Protein AF-A0A2V2RVM0-F1 (afdb_monomer_lite)

Secondary structure (DSSP, 8-state):
------------------------------------------S-HHHHHHHHHHHHHHSBGGGG---STTSHHHHHHHHHHHHHHHTT-----EEEEESSSB--TT--EEEEEGGGG-HHHHHHHHHHTSS-SS-SHHHHHHHHHHHHHHHHHHHHTGGGSHHHHHHH--TTSPP-SS----TT-SSS---STTTGGGT-HHHHHHHHHHHHH-TT--HHHHHTTSTTHHHHHHHHHHHHHHTTSPPSS--TT---TTTT-SBHHHHHHHTPPPPP---GGGHHHHHHHSBSSPPTT-TTT-EEHHHHHHHHHHHHHHHHHHHH---HHHHHHHHHHHHHHHHHTT-EE-GGGHHHHHHHHHHHHHHHHHHHHHHSSSS--

Foldseek 3Di:
DDDDDDDDDDDDDDDDDDDDDDDDDDDDDDDDDDDDDDDDDDPPPPVVLVVVLVVQQFDFQVVVPFDCPPAPNVVLLVVLVVLLVVLLAPDRAAEDEFCPWADPQLALHTYDHRLRRDPSSQVVCCVLLVHDQQPDSVRSNLSVQLRNLLSLCSQAVVLVDPVLCVLLNHQPDDFDPFDFDDLPALLADDGDFLRQLVRGSSSRRSNLRSLLSDPPNVCCVVNVVGSNVVSNVVSSVVCVVPRPPGGPHHNVRPDRPVRRRDRNNVSSVSPDDDADDDDPVCLVLVCVLFPLDDDPPCVPPKDQPLVLLSVCVVVLLRVLCRPRSFDSSVLSSVSVNVSVSSVVSRTIDHPVCSVVSSVSVSVLSSQLSNCCSPVVGSDDD

Structure (mmCIF, N/CA/C/O backbone):
data_AF-A0A2V2RVM0-F1
#
_entry.id   AF-A0A2V2RVM0-F1
#
loop_
_atom_site.group_PDB
_atom_site.id
_atom_site.type_symbol
_atom_site.label_atom_id
_atom_site.label_alt_id
_atom_site.label_comp_id
_atom_site.label_asym_id
_atom_site.label_entity_id
_atom_site.label_seq_id
_atom_site.pdbx_PDB_ins_code
_atom_site.Cartn_x
_atom_site.Cartn_y
_atom_site.Cartn_z
_atom_site.occupancy
_atom_site.B_iso_or_equiv
_atom_site.auth_seq_id
_atom_site.auth_comp_id
_atom_site.auth_asym_id
_atom_site.auth_atom_id
_atom_site.pdbx_PDB_model_num
ATOM 1 N N . MET A 1 1 ? -17.430 -8.623 -18.235 1.00 24.56 1 MET A N 1
ATOM 2 C CA . MET A 1 1 ? -16.853 -9.893 -17.750 1.00 24.56 1 MET A CA 1
ATOM 3 C C . MET A 1 1 ? -15.595 -9.523 -16.984 1.00 24.56 1 MET A C 1
ATOM 5 O O . MET A 1 1 ? -14.856 -8.675 -17.456 1.00 24.56 1 MET A O 1
ATOM 9 N N . THR A 1 2 ? -15.519 -9.979 -15.741 1.00 28.50 2 THR A N 1
ATOM 10 C CA . THR A 1 2 ? -14.876 -9.351 -14.569 1.00 28.50 2 THR A CA 1
ATOM 11 C C . THR A 1 2 ? -13.414 -9.746 -14.337 1.00 28.50 2 THR A C 1
ATOM 13 O O . THR A 1 2 ? -13.128 -10.941 -14.372 1.00 28.50 2 THR A O 1
ATOM 16 N N . PRO A 1 3 ? -12.580 -8.783 -13.899 1.00 25.97 3 PRO A N 1
ATOM 17 C CA . PRO A 1 3 ? -11.710 -8.937 -12.728 1.00 25.97 3 PRO A CA 1
ATOM 18 C C . PRO A 1 3 ? -12.115 -7.962 -11.599 1.00 25.97 3 PRO A C 1
ATOM 20 O O . PRO A 1 3 ? -12.645 -6.889 -11.878 1.00 25.97 3 PRO A O 1
ATOM 23 N N . PHE A 1 4 ? -11.928 -8.409 -10.351 1.00 32.34 4 PHE A N 1
ATOM 24 C CA . PHE A 1 4 ? -12.635 -8.049 -9.105 1.00 32.34 4 PHE A CA 1
ATOM 25 C C . PHE A 1 4 ? -11.785 -7.241 -8.089 1.00 32.34 4 PHE A C 1
ATOM 27 O O . PHE A 1 4 ? -10.561 -7.250 -8.196 1.00 32.34 4 PHE A O 1
ATOM 34 N N . PRO A 1 5 ? -12.413 -6.668 -7.034 1.00 33.12 5 PRO A N 1
ATOM 35 C CA . PRO A 1 5 ? -11.803 -6.237 -5.776 1.00 33.12 5 PRO A CA 1
ATOM 36 C C . PRO A 1 5 ? -11.975 -7.268 -4.643 1.00 33.12 5 PRO A C 1
ATOM 38 O O . PRO A 1 5 ? -12.874 -8.113 -4.674 1.00 33.12 5 PRO A O 1
ATOM 41 N N . PHE A 1 6 ? -11.184 -7.077 -3.587 1.00 34.09 6 PHE A N 1
ATOM 42 C CA . PHE A 1 6 ? -11.437 -7.463 -2.195 1.00 34.09 6 PHE A CA 1
ATOM 43 C C . PHE A 1 6 ? -12.939 -7.627 -1.867 1.00 34.09 6 PHE A C 1
ATOM 45 O O . PHE A 1 6 ? -13.701 -6.657 -1.818 1.00 34.09 6 PHE A O 1
ATOM 52 N N . ARG A 1 7 ? -13.375 -8.872 -1.640 1.00 30.17 7 ARG A N 1
ATOM 53 C CA . ARG A 1 7 ? -14.706 -9.245 -1.128 1.00 30.17 7 ARG A CA 1
ATOM 54 C C . ARG A 1 7 ? -14.520 -10.340 -0.083 1.00 30.17 7 ARG A C 1
ATOM 56 O O . ARG A 1 7 ? -14.042 -11.416 -0.420 1.00 30.17 7 ARG A O 1
ATOM 63 N N . ARG A 1 8 ? -14.938 -10.082 1.159 1.00 35.25 8 ARG A N 1
ATOM 64 C CA . ARG A 1 8 ? -14.897 -11.051 2.266 1.00 35.25 8 ARG A CA 1
ATOM 65 C C . ARG A 1 8 ? -16.215 -11.810 2.430 1.00 35.25 8 ARG A C 1
ATOM 67 O O . ARG A 1 8 ? -17.289 -11.290 2.126 1.00 35.25 8 ARG A O 1
ATOM 74 N N . MET A 1 9 ? -16.104 -13.056 2.884 1.00 26.34 9 MET A N 1
ATOM 75 C CA . MET A 1 9 ? -17.183 -14.037 3.042 1.00 26.34 9 MET A CA 1
ATOM 76 C C . MET A 1 9 ? -17.504 -14.256 4.536 1.00 26.34 9 MET A C 1
ATOM 78 O O . MET A 1 9 ? -16.624 -14.166 5.385 1.00 26.34 9 MET A O 1
ATOM 82 N N . TYR A 1 10 ? -18.776 -14.527 4.853 1.00 23.58 10 TYR A N 1
ATOM 83 C CA . TYR A 1 10 ? -19.299 -14.835 6.195 1.00 23.58 10 TYR A CA 1
ATOM 84 C C . TYR A 1 10 ? -19.537 -16.349 6.347 1.00 23.58 10 TYR A C 1
ATOM 86 O O . TYR A 1 10 ? -20.266 -16.894 5.517 1.00 23.58 10 TYR A O 1
ATOM 94 N N . CYS A 1 11 ? -19.107 -16.999 7.444 1.00 22.84 11 CYS A N 1
ATOM 95 C CA . CYS A 1 11 ? -19.837 -18.155 8.008 1.00 22.84 11 CYS A CA 1
ATOM 96 C C . CYS A 1 11 ? -19.481 -18.517 9.473 1.00 22.84 11 CYS A C 1
ATOM 98 O O . CYS A 1 11 ? -18.514 -18.025 10.035 1.00 22.84 11 CYS A O 1
ATOM 100 N N . ARG A 1 12 ? -20.358 -19.321 10.102 1.00 23.27 12 ARG A N 1
ATOM 101 C CA . ARG A 1 12 ? -20.592 -19.515 11.552 1.00 23.27 12 ARG A CA 1
ATOM 102 C C . ARG A 1 12 ? -19.843 -20.695 12.210 1.00 23.27 12 ARG A C 1
ATOM 104 O O . ARG A 1 12 ? -19.558 -21.703 11.580 1.00 23.27 12 ARG A O 1
ATOM 111 N N . LYS A 1 13 ? -19.699 -20.536 13.536 1.00 24.33 13 LYS A N 1
ATOM 112 C CA . LYS A 1 13 ? -19.060 -21.334 14.606 1.00 24.33 13 LYS A CA 1
ATOM 113 C C . LYS A 1 13 ? -19.367 -22.842 14.696 1.00 24.33 13 LYS A C 1
ATOM 115 O O . LYS A 1 13 ? -20.514 -23.256 14.536 1.00 24.33 13 LYS A O 1
ATOM 120 N N . GLY A 1 14 ? -18.366 -23.586 15.186 1.00 23.73 14 GLY A N 1
ATOM 121 C CA . GLY A 1 14 ? -18.479 -24.866 15.901 1.00 23.73 14 GLY A CA 1
ATOM 122 C C . GLY A 1 14 ? -17.393 -24.972 16.989 1.00 23.73 14 GLY A C 1
ATOM 123 O O . GLY A 1 14 ? -16.230 -24.689 16.727 1.00 23.73 14 GLY A O 1
ATOM 124 N N . GLU A 1 15 ? -17.800 -25.294 18.217 1.00 23.00 15 GLU A N 1
ATOM 125 C CA . GLU A 1 15 ? -17.015 -25.347 19.467 1.00 23.00 15 GLU A CA 1
ATOM 126 C C . GLU A 1 15 ? -16.146 -26.619 19.564 1.00 23.00 15 GLU A C 1
ATOM 128 O O . GLU A 1 15 ? -16.585 -27.628 19.037 1.00 23.00 15 GLU A O 1
ATOM 133 N N . PHE A 1 16 ? -14.991 -26.608 20.266 1.00 24.98 16 PHE A N 1
ATOM 134 C CA . PHE A 1 16 ? -14.547 -27.668 21.216 1.00 24.98 16 PHE A CA 1
ATOM 135 C C . PHE A 1 16 ? -13.241 -27.319 21.994 1.00 24.98 16 PHE A C 1
ATOM 137 O O . PHE A 1 16 ? -12.148 -27.237 21.450 1.00 24.98 16 PHE A O 1
ATOM 144 N N . SER A 1 17 ? -13.430 -27.120 23.304 1.00 24.27 17 SER A N 1
ATOM 145 C CA . SER A 1 17 ? -12.662 -27.425 24.539 1.00 24.27 17 SER A CA 1
ATOM 146 C C . SER A 1 17 ? -11.209 -27.996 24.554 1.00 24.27 17 SER A C 1
ATOM 148 O O . SER A 1 17 ? -10.992 -29.129 24.144 1.00 24.27 17 SER A O 1
ATOM 150 N N . THR A 1 18 ? -10.314 -27.270 25.269 1.00 25.05 18 THR A N 1
ATOM 151 C CA . THR A 1 18 ? -9.321 -27.669 26.335 1.00 25.05 18 THR A CA 1
ATOM 152 C C . THR A 1 18 ? -8.272 -28.779 26.085 1.00 25.05 18 THR A C 1
ATOM 154 O O . THR A 1 18 ? -8.628 -29.850 25.627 1.00 25.05 18 THR A O 1
ATOM 157 N N . GLY A 1 19 ? -6.996 -28.724 26.507 1.00 24.53 19 GLY A N 1
ATOM 158 C CA . GLY A 1 19 ? -6.239 -27.855 27.421 1.00 24.53 19 GLY A CA 1
ATOM 159 C C . GLY A 1 19 ? -4.864 -28.485 27.792 1.00 24.53 19 GLY A C 1
ATOM 160 O O . GLY A 1 19 ? -4.591 -29.614 27.397 1.00 24.53 19 GLY A O 1
ATOM 161 N N . PHE A 1 20 ? -4.077 -27.766 28.618 1.00 24.67 20 PHE A N 1
ATOM 162 C CA . PHE A 1 20 ? -2.821 -28.128 29.340 1.00 24.67 20 PHE A CA 1
ATOM 163 C C . PHE A 1 20 ? -1.472 -28.178 28.580 1.00 24.67 20 PHE A C 1
ATOM 165 O O . PHE A 1 20 ? -1.428 -28.597 27.436 1.00 24.67 20 PHE A O 1
ATOM 172 N N . VAL A 1 21 ? -0.284 -27.962 29.178 1.00 25.53 21 VAL A N 1
ATOM 173 C CA . VAL A 1 21 ? 0.318 -26.978 30.123 1.00 25.53 21 VAL A CA 1
ATOM 174 C C . VAL A 1 21 ? 1.834 -27.310 30.182 1.00 25.53 21 VAL A C 1
ATOM 176 O O . VAL A 1 21 ? 2.208 -28.439 30.468 1.00 25.53 21 VAL A O 1
ATOM 179 N N . LEU A 1 22 ? 2.663 -26.313 29.849 1.00 24.11 22 LEU A N 1
ATOM 180 C CA . LEU A 1 22 ? 4.043 -25.936 30.247 1.00 24.11 22 LEU A CA 1
ATOM 181 C C . LEU A 1 22 ? 5.090 -26.897 30.894 1.00 24.11 22 LEU A C 1
ATOM 183 O O . LEU A 1 22 ? 4.878 -27.426 31.982 1.00 24.11 22 LEU A O 1
ATOM 187 N N . SER A 1 23 ? 6.318 -26.766 30.332 1.00 26.20 23 SER A N 1
ATOM 188 C CA . SER A 1 23 ? 7.665 -26.572 30.963 1.00 26.20 23 SER A CA 1
ATOM 189 C C . SER A 1 23 ? 8.511 -27.776 31.449 1.00 26.20 23 SER A C 1
ATOM 191 O O . SER A 1 23 ? 7.939 -28.800 31.803 1.00 26.20 23 SER A O 1
ATOM 193 N N . PRO A 1 24 ? 9.854 -27.637 31.670 1.00 33.12 24 PRO A N 1
ATOM 194 C CA . PRO A 1 24 ? 10.894 -26.795 31.025 1.00 33.12 24 PRO A CA 1
ATOM 195 C C . PRO A 1 24 ? 12.277 -27.500 30.753 1.00 33.12 24 PRO A C 1
ATOM 197 O O . PRO A 1 24 ? 12.506 -28.633 31.157 1.00 33.12 24 PRO A O 1
ATOM 200 N N . LEU A 1 25 ? 13.175 -26.755 30.071 1.00 28.64 25 LEU A N 1
ATOM 201 C CA . LEU A 1 25 ? 14.668 -26.749 29.919 1.00 28.64 25 LEU A CA 1
ATOM 202 C C . LEU A 1 25 ? 15.578 -27.704 30.754 1.00 28.64 25 LEU A C 1
ATOM 204 O O . LEU A 1 25 ? 15.265 -27.996 31.906 1.00 28.64 25 LEU A O 1
ATOM 208 N N . PRO A 1 26 ? 16.789 -28.076 30.252 1.00 28.58 26 PRO A N 1
ATOM 209 C CA . PRO A 1 26 ? 17.998 -27.263 30.526 1.00 28.58 26 PRO A CA 1
ATOM 210 C C . PRO A 1 26 ? 19.069 -27.179 29.410 1.00 28.58 26 PRO A C 1
ATOM 212 O O . PRO A 1 26 ? 19.187 -28.027 28.530 1.00 28.58 26 PRO A O 1
ATOM 215 N N . ALA A 1 27 ? 19.879 -26.121 29.520 1.00 27.17 27 ALA A N 1
ATOM 216 C CA . ALA A 1 27 ? 21.056 -25.772 28.724 1.00 27.17 27 ALA A CA 1
ATOM 217 C C . ALA A 1 27 ? 22.332 -26.507 29.172 1.00 27.17 27 ALA A C 1
ATOM 219 O O . ALA A 1 27 ? 22.507 -26.675 30.376 1.00 27.17 27 ALA A O 1
ATOM 220 N N . ILE A 1 28 ? 23.258 -26.821 28.245 1.00 29.84 28 ILE A N 1
ATOM 221 C CA . ILE A 1 28 ? 24.690 -27.089 28.518 1.00 29.84 28 ILE A CA 1
ATOM 222 C C . ILE A 1 28 ? 25.573 -26.590 27.346 1.00 29.84 28 ILE A C 1
ATOM 224 O O . ILE A 1 28 ? 25.159 -26.582 26.191 1.00 29.84 28 ILE A O 1
ATOM 228 N N . LEU A 1 29 ? 26.769 -26.136 27.735 1.00 26.33 29 LEU A N 1
ATOM 229 C CA . LEU A 1 29 ? 27.809 -25.323 27.099 1.00 26.33 29 LEU A CA 1
ATOM 230 C C . LEU A 1 29 ? 28.561 -25.857 25.854 1.00 26.33 29 LEU A C 1
ATOM 232 O O . LEU A 1 29 ? 28.779 -27.049 25.682 1.00 26.33 29 LEU A O 1
ATOM 236 N N . GLU A 1 30 ? 29.053 -24.859 25.103 1.00 27.55 30 GLU A N 1
ATOM 237 C CA . GLU A 1 30 ? 30.357 -24.661 24.429 1.00 27.55 30 GLU A CA 1
ATOM 238 C C . GLU A 1 30 ? 31.256 -25.852 24.033 1.00 27.55 30 GLU A C 1
ATOM 240 O O . GLU A 1 30 ? 31.798 -26.558 24.877 1.00 27.55 30 GLU A O 1
ATOM 245 N N . HIS A 1 31 ? 31.649 -25.876 22.749 1.00 28.48 31 HIS A N 1
ATOM 246 C CA . HIS A 1 31 ? 33.065 -25.986 22.368 1.00 28.48 31 HIS A CA 1
ATOM 247 C C . HIS A 1 31 ? 33.336 -25.403 20.966 1.00 28.48 31 HIS A C 1
ATOM 249 O O . HIS A 1 31 ? 32.695 -25.766 19.982 1.00 28.48 31 HIS A O 1
ATOM 255 N N . ARG A 1 32 ? 34.319 -24.492 20.879 1.00 27.55 32 ARG A N 1
ATOM 256 C CA . ARG A 1 32 ? 34.908 -23.973 19.630 1.00 27.55 32 ARG A CA 1
ATOM 257 C C . ARG A 1 32 ? 35.824 -25.015 18.989 1.00 27.55 32 ARG A C 1
ATOM 259 O O . ARG A 1 32 ? 36.743 -25.479 19.659 1.00 27.55 32 ARG A O 1
ATOM 266 N N . VAL A 1 33 ? 35.707 -25.201 17.675 1.00 30.55 33 VAL A N 1
ATOM 267 C CA . VAL A 1 33 ? 36.822 -25.589 16.797 1.00 30.55 33 VAL A CA 1
ATOM 268 C C . VAL A 1 33 ? 36.778 -24.693 15.559 1.00 30.55 33 VAL A C 1
ATOM 270 O O . VAL A 1 33 ? 35.733 -24.515 14.939 1.00 30.55 33 VAL A O 1
ATOM 273 N N . LYS A 1 34 ? 37.914 -24.051 15.272 1.00 31.11 34 LYS A N 1
ATOM 274 C CA . LYS A 1 34 ? 38.165 -23.271 14.059 1.00 31.11 34 LYS A CA 1
ATOM 275 C C . LYS A 1 34 ? 38.556 -24.246 12.955 1.00 31.11 34 LYS A C 1
ATOM 277 O O . LYS A 1 34 ? 39.640 -24.802 13.059 1.00 31.11 34 LYS A O 1
ATOM 282 N N . ASP A 1 35 ? 37.755 -24.343 11.901 1.00 30.28 35 ASP A N 1
ATOM 283 C CA . ASP A 1 35 ? 38.223 -24.821 10.602 1.00 30.28 35 ASP A CA 1
ATOM 284 C C . ASP A 1 35 ? 37.797 -23.834 9.515 1.00 30.28 35 ASP A C 1
ATOM 286 O O . ASP A 1 35 ? 36.623 -23.532 9.302 1.00 30.28 35 ASP A O 1
ATOM 290 N N . SER A 1 36 ? 38.809 -23.262 8.875 1.00 31.83 36 SER A N 1
ATOM 291 C CA . SER A 1 36 ? 38.715 -22.356 7.742 1.00 31.83 36 SER A CA 1
ATOM 292 C C . SER A 1 36 ? 38.357 -23.142 6.482 1.00 31.83 36 SER A C 1
ATOM 294 O O . SER A 1 36 ? 39.236 -23.707 5.833 1.00 31.83 36 SER A O 1
ATOM 296 N N . ILE A 1 37 ? 37.074 -23.156 6.128 1.00 32.53 37 ILE A N 1
ATOM 297 C CA . ILE A 1 37 ? 36.590 -23.638 4.833 1.00 32.53 37 ILE A CA 1
ATOM 298 C C . ILE A 1 37 ? 36.504 -22.426 3.903 1.00 32.53 37 ILE A C 1
ATOM 300 O O . ILE A 1 37 ? 35.680 -21.535 4.105 1.00 32.53 37 ILE A O 1
ATOM 304 N N . GLN A 1 38 ? 37.378 -22.367 2.897 1.00 29.06 38 GLN A N 1
ATOM 305 C CA . GLN A 1 38 ? 37.171 -21.455 1.775 1.00 29.06 38 GLN A CA 1
ATOM 306 C C . GLN A 1 38 ? 35.955 -21.934 0.971 1.00 29.06 38 GLN A C 1
ATOM 308 O O . GLN A 1 38 ? 35.887 -23.127 0.661 1.00 29.06 38 GLN A O 1
ATOM 313 N N . PRO A 1 39 ? 34.995 -21.061 0.623 1.00 30.70 39 PRO A N 1
ATOM 314 C CA . PRO A 1 39 ? 33.873 -21.475 -0.197 1.00 30.70 39 PRO A CA 1
ATOM 315 C C . PRO A 1 39 ? 34.363 -21.765 -1.617 1.00 30.70 39 PRO A C 1
ATOM 317 O O . PRO A 1 39 ? 34.795 -20.878 -2.353 1.00 30.70 39 PRO A O 1
ATOM 320 N N . VAL A 1 40 ? 34.283 -23.041 -1.987 1.00 28.45 40 VAL A N 1
ATOM 321 C CA . VAL A 1 40 ? 34.284 -23.497 -3.374 1.00 28.45 40 VAL A CA 1
ATOM 322 C C . VAL A 1 40 ? 33.040 -22.895 -4.026 1.00 28.45 40 VAL A C 1
ATOM 324 O O . VAL A 1 40 ? 31.918 -23.233 -3.651 1.00 28.45 40 VAL A O 1
ATOM 327 N N . PHE A 1 41 ? 33.223 -21.976 -4.972 1.00 28.05 41 PHE A N 1
ATOM 328 C CA . PHE A 1 41 ? 32.129 -21.496 -5.811 1.00 28.05 41 PHE A CA 1
ATOM 329 C C . PHE A 1 41 ? 31.688 -22.641 -6.727 1.00 28.05 41 PHE A C 1
ATOM 331 O O . PHE A 1 41 ? 32.353 -22.948 -7.712 1.00 28.05 41 PHE A O 1
ATOM 338 N N . VAL A 1 42 ? 30.580 -23.292 -6.374 1.00 34.66 42 VAL A N 1
ATOM 339 C CA . VAL A 1 42 ? 29.877 -24.233 -7.249 1.00 34.66 42 VAL A CA 1
ATOM 340 C C . VAL A 1 42 ? 28.702 -23.485 -7.877 1.00 34.66 42 VAL A C 1
ATOM 342 O O . VAL A 1 42 ? 27.849 -22.958 -7.164 1.00 34.66 42 VAL A O 1
ATOM 345 N N . GLU A 1 43 ? 28.648 -23.452 -9.210 1.00 35.09 43 GLU A N 1
ATOM 346 C CA . GLU A 1 43 ? 27.543 -22.944 -10.043 1.00 35.09 43 GLU A CA 1
ATOM 347 C C . GLU A 1 43 ? 26.249 -23.790 -9.903 1.00 35.09 43 GLU A C 1
ATOM 349 O O . GLU A 1 43 ? 25.632 -24.177 -10.888 1.00 35.09 43 GLU A O 1
ATOM 354 N N . ALA A 1 44 ? 25.814 -24.108 -8.679 1.00 37.84 44 ALA A N 1
ATOM 355 C CA . ALA A 1 44 ? 24.617 -24.915 -8.399 1.00 37.84 44 ALA A CA 1
ATOM 356 C C . ALA A 1 44 ? 23.367 -24.080 -8.050 1.00 37.84 44 ALA A C 1
ATOM 358 O O . ALA A 1 44 ? 22.285 -24.627 -7.856 1.00 37.84 44 ALA A O 1
ATOM 359 N N . VAL A 1 45 ? 23.484 -22.749 -7.993 1.00 48.97 45 VAL A N 1
ATOM 360 C CA . VAL A 1 45 ? 22.414 -21.854 -7.502 1.00 48.97 45 VAL A CA 1
ATOM 361 C C . VAL A 1 45 ? 21.193 -21.805 -8.448 1.00 48.97 45 VAL A C 1
ATOM 363 O O . VAL A 1 45 ? 20.106 -21.403 -8.036 1.00 48.97 45 VAL A O 1
ATOM 366 N N . GLY A 1 46 ? 21.343 -22.238 -9.708 1.00 53.19 46 GLY A N 1
ATOM 367 C CA . GLY A 1 46 ? 20.271 -22.233 -10.715 1.00 53.19 46 GLY A CA 1
ATOM 368 C C . GLY A 1 46 ? 19.336 -23.451 -10.687 1.00 53.19 46 GLY A C 1
ATOM 369 O O . GLY A 1 46 ? 18.121 -23.281 -10.769 1.00 53.19 46 GLY A O 1
ATOM 370 N N . GLU A 1 47 ? 19.872 -24.672 -10.561 1.00 60.50 47 GLU A N 1
ATOM 371 C CA . GLU A 1 47 ? 19.056 -25.903 -10.582 1.00 60.50 47 GLU A CA 1
ATOM 372 C C . GLU A 1 47 ? 18.337 -26.165 -9.253 1.00 60.50 47 GLU A C 1
ATOM 374 O O . GLU A 1 47 ? 17.216 -26.678 -9.253 1.00 60.50 47 GLU A O 1
ATOM 379 N N . ASP A 1 48 ? 18.957 -25.791 -8.131 1.00 84.62 48 ASP A N 1
ATOM 380 C CA . ASP A 1 48 ? 18.408 -26.014 -6.789 1.00 84.62 48 ASP A CA 1
ATOM 381 C C . ASP A 1 48 ? 17.163 -25.147 -6.547 1.00 84.62 48 ASP A C 1
ATOM 383 O O . ASP A 1 48 ? 16.095 -25.648 -6.190 1.00 84.62 48 ASP A O 1
ATOM 387 N N . TRP A 1 49 ? 17.244 -23.856 -6.899 1.00 89.94 49 TRP A N 1
ATOM 388 C CA . TRP A 1 49 ? 16.093 -22.958 -6.806 1.00 89.94 49 TRP A CA 1
ATOM 389 C C . TRP A 1 49 ? 14.954 -23.361 -7.741 1.00 89.94 49 TRP A C 1
ATOM 391 O O . TRP A 1 49 ? 13.798 -23.273 -7.350 1.00 89.94 49 TRP A O 1
ATOM 401 N N . ALA A 1 50 ? 15.240 -23.813 -8.966 1.00 88.31 50 ALA A N 1
ATOM 402 C CA . ALA A 1 50 ? 14.184 -24.217 -9.895 1.00 88.31 50 ALA A CA 1
ATOM 403 C C . ALA A 1 50 ? 13.340 -25.372 -9.326 1.00 88.31 50 ALA A C 1
ATOM 405 O O . ALA A 1 50 ? 12.109 -25.315 -9.373 1.00 88.31 50 ALA A O 1
ATOM 406 N N . ARG A 1 51 ? 13.994 -26.374 -8.722 1.00 90.12 51 ARG A N 1
ATOM 407 C CA . ARG A 1 51 ? 13.319 -27.499 -8.056 1.00 90.12 51 ARG A CA 1
ATOM 408 C C . ARG A 1 51 ? 12.577 -27.060 -6.800 1.00 90.12 51 ARG A C 1
ATOM 410 O O . ARG A 1 51 ? 11.433 -27.462 -6.595 1.00 90.12 51 ARG A O 1
ATOM 417 N N . GLU A 1 52 ? 13.201 -26.228 -5.970 1.00 91.75 52 GLU A N 1
ATOM 418 C CA . GLU A 1 52 ? 12.561 -25.693 -4.767 1.00 91.75 52 GLU A CA 1
ATOM 419 C C . GLU A 1 52 ? 11.322 -24.855 -5.114 1.00 91.75 52 GLU A C 1
ATOM 421 O O . GLU A 1 52 ? 10.257 -25.043 -4.528 1.00 91.75 52 GLU A O 1
ATOM 426 N N . ARG A 1 53 ? 11.421 -23.998 -6.130 1.00 93.00 53 ARG A N 1
ATOM 427 C CA . ARG A 1 53 ? 10.318 -23.200 -6.665 1.00 93.00 53 ARG A CA 1
ATOM 428 C C . ARG A 1 53 ? 9.158 -24.073 -7.128 1.00 93.00 53 ARG A C 1
ATOM 430 O O . ARG A 1 53 ? 8.014 -23.792 -6.780 1.00 93.00 53 ARG A O 1
ATOM 437 N N . GLU A 1 54 ? 9.424 -25.108 -7.922 1.00 92.25 54 GLU A N 1
ATOM 438 C CA . GLU A 1 54 ? 8.381 -26.039 -8.375 1.00 92.25 54 GLU A CA 1
ATOM 439 C C . GLU A 1 54 ? 7.711 -26.754 -7.196 1.00 92.25 54 GLU A C 1
ATOM 441 O O . GLU A 1 54 ? 6.482 -26.854 -7.151 1.00 92.25 54 GLU A O 1
ATOM 446 N N . SER A 1 55 ? 8.503 -27.166 -6.204 1.00 93.12 55 SER A N 1
ATOM 447 C CA . SER A 1 55 ? 7.997 -27.754 -4.964 1.00 93.12 55 SER A CA 1
ATOM 448 C C . SER A 1 55 ? 7.078 -26.791 -4.206 1.00 93.12 55 SER A C 1
ATOM 450 O O . SER A 1 55 ? 5.955 -27.168 -3.864 1.00 93.12 55 SER A O 1
ATOM 452 N N . LEU A 1 56 ? 7.494 -25.537 -3.994 1.00 94.25 56 LEU A N 1
ATOM 453 C CA . LEU A 1 56 ? 6.687 -24.513 -3.318 1.00 94.25 56 LEU A CA 1
ATOM 454 C C . LEU A 1 56 ? 5.381 -24.232 -4.068 1.00 94.25 56 LEU A C 1
ATOM 456 O O . LEU A 1 56 ? 4.315 -24.222 -3.461 1.00 94.25 56 LEU A O 1
ATOM 460 N N . LEU A 1 57 ? 5.447 -24.069 -5.393 1.00 93.50 57 LEU A N 1
ATOM 461 C CA . LEU A 1 57 ? 4.282 -23.809 -6.244 1.00 93.50 57 LEU A CA 1
ATOM 462 C C . LEU A 1 57 ? 3.222 -24.918 -6.158 1.00 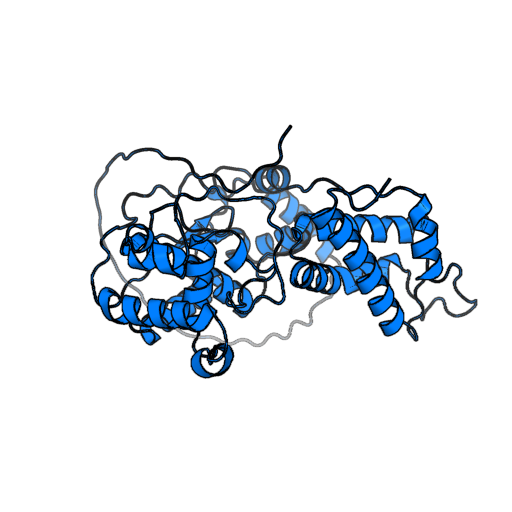93.50 57 LEU A C 1
ATOM 464 O O . LEU A 1 57 ? 2.028 -24.631 -6.251 1.00 93.50 57 LEU A O 1
ATOM 468 N N . SER A 1 58 ? 3.650 -26.171 -5.985 1.00 93.75 58 SER A N 1
ATOM 469 C CA . SER A 1 58 ? 2.758 -27.337 -5.945 1.00 93.75 58 SER A CA 1
ATOM 470 C C . SER A 1 58 ? 2.034 -27.546 -4.608 1.00 93.75 58 SER A C 1
ATOM 472 O O . SER A 1 58 ? 1.013 -28.232 -4.569 1.00 93.75 58 SER A O 1
ATOM 474 N N . GLN A 1 59 ? 2.538 -26.961 -3.519 1.00 94.31 59 GLN A N 1
ATOM 475 C CA . GLN A 1 59 ? 2.005 -27.159 -2.170 1.00 94.31 59 GLN A CA 1
ATOM 476 C C . GLN A 1 59 ? 0.831 -26.223 -1.873 1.00 94.31 59 GLN A C 1
ATOM 478 O O . GLN A 1 59 ? 0.760 -25.103 -2.389 1.00 94.31 59 GLN A O 1
ATOM 483 N N . LYS A 1 60 ? -0.087 -26.673 -1.007 1.00 92.62 60 LYS A N 1
ATOM 484 C CA . LYS A 1 60 ? -1.074 -25.787 -0.374 1.00 92.62 60 LYS A CA 1
ATOM 485 C C . LYS A 1 60 ? -0.369 -24.846 0.582 1.00 92.62 60 LYS A C 1
ATOM 487 O O . LYS A 1 60 ? 0.538 -25.271 1.291 1.00 92.62 60 LYS A O 1
ATOM 492 N N . ILE A 1 61 ? -0.823 -23.598 0.644 1.00 92.00 61 ILE A N 1
ATOM 493 C CA . ILE A 1 61 ? -0.213 -22.610 1.537 1.00 92.00 61 ILE A CA 1
ATOM 494 C C . ILE A 1 61 ? -0.328 -23.068 3.003 1.00 92.00 61 ILE A C 1
ATOM 496 O O . ILE A 1 61 ? 0.640 -22.965 3.753 1.00 92.00 61 ILE A O 1
ATOM 500 N N . SER A 1 62 ? -1.457 -23.680 3.383 1.00 90.12 62 SER A N 1
ATOM 501 C CA . SER A 1 62 ? -1.667 -24.293 4.704 1.00 90.12 62 SER A CA 1
ATOM 502 C C . SER A 1 62 ? -0.647 -25.374 5.076 1.00 90.12 62 SER A C 1
ATOM 504 O O . SER A 1 62 ? -0.351 -25.560 6.254 1.00 90.12 62 SER A O 1
ATOM 506 N N . ASP A 1 63 ? -0.111 -26.091 4.087 1.00 92.25 63 ASP A N 1
ATOM 507 C CA . ASP A 1 63 ? 0.742 -27.263 4.307 1.00 92.25 63 ASP A CA 1
ATOM 508 C C . ASP A 1 63 ? 2.222 -26.870 4.460 1.00 92.25 63 ASP A C 1
ATOM 510 O O . ASP A 1 63 ? 3.039 -27.678 4.897 1.00 92.25 63 ASP A O 1
ATOM 514 N N . LEU A 1 64 ? 2.565 -25.607 4.171 1.00 91.00 64 LEU A N 1
ATOM 515 C CA . LEU A 1 64 ? 3.921 -25.062 4.301 1.00 91.00 64 LEU A CA 1
ATOM 516 C C . LEU A 1 64 ? 4.360 -24.870 5.762 1.00 91.00 64 LEU A C 1
ATOM 518 O O . LEU A 1 64 ? 5.530 -24.592 6.018 1.00 91.00 64 LEU A O 1
ATOM 522 N N . GLY A 1 65 ? 3.440 -24.999 6.725 1.00 89.81 65 GLY A N 1
ATOM 523 C CA . GLY A 1 65 ? 3.748 -24.873 8.152 1.00 89.81 65 GLY A CA 1
ATOM 524 C C . GLY A 1 65 ? 4.218 -23.475 8.560 1.00 89.81 65 GLY A C 1
ATOM 525 O O . GLY A 1 65 ? 4.985 -23.348 9.516 1.00 89.81 65 GLY A O 1
ATOM 526 N N . LEU A 1 66 ? 3.782 -22.442 7.829 1.00 92.38 66 LEU A N 1
ATOM 527 C CA . LEU A 1 66 ? 4.156 -21.050 8.070 1.00 92.38 66 LEU A CA 1
ATOM 528 C C . LEU A 1 66 ? 3.678 -20.583 9.443 1.00 92.38 66 LEU A C 1
ATOM 530 O O . LEU A 1 66 ? 2.573 -20.908 9.883 1.00 92.38 66 LEU A O 1
ATOM 534 N N . LYS A 1 67 ? 4.524 -19.800 10.108 1.00 90.38 67 LYS A N 1
ATOM 535 C CA . LYS A 1 67 ? 4.268 -19.235 11.431 1.00 90.38 67 LYS A CA 1
ATOM 536 C C . LYS A 1 67 ? 4.761 -17.805 11.484 1.00 90.38 67 LYS A C 1
ATOM 538 O O . LYS A 1 67 ? 5.686 -17.442 10.763 1.00 90.38 67 LYS A O 1
ATOM 543 N N . LEU A 1 68 ? 4.140 -17.011 12.347 1.00 89.25 68 LEU A N 1
ATOM 544 C CA . LEU A 1 68 ? 4.624 -15.671 12.641 1.00 89.25 68 LEU A CA 1
ATOM 545 C C . LEU A 1 68 ? 5.812 -15.753 13.607 1.00 89.25 68 LEU A C 1
ATOM 547 O O . LEU A 1 68 ? 6.813 -15.070 13.416 1.00 89.25 68 LEU A O 1
ATOM 551 N N . GLU A 1 69 ? 5.714 -16.616 14.615 1.00 91.00 69 GLU A N 1
ATOM 552 C CA . GLU A 1 69 ? 6.650 -16.725 15.729 1.00 91.00 69 GLU A CA 1
ATOM 553 C C . GLU A 1 69 ? 8.059 -17.122 15.270 1.00 91.00 69 GLU A C 1
ATOM 555 O O . GLU A 1 69 ? 8.248 -18.039 14.469 1.00 91.00 69 GLU A O 1
ATOM 560 N N . GLY A 1 70 ? 9.069 -16.443 15.808 1.00 88.31 70 GLY A N 1
ATOM 561 C CA . GLY A 1 70 ? 10.478 -16.650 15.486 1.00 88.31 70 GLY A CA 1
ATOM 562 C C . GLY A 1 70 ? 10.913 -16.077 14.136 1.00 88.31 70 GLY A C 1
ATOM 563 O O . GLY A 1 70 ? 12.070 -16.261 13.752 1.00 88.31 70 GLY A O 1
ATOM 564 N N . THR A 1 71 ? 10.030 -15.385 13.408 1.00 90.38 71 THR A N 1
ATOM 565 C CA . THR A 1 71 ? 10.347 -14.808 12.093 1.00 90.38 71 THR A CA 1
ATOM 566 C C . THR A 1 71 ? 10.727 -13.327 12.175 1.00 90.38 71 THR A C 1
ATOM 568 O O . THR A 1 71 ? 10.473 -12.634 13.161 1.00 90.38 71 THR A O 1
ATOM 571 N N . ARG A 1 72 ? 11.297 -12.796 11.083 1.00 92.06 72 ARG A N 1
ATOM 572 C CA . ARG A 1 72 ? 11.474 -11.344 10.894 1.00 92.06 72 ARG A CA 1
ATOM 573 C C . ARG A 1 72 ? 10.144 -10.591 11.025 1.00 92.06 72 ARG A C 1
ATOM 575 O O . ARG A 1 72 ? 10.126 -9.482 11.552 1.00 92.06 72 ARG A O 1
ATOM 582 N N . LEU A 1 73 ? 9.044 -11.187 10.564 1.00 93.19 73 LEU A N 1
ATOM 583 C CA . LEU A 1 73 ? 7.731 -10.552 10.578 1.00 93.19 73 LEU A CA 1
ATOM 584 C C . LEU A 1 73 ? 7.216 -10.331 12.009 1.00 93.19 73 LEU A C 1
ATOM 586 O O . LEU A 1 73 ? 6.677 -9.264 12.284 1.00 93.19 73 LEU A O 1
ATOM 590 N N . GLU A 1 74 ? 7.460 -11.261 12.940 1.00 95.56 74 GLU A N 1
ATOM 591 C CA . GLU A 1 74 ? 7.124 -11.076 14.364 1.00 95.56 74 GLU A CA 1
ATOM 592 C C . GLU A 1 74 ? 7.798 -9.833 14.956 1.00 95.56 74 GLU A C 1
ATOM 594 O O . GLU A 1 74 ? 7.170 -9.069 15.686 1.00 95.56 74 GLU A O 1
ATOM 599 N N . GLN A 1 75 ? 9.064 -9.582 14.612 1.00 95.81 75 GLN A N 1
ATOM 600 C CA . GLN A 1 75 ? 9.777 -8.397 15.096 1.00 95.81 75 GLN A CA 1
ATOM 601 C C . GLN A 1 75 ? 9.133 -7.104 14.589 1.00 95.81 75 GLN A C 1
ATOM 603 O O . GLN A 1 75 ? 9.022 -6.139 15.341 1.00 95.81 75 GLN A O 1
ATOM 608 N N . ILE A 1 76 ? 8.682 -7.081 13.334 1.00 96.50 76 ILE A N 1
ATOM 609 C CA . ILE A 1 76 ? 8.012 -5.918 12.739 1.00 96.50 76 ILE A CA 1
ATOM 610 C C . ILE A 1 76 ? 6.613 -5.732 13.349 1.00 96.50 76 ILE A C 1
ATOM 612 O O . ILE A 1 76 ? 6.220 -4.611 13.665 1.00 96.50 76 ILE A O 1
ATOM 616 N N . VAL A 1 77 ? 5.886 -6.823 13.594 1.00 97.44 77 VAL A N 1
ATOM 617 C CA . VAL A 1 77 ? 4.613 -6.814 14.331 1.00 97.44 77 VAL A CA 1
ATOM 618 C C . VAL A 1 77 ? 4.788 -6.250 15.743 1.00 97.44 77 VAL A C 1
ATOM 620 O O . VAL A 1 77 ? 3.980 -5.436 16.188 1.00 97.44 77 VAL A O 1
ATOM 623 N N . ASN A 1 78 ? 5.865 -6.614 16.438 1.00 97.81 78 ASN A N 1
ATOM 624 C CA . ASN A 1 78 ? 6.156 -6.056 17.756 1.00 97.81 78 ASN A CA 1
ATOM 625 C C . ASN A 1 78 ? 6.388 -4.539 17.702 1.00 97.81 78 ASN A C 1
ATOM 627 O O . ASN A 1 78 ? 5.894 -3.842 18.586 1.00 97.81 78 ASN A O 1
ATOM 631 N N . ARG A 1 79 ? 7.013 -4.011 16.636 1.00 97.56 79 ARG A N 1
ATOM 632 C CA . ARG A 1 79 ? 7.124 -2.553 16.426 1.00 97.56 79 ARG A CA 1
ATOM 633 C C . ARG A 1 79 ? 5.752 -1.886 16.288 1.00 97.56 79 ARG A C 1
ATOM 635 O O . ARG A 1 79 ? 5.531 -0.851 16.904 1.00 97.56 79 ARG A O 1
ATOM 642 N N . LEU A 1 80 ? 4.799 -2.492 15.568 1.00 98.25 80 LEU A N 1
ATOM 643 C CA . LEU A 1 80 ? 3.418 -1.981 15.530 1.00 98.25 80 LEU A CA 1
ATOM 644 C C . LEU A 1 80 ? 2.816 -1.912 16.944 1.00 98.25 80 LEU A C 1
ATOM 646 O O . LEU A 1 80 ? 2.186 -0.920 17.305 1.00 98.25 80 LEU A O 1
ATOM 650 N N . TYR A 1 81 ? 2.975 -2.961 17.754 1.00 98.44 81 TYR A N 1
ATOM 651 C CA . TYR A 1 81 ? 2.438 -2.960 19.118 1.00 98.44 81 TYR A CA 1
ATOM 652 C C . TYR A 1 81 ? 3.118 -1.931 20.027 1.00 98.44 81 TYR A C 1
ATOM 654 O O . TYR A 1 81 ? 2.466 -1.392 20.925 1.00 98.44 81 TYR A O 1
ATOM 662 N N . GLU A 1 82 ? 4.401 -1.652 19.809 1.00 98.25 82 GLU A N 1
ATOM 663 C CA . GLU A 1 82 ? 5.122 -0.563 20.466 1.00 98.25 82 GLU A CA 1
ATOM 664 C C . GLU A 1 82 ? 4.565 0.804 20.050 1.00 98.25 82 GLU A C 1
ATOM 666 O O . GLU A 1 82 ? 4.276 1.613 20.933 1.00 98.25 82 GLU A O 1
ATOM 671 N N . ASP A 1 83 ? 4.320 1.031 18.754 1.00 98.38 83 ASP A N 1
ATOM 672 C CA . ASP A 1 83 ? 3.704 2.262 18.236 1.00 98.38 83 ASP A CA 1
ATOM 673 C C . ASP A 1 83 ? 2.312 2.494 18.844 1.00 98.38 83 ASP A C 1
ATOM 675 O O . ASP A 1 83 ? 2.014 3.577 19.353 1.00 98.38 83 ASP A O 1
ATOM 679 N N . LEU A 1 84 ? 1.461 1.459 18.858 1.00 98.62 84 LEU A N 1
ATOM 680 C CA . LEU A 1 84 ? 0.129 1.520 19.468 1.00 98.62 84 LEU A CA 1
ATOM 681 C C . LEU A 1 84 ? 0.217 1.871 20.958 1.00 98.62 84 LEU A C 1
ATOM 683 O O . LEU A 1 84 ? -0.498 2.753 21.438 1.00 98.62 84 LEU A O 1
ATOM 687 N N . ASN A 1 85 ? 1.125 1.223 21.688 1.00 98.25 85 ASN A N 1
ATOM 688 C CA . ASN A 1 85 ? 1.322 1.492 23.107 1.00 98.25 85 ASN A CA 1
ATOM 689 C C . ASN A 1 85 ? 1.827 2.924 23.355 1.00 98.25 85 ASN A C 1
ATOM 691 O O . ASN A 1 85 ? 1.322 3.600 24.251 1.00 98.25 85 ASN A O 1
ATOM 695 N N . ALA A 1 86 ? 2.775 3.408 22.548 1.00 97.94 86 ALA A N 1
ATOM 696 C CA . ALA A 1 86 ? 3.287 4.776 22.621 1.00 97.94 86 ALA A CA 1
ATOM 697 C C . ALA A 1 86 ? 2.199 5.822 22.321 1.00 97.94 86 ALA A C 1
ATOM 699 O O . ALA A 1 86 ? 2.169 6.878 22.952 1.00 97.94 86 ALA A O 1
ATOM 700 N N . ALA A 1 87 ? 1.258 5.500 21.429 1.00 98.00 87 ALA A N 1
ATOM 701 C CA . ALA A 1 87 ? 0.079 6.314 21.141 1.00 98.00 87 ALA A CA 1
ATOM 702 C C . ALA A 1 87 ? -1.012 6.244 22.234 1.00 98.00 87 ALA A C 1
ATOM 704 O O . ALA A 1 87 ? -2.044 6.906 22.118 1.00 98.00 87 ALA A O 1
ATOM 705 N N . GLY A 1 88 ? -0.811 5.465 23.304 1.00 98.00 88 GLY A N 1
ATOM 706 C CA . GLY A 1 88 ? -1.777 5.313 24.393 1.00 98.00 88 GLY A CA 1
ATOM 707 C C . GLY A 1 88 ? -2.922 4.350 24.071 1.00 98.00 88 GLY A C 1
ATOM 708 O O . GLY A 1 88 ? -4.017 4.493 24.623 1.00 98.00 88 GLY A O 1
ATOM 709 N N . ILE A 1 89 ? -2.686 3.369 23.199 1.00 98.62 89 ILE A N 1
ATOM 710 C CA . ILE A 1 89 ? -3.658 2.352 22.793 1.00 98.62 89 ILE A CA 1
ATOM 711 C C . ILE A 1 89 ? -3.258 1.002 23.395 1.00 98.62 89 ILE A C 1
ATOM 713 O O . ILE A 1 89 ? -2.219 0.429 23.073 1.00 98.62 89 ILE A O 1
ATOM 717 N N . ARG A 1 90 ? -4.107 0.481 24.283 1.00 97.44 90 ARG A N 1
ATOM 718 C CA . ARG A 1 90 ? -3.971 -0.839 24.910 1.00 97.44 90 ARG A CA 1
ATOM 719 C C . ARG A 1 90 ? -4.459 -1.962 23.998 1.00 97.44 90 ARG A C 1
ATOM 721 O O . ARG A 1 90 ? -3.959 -3.080 24.100 1.00 97.44 90 ARG A O 1
ATOM 728 N N . PHE A 1 91 ? -5.437 -1.678 23.136 1.00 97.38 91 PHE A N 1
ATOM 729 C CA . PHE A 1 91 ? -5.939 -2.639 22.159 1.00 97.38 91 PHE A CA 1
ATOM 730 C C . PHE A 1 91 ? -4.809 -3.108 21.233 1.00 97.38 91 PHE A C 1
ATOM 732 O O . PHE A 1 91 ? -4.141 -2.300 20.590 1.00 97.38 91 PHE A O 1
ATOM 739 N N . ARG A 1 92 ? -4.614 -4.427 21.170 1.00 96.88 92 ARG A N 1
ATOM 740 C CA . ARG A 1 92 ? -3.657 -5.087 20.281 1.00 96.88 92 ARG A CA 1
ATOM 741 C C . ARG A 1 92 ? -4.432 -6.015 19.347 1.00 96.88 92 ARG A C 1
ATOM 743 O O . ARG A 1 92 ? -4.915 -7.044 19.826 1.00 96.88 92 ARG A O 1
ATOM 750 N N . PRO A 1 93 ? -4.608 -5.653 18.065 1.00 96.56 93 PRO A N 1
ATOM 751 C CA . PRO A 1 93 ? -5.304 -6.518 17.126 1.00 96.56 93 PRO A CA 1
ATOM 752 C C . PRO A 1 93 ? -4.547 -7.834 16.979 1.00 96.56 93 PRO A C 1
ATOM 754 O O . PRO A 1 93 ? -3.320 -7.843 16.932 1.00 96.56 93 PRO A O 1
ATOM 757 N N . GLN A 1 94 ? -5.280 -8.942 16.901 1.00 95.56 94 GLN A N 1
ATOM 758 C CA . GLN A 1 94 ? -4.681 -10.220 16.528 1.00 95.56 94 GLN A CA 1
ATOM 759 C C . GLN A 1 94 ? -4.162 -10.135 15.089 1.00 95.56 94 GLN A C 1
ATOM 761 O O . GLN A 1 94 ? -4.733 -9.427 14.256 1.00 95.56 94 GLN A O 1
ATOM 766 N N . ILE A 1 95 ? -3.082 -10.861 14.808 1.00 95.69 95 ILE A N 1
ATOM 767 C CA . ILE A 1 95 ? -2.456 -10.902 13.487 1.00 95.69 95 ILE A CA 1
ATOM 768 C C . ILE A 1 95 ? -2.391 -12.347 13.024 1.00 95.69 95 ILE A C 1
ATOM 770 O O . ILE A 1 95 ? -2.033 -13.232 13.801 1.00 95.69 95 ILE A O 1
ATOM 774 N N . TYR A 1 96 ? -2.740 -12.578 11.763 1.00 94.38 96 TYR A N 1
ATOM 775 C CA . TYR A 1 96 ? -2.711 -13.897 11.147 1.00 94.38 96 TYR A CA 1
ATOM 776 C C . TYR A 1 96 ? -2.177 -13.823 9.713 1.00 94.38 96 TYR A C 1
ATOM 778 O O . TYR A 1 96 ? -2.145 -12.754 9.101 1.00 94.38 96 TYR A O 1
ATOM 786 N N . LEU A 1 97 ? -1.731 -14.965 9.187 1.00 93.56 97 LEU A N 1
ATOM 787 C CA . LEU A 1 97 ? -1.272 -15.071 7.804 1.00 93.56 97 LEU A CA 1
ATOM 788 C C . LEU A 1 97 ? -2.472 -15.244 6.865 1.00 93.56 97 LEU A C 1
ATOM 790 O O . LEU A 1 97 ? -3.292 -16.135 7.076 1.00 93.56 97 LEU A O 1
ATOM 794 N N . ALA A 1 98 ? -2.540 -14.415 5.832 1.00 92.75 98 ALA A N 1
ATOM 795 C CA . ALA A 1 98 ? -3.606 -14.356 4.836 1.00 92.75 98 ALA A CA 1
ATOM 796 C C . ALA A 1 98 ? -3.025 -14.387 3.410 1.00 92.75 98 ALA A C 1
ATOM 798 O O . ALA A 1 98 ? -1.804 -14.405 3.230 1.00 92.75 98 ALA A O 1
ATOM 799 N N . ASP A 1 99 ? -3.882 -14.404 2.389 1.00 88.88 99 ASP A N 1
ATOM 800 C CA . ASP A 1 99 ? -3.463 -14.278 0.989 1.00 88.88 99 ASP A CA 1
ATOM 801 C C . ASP A 1 99 ? -3.095 -12.835 0.600 1.00 88.88 99 ASP A C 1
ATOM 803 O O . ASP A 1 99 ? -2.237 -12.649 -0.258 1.00 88.88 99 ASP A O 1
ATOM 807 N N . GLU A 1 100 ? -3.667 -11.829 1.264 1.00 88.50 100 GLU A N 1
ATOM 808 C CA . GLU A 1 100 ? -3.429 -10.399 1.021 1.00 88.50 100 GLU A CA 1
ATOM 809 C C . GLU A 1 100 ? -3.479 -9.566 2.321 1.00 88.50 100 GLU A C 1
ATOM 811 O O . GLU A 1 100 ? -3.915 -10.042 3.373 1.00 88.50 100 GLU A O 1
ATOM 816 N N . TRP A 1 101 ? -3.006 -8.314 2.269 1.00 92.88 101 TRP A N 1
ATOM 817 C CA . TRP A 1 101 ? -3.159 -7.356 3.372 1.00 92.88 101 TRP A CA 1
ATOM 818 C C . TRP A 1 101 ? -4.637 -7.038 3.599 1.00 92.88 101 TRP A C 1
ATOM 820 O O . TRP A 1 101 ? -5.355 -6.768 2.640 1.00 92.88 101 TRP A O 1
ATOM 830 N N . GLY A 1 102 ? -5.105 -7.017 4.848 1.00 93.38 102 GLY A N 1
ATOM 831 C CA . GLY A 1 102 ? -6.443 -6.489 5.106 1.00 93.38 102 GLY A CA 1
ATOM 832 C C . GLY A 1 102 ? -7.020 -6.764 6.488 1.00 93.38 102 GLY A C 1
ATOM 833 O O . GLY A 1 102 ? -6.695 -7.749 7.145 1.00 93.38 102 GLY A O 1
ATOM 834 N N . CYS A 1 103 ? -8.041 -5.993 6.853 1.00 95.12 103 CYS A N 1
ATOM 835 C CA . CYS A 1 103 ? -8.795 -6.129 8.105 1.00 95.12 103 CYS A CA 1
ATOM 836 C C . CYS A 1 103 ? -10.288 -6.430 7.848 1.00 95.12 103 CYS A C 1
ATOM 838 O O . CYS A 1 103 ? -10.936 -5.633 7.155 1.00 95.12 103 CYS A O 1
ATOM 840 N N . PRO A 1 104 ? -10.839 -7.603 8.248 1.00 92.12 104 PRO A N 1
ATOM 841 C CA . PRO A 1 104 ? -12.183 -8.005 7.832 1.00 92.12 104 PRO A CA 1
ATOM 842 C C . PRO A 1 104 ? -13.246 -7.015 8.273 1.00 92.12 104 PRO A C 1
ATOM 844 O O . PRO A 1 104 ? -13.147 -6.442 9.352 1.00 92.12 104 PRO A O 1
ATOM 847 N N . GLU A 1 105 ? -14.260 -6.802 7.430 1.00 89.56 105 GLU A N 1
ATOM 848 C CA . GLU A 1 105 ? -15.281 -5.781 7.679 1.00 89.56 105 GLU A CA 1
ATOM 849 C C . GLU A 1 105 ? -15.899 -5.969 9.069 1.00 89.56 105 GLU A C 1
ATOM 851 O O . GLU A 1 105 ? -16.463 -7.022 9.373 1.00 89.56 105 GLU A O 1
ATOM 856 N N . ALA A 1 106 ? -15.776 -4.938 9.907 1.00 92.12 106 ALA A N 1
ATOM 857 C CA . ALA A 1 106 ? -16.246 -4.924 11.288 1.00 92.12 106 ALA A CA 1
ATOM 858 C C . ALA A 1 106 ? -15.624 -5.989 12.222 1.00 92.12 106 ALA A C 1
ATOM 860 O O . ALA A 1 106 ? -16.152 -6.209 13.315 1.00 92.12 106 ALA A O 1
ATOM 861 N N . ILE A 1 107 ? -14.498 -6.610 11.855 1.00 95.38 107 ILE A N 1
ATOM 862 C CA . ILE A 1 107 ? -13.774 -7.589 12.681 1.00 95.38 107 ILE A CA 1
ATOM 863 C C . ILE A 1 107 ? -12.352 -7.075 12.939 1.00 95.38 107 ILE A C 1
ATOM 865 O O . ILE A 1 107 ? -11.579 -6.916 12.000 1.00 95.38 107 ILE A O 1
ATOM 869 N N . PRO A 1 108 ? -11.966 -6.823 14.200 1.00 96.81 108 PRO A N 1
ATOM 870 C CA . PRO A 1 108 ? -10.724 -6.123 14.516 1.00 96.81 108 PRO A CA 1
ATOM 871 C C . PRO A 1 108 ? -9.504 -7.062 14.557 1.00 96.81 108 PRO A C 1
ATOM 873 O O . PRO A 1 108 ? -8.897 -7.276 15.608 1.00 96.81 108 PRO A O 1
ATOM 876 N N . ILE A 1 109 ? -9.159 -7.634 13.403 1.00 96.44 109 ILE A N 1
ATOM 877 C CA . ILE A 1 109 ? -8.034 -8.555 13.191 1.00 96.44 109 ILE A CA 1
ATOM 878 C C . ILE A 1 109 ? -7.287 -8.177 11.906 1.00 96.44 109 ILE A C 1
ATOM 880 O O . ILE A 1 109 ? -7.907 -7.716 10.955 1.00 96.44 109 ILE A O 1
ATOM 884 N N . ILE A 1 110 ? -5.968 -8.367 11.867 1.00 97.44 110 ILE A N 1
ATOM 885 C CA . ILE A 1 110 ? -5.126 -7.998 10.722 1.00 97.44 110 ILE A CA 1
ATOM 886 C C . ILE A 1 110 ? -4.637 -9.257 10.002 1.00 97.44 110 ILE A C 1
ATOM 888 O O . ILE A 1 110 ? -3.953 -10.092 10.596 1.00 97.44 110 ILE A O 1
ATOM 892 N N . GLY A 1 111 ? -4.965 -9.365 8.716 1.00 95.75 111 GLY A N 1
ATOM 893 C CA . GLY A 1 111 ? -4.377 -10.330 7.792 1.00 95.75 111 GLY A CA 1
ATOM 894 C C . GLY A 1 111 ? -3.097 -9.772 7.176 1.00 95.75 111 GLY A C 1
ATOM 895 O O . GLY A 1 111 ? -3.070 -8.629 6.714 1.00 95.75 111 GLY A O 1
ATOM 896 N N . VAL A 1 112 ? -2.034 -10.574 7.197 1.00 94.62 112 VAL A N 1
ATOM 897 C CA . VAL A 1 112 ? -0.728 -10.248 6.611 1.00 94.62 112 VAL A CA 1
ATOM 898 C C . VAL A 1 112 ? -0.394 -11.276 5.533 1.00 94.62 112 VAL A C 1
ATOM 900 O O . VAL A 1 112 ? -0.519 -12.470 5.810 1.00 94.62 112 VAL A O 1
ATOM 903 N N . PRO A 1 113 ? 0.078 -10.870 4.341 1.00 93.25 113 PRO A N 1
ATOM 904 C CA . PRO A 1 113 ? 0.387 -11.814 3.277 1.00 93.25 113 PRO A CA 1
ATOM 905 C C . PRO A 1 113 ? 1.378 -12.903 3.702 1.00 93.25 113 PRO A C 1
ATOM 907 O O . PRO A 1 113 ? 2.469 -12.626 4.212 1.00 93.25 113 PRO A O 1
ATOM 910 N N . PHE A 1 114 ? 1.011 -14.161 3.456 1.00 92.81 114 PHE A N 1
ATOM 911 C CA . PHE A 1 114 ? 1.759 -15.342 3.894 1.00 92.81 114 PHE A CA 1
ATOM 912 C C . PHE A 1 114 ? 3.205 -15.371 3.378 1.00 92.81 114 PHE A C 1
ATOM 914 O O . PHE A 1 114 ? 4.092 -15.897 4.052 1.00 92.81 114 PHE A O 1
ATOM 921 N N . TYR A 1 115 ? 3.465 -14.793 2.201 1.00 91.81 115 TYR A N 1
ATOM 922 C CA . TYR A 1 115 ? 4.794 -14.787 1.594 1.00 91.81 115 TYR A CA 1
ATOM 923 C C . TYR A 1 115 ? 5.820 -13.980 2.401 1.00 91.81 115 TYR A C 1
ATOM 925 O O . TYR A 1 115 ? 7.020 -14.197 2.239 1.00 91.81 115 TYR A O 1
ATOM 933 N N . LEU A 1 116 ? 5.381 -13.088 3.300 1.00 92.56 116 LEU A N 1
ATOM 934 C CA . LEU A 1 116 ? 6.262 -12.328 4.195 1.00 92.56 116 LEU A CA 1
ATOM 935 C C . LEU A 1 116 ? 6.821 -13.176 5.349 1.00 92.56 116 LEU A C 1
ATOM 937 O O . LEU A 1 116 ? 7.779 -12.761 6.004 1.00 92.56 116 LEU A O 1
ATOM 941 N N . ALA A 1 117 ? 6.245 -14.356 5.600 1.00 91.88 117 ALA A N 1
ATOM 942 C CA . ALA A 1 117 ? 6.671 -15.255 6.670 1.00 91.88 117 ALA A CA 1
ATOM 943 C C . ALA A 1 117 ? 7.855 -16.166 6.281 1.00 91.88 117 ALA A C 1
ATOM 945 O O . ALA A 1 117 ? 8.486 -16.745 7.163 1.00 91.88 117 ALA A O 1
ATOM 946 N N . ASP A 1 118 ? 8.188 -16.292 4.989 1.00 90.56 118 ASP A N 1
ATOM 947 C CA . ASP A 1 118 ? 9.282 -17.144 4.497 1.00 90.56 118 ASP A CA 1
ATOM 948 C C . ASP A 1 118 ? 10.052 -16.450 3.357 1.00 90.56 118 ASP A C 1
ATOM 950 O O . ASP A 1 118 ? 9.473 -15.983 2.376 1.00 90.56 118 ASP A O 1
ATOM 954 N N . VAL A 1 119 ? 11.384 -16.404 3.465 1.00 88.94 119 VAL A N 1
ATOM 955 C CA . VAL A 1 119 ? 12.271 -15.722 2.499 1.00 88.94 119 VAL A CA 1
ATOM 956 C C . VAL A 1 119 ? 12.150 -16.304 1.086 1.00 88.94 119 VAL A C 1
ATOM 958 O O . VAL A 1 119 ? 12.280 -15.578 0.100 1.00 88.94 119 VAL A O 1
ATOM 961 N N . ARG A 1 120 ? 11.877 -17.602 0.960 1.00 92.12 120 ARG A N 1
ATOM 962 C CA . ARG A 1 120 ? 11.704 -18.275 -0.330 1.00 92.12 120 ARG A CA 1
ATOM 963 C C . ARG A 1 120 ? 10.378 -17.900 -0.967 1.00 92.12 120 ARG A C 1
ATOM 965 O O . ARG A 1 120 ? 10.334 -17.680 -2.173 1.00 92.12 120 ARG A O 1
ATOM 972 N N . LEU A 1 121 ? 9.318 -17.765 -0.173 1.00 91.56 121 LEU A N 1
ATOM 973 C CA . LEU A 1 121 ? 8.032 -17.275 -0.670 1.00 91.56 121 LEU A CA 1
ATOM 974 C C . LEU A 1 121 ? 8.108 -15.795 -1.045 1.00 91.56 121 LEU A C 1
ATOM 976 O O . LEU A 1 121 ? 7.602 -15.421 -2.092 1.00 91.56 121 LEU A O 1
ATOM 980 N N . SER A 1 122 ? 8.830 -14.976 -0.279 1.00 88.88 122 SER A N 1
ATOM 981 C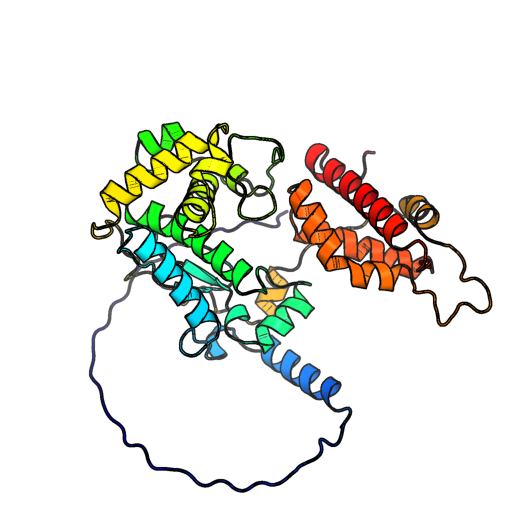 CA . SER A 1 122 ? 9.138 -13.588 -0.653 1.00 88.88 122 SER A CA 1
ATOM 982 C C . SER A 1 122 ? 9.903 -13.504 -1.986 1.00 88.88 122 SER A C 1
ATOM 984 O O . SER A 1 122 ? 9.584 -12.696 -2.863 1.00 88.88 122 SER A O 1
ATOM 986 N N . ARG A 1 123 ? 10.897 -14.378 -2.191 1.00 88.06 123 ARG A N 1
ATOM 987 C CA . ARG A 1 123 ? 11.591 -14.488 -3.482 1.00 88.06 123 ARG A CA 1
ATOM 988 C C . ARG A 1 123 ? 10.625 -14.887 -4.599 1.00 88.06 123 ARG A C 1
ATOM 990 O O . ARG A 1 123 ? 10.662 -14.291 -5.673 1.00 88.06 123 ARG A O 1
ATOM 997 N N . LEU A 1 124 ? 9.757 -15.865 -4.345 1.00 89.06 124 LEU A N 1
ATOM 998 C CA . LEU A 1 124 ? 8.770 -16.330 -5.313 1.00 89.06 124 LEU A CA 1
ATOM 999 C C . LEU A 1 124 ? 7.763 -15.232 -5.682 1.00 89.06 124 LEU A C 1
ATOM 1001 O O . LEU A 1 124 ? 7.465 -15.073 -6.861 1.00 89.06 124 LEU A O 1
ATOM 1005 N N . GLU A 1 125 ? 7.312 -14.439 -4.712 1.00 87.38 125 GLU A N 1
ATOM 1006 C CA . GLU A 1 125 ? 6.445 -13.274 -4.915 1.00 87.38 125 GLU A CA 1
ATOM 1007 C C . GLU A 1 125 ? 7.084 -12.278 -5.887 1.00 87.38 125 GLU A C 1
ATOM 1009 O O . GLU A 1 125 ? 6.484 -11.889 -6.889 1.00 87.38 125 GLU A O 1
ATOM 1014 N N . THR A 1 126 ? 8.363 -11.963 -5.668 1.00 81.38 126 THR A N 1
ATOM 1015 C CA . THR A 1 126 ? 9.137 -11.096 -6.569 1.00 81.38 126 THR A CA 1
ATOM 1016 C C . THR A 1 126 ? 9.194 -11.657 -7.993 1.00 81.38 126 THR A C 1
ATOM 1018 O O . THR A 1 126 ? 9.066 -10.909 -8.961 1.00 81.38 126 THR A O 1
ATOM 1021 N N . GLU A 1 127 ? 9.378 -12.971 -8.143 1.00 81.88 127 GLU A N 1
ATOM 1022 C CA . GLU A 1 127 ? 9.469 -13.629 -9.452 1.00 81.88 127 GLU A CA 1
ATOM 1023 C C . GLU A 1 127 ? 8.111 -13.737 -10.167 1.00 81.88 127 GLU A C 1
ATOM 1025 O O . GLU A 1 127 ? 8.056 -13.629 -11.394 1.00 81.88 127 GLU A O 1
ATOM 1030 N N . MET A 1 128 ? 7.024 -13.966 -9.426 1.00 79.69 128 MET A N 1
ATOM 1031 C CA . MET A 1 128 ? 5.703 -14.292 -9.975 1.00 79.69 128 MET A CA 1
ATOM 1032 C C . MET A 1 128 ? 4.800 -13.066 -10.143 1.00 79.69 128 MET A C 1
ATOM 1034 O O . MET A 1 128 ? 4.162 -12.927 -11.189 1.00 79.69 128 MET A O 1
ATOM 1038 N N . ALA A 1 129 ? 4.752 -12.182 -9.145 1.00 71.44 129 ALA A N 1
ATOM 1039 C CA . ALA A 1 129 ? 3.971 -10.944 -9.171 1.00 71.44 129 ALA A CA 1
ATOM 1040 C C . ALA A 1 129 ? 4.784 -9.747 -9.696 1.00 71.44 129 ALA A C 1
ATOM 1042 O O . ALA A 1 129 ? 4.231 -8.706 -10.056 1.00 71.44 129 ALA A O 1
ATOM 1043 N N . GLY A 1 130 ? 6.105 -9.911 -9.814 1.00 59.69 130 GLY A N 1
ATOM 1044 C CA . GLY A 1 130 ? 7.027 -8.898 -10.317 1.00 59.69 130 GLY A CA 1
ATOM 1045 C C . GLY A 1 130 ? 7.563 -7.956 -9.240 1.00 59.69 130 GLY A C 1
ATOM 1046 O O . GLY A 1 130 ? 8.474 -7.198 -9.555 1.00 59.69 130 GLY A O 1
ATOM 1047 N N . GLU A 1 131 ? 7.022 -7.993 -8.015 1.00 62.38 131 GLU A N 1
ATOM 1048 C CA . GLU A 1 131 ? 7.505 -7.313 -6.803 1.00 62.38 131 GLU A CA 1
ATOM 1049 C C . GLU A 1 131 ? 6.671 -7.722 -5.582 1.00 62.38 131 GLU A C 1
ATOM 1051 O O . GLU A 1 131 ? 5.519 -8.116 -5.719 1.00 62.38 131 GLU A O 1
ATOM 1056 N N . ILE A 1 132 ? 7.250 -7.563 -4.391 1.00 58.28 132 ILE A N 1
ATOM 1057 C CA . ILE A 1 132 ? 6.561 -7.755 -3.112 1.00 58.28 132 ILE A CA 1
ATOM 1058 C C . ILE A 1 132 ? 5.872 -6.448 -2.715 1.00 58.28 132 ILE A C 1
ATOM 1060 O O . ILE A 1 132 ? 6.531 -5.406 -2.607 1.00 58.28 132 ILE A O 1
ATOM 1064 N N . GLU A 1 133 ? 4.572 -6.501 -2.425 1.00 63.81 133 GLU A N 1
ATOM 1065 C CA . GLU A 1 133 ? 3.908 -5.439 -1.670 1.00 63.81 133 GLU A CA 1
ATOM 1066 C C . GLU A 1 133 ? 4.528 -5.384 -0.266 1.00 63.81 133 GLU A C 1
ATOM 1068 O O . GLU A 1 133 ? 4.266 -6.250 0.567 1.00 63.81 133 GLU A O 1
ATOM 1073 N N . ALA A 1 134 ? 5.373 -4.373 -0.031 1.00 68.12 134 ALA A N 1
ATOM 1074 C CA . ALA A 1 134 ? 6.149 -4.160 1.193 1.00 68.12 134 ALA A CA 1
ATOM 1075 C C . ALA A 1 134 ? 7.309 -5.146 1.428 1.00 68.12 134 ALA A C 1
ATOM 1077 O O . ALA A 1 134 ? 7.217 -6.097 2.195 1.00 68.12 134 ALA A O 1
ATOM 1078 N N . GLU A 1 135 ? 8.457 -4.868 0.810 1.00 74.94 135 GLU A N 1
ATOM 1079 C CA . GLU A 1 135 ? 9.663 -5.693 0.967 1.00 74.94 135 GLU A CA 1
ATOM 1080 C C . GLU A 1 135 ? 10.447 -5.316 2.238 1.00 74.94 135 GLU A C 1
ATOM 1082 O O . GLU A 1 135 ? 10.920 -6.171 2.997 1.00 74.94 135 GLU A O 1
ATOM 1087 N N . SER A 1 136 ? 10.591 -4.011 2.481 1.00 88.00 136 SER A N 1
ATOM 1088 C CA . SER A 1 136 ? 11.374 -3.478 3.601 1.00 88.00 136 SER A CA 1
ATOM 1089 C C . SER A 1 136 ? 10.593 -3.460 4.917 1.00 88.00 136 SER A C 1
ATOM 1091 O O . SER A 1 136 ? 9.368 -3.367 4.914 1.00 88.00 136 SER A O 1
ATOM 1093 N N . ASP A 1 137 ? 11.302 -3.487 6.054 1.00 92.94 137 ASP A N 1
ATOM 1094 C CA . ASP A 1 137 ? 10.681 -3.391 7.389 1.00 92.94 137 ASP A CA 1
ATOM 1095 C C . ASP A 1 137 ? 9.761 -2.164 7.489 1.00 92.94 137 ASP A C 1
ATOM 1097 O O . ASP A 1 137 ? 8.648 -2.261 7.999 1.00 92.94 137 ASP A O 1
ATOM 1101 N N . GLU A 1 138 ? 10.215 -1.027 6.953 1.00 91.88 138 GLU A N 1
ATOM 1102 C CA . GLU A 1 138 ? 9.486 0.245 6.967 1.00 91.88 138 GLU A CA 1
ATOM 1103 C C . GLU A 1 138 ? 8.204 0.209 6.137 1.00 91.88 138 GLU A C 1
ATOM 1105 O O . GLU A 1 138 ? 7.205 0.832 6.489 1.00 91.88 138 GLU A O 1
ATOM 1110 N N . GLU A 1 139 ? 8.206 -0.519 5.022 1.00 91.38 139 GLU A N 1
ATOM 1111 C CA . GLU A 1 139 ? 6.996 -0.696 4.226 1.00 91.38 139 GLU A CA 1
ATOM 1112 C C . GLU A 1 139 ? 6.031 -1.654 4.917 1.00 91.38 139 GLU A C 1
ATOM 1114 O O . GLU A 1 139 ? 4.840 -1.370 4.960 1.00 91.38 139 GLU A O 1
ATOM 1119 N N . ILE A 1 140 ? 6.523 -2.747 5.504 1.00 95.12 140 ILE A N 1
ATOM 1120 C CA . ILE A 1 140 ? 5.669 -3.721 6.197 1.00 95.12 140 ILE A CA 1
ATOM 1121 C C . ILE A 1 140 ? 4.991 -3.044 7.393 1.00 95.12 140 ILE A C 1
ATOM 1123 O O . ILE A 1 140 ? 3.776 -3.149 7.554 1.00 95.12 140 ILE A O 1
ATOM 1127 N N . VAL A 1 141 ? 5.744 -2.277 8.192 1.00 96.38 141 VAL A N 1
ATOM 1128 C CA . VAL A 1 141 ? 5.170 -1.516 9.312 1.00 96.38 141 VAL A CA 1
ATOM 1129 C C . VAL A 1 141 ? 4.172 -0.460 8.823 1.00 96.38 141 VAL A C 1
ATOM 1131 O O . VAL A 1 141 ? 3.159 -0.232 9.479 1.00 96.38 141 VAL A O 1
ATOM 1134 N N . ARG A 1 142 ? 4.404 0.154 7.654 1.00 95.62 142 ARG A N 1
ATOM 1135 C CA . ARG A 1 142 ? 3.463 1.103 7.040 1.00 95.62 142 ARG A CA 1
ATOM 1136 C C . ARG A 1 142 ? 2.096 0.459 6.800 1.00 95.62 142 ARG A C 1
ATOM 1138 O O . ARG A 1 142 ? 1.096 1.009 7.250 1.00 95.62 142 ARG A O 1
ATOM 1145 N N . TYR A 1 143 ? 2.039 -0.704 6.150 1.00 96.75 143 TYR A N 1
ATOM 1146 C CA . TYR A 1 143 ? 0.765 -1.404 5.934 1.00 96.75 143 TYR A CA 1
ATOM 1147 C C . TYR A 1 143 ? 0.155 -1.902 7.248 1.00 96.75 143 TYR A C 1
ATOM 1149 O O . TYR A 1 143 ? -1.034 -1.720 7.477 1.00 96.75 143 TYR A O 1
ATOM 1157 N N . LEU A 1 144 ? 0.966 -2.414 8.176 1.00 98.00 144 LEU A N 1
ATOM 1158 C CA . LEU A 1 144 ? 0.494 -2.806 9.508 1.00 98.00 144 LEU A CA 1
ATOM 1159 C C . LEU A 1 144 ? -0.198 -1.660 10.265 1.00 98.00 144 LEU A C 1
ATOM 1161 O O . LEU A 1 144 ? -1.249 -1.871 10.865 1.00 98.00 144 LEU A O 1
ATOM 1165 N N . ARG A 1 145 ? 0.354 -0.440 10.227 1.00 98.50 145 ARG A N 1
ATOM 1166 C CA . ARG A 1 145 ? -0.262 0.742 10.860 1.00 98.50 145 ARG A CA 1
ATOM 1167 C C . ARG A 1 145 ? -1.588 1.120 10.200 1.00 98.50 145 ARG A C 1
ATOM 1169 O O . ARG A 1 145 ? -2.516 1.526 10.897 1.00 98.50 145 ARG A O 1
ATOM 1176 N N . HIS A 1 146 ? -1.677 0.973 8.879 1.00 98.50 146 HIS A N 1
ATOM 1177 C CA . HIS A 1 146 ? -2.916 1.169 8.130 1.00 98.50 146 HIS A CA 1
ATOM 1178 C C . HIS A 1 146 ? -3.987 0.155 8.560 1.00 98.50 146 HIS A C 1
ATOM 1180 O O . HIS A 1 146 ? -5.062 0.549 9.014 1.00 98.50 146 HIS A O 1
ATOM 1186 N N . GLU A 1 147 ? -3.667 -1.140 8.547 1.00 98.56 147 GLU A N 1
ATOM 1187 C CA . GLU A 1 147 ? -4.606 -2.189 8.960 1.00 98.56 147 GLU A CA 1
ATOM 1188 C C . GLU A 1 147 ? -5.005 -2.081 10.438 1.00 98.56 147 GLU A C 1
ATOM 1190 O O . GLU A 1 147 ? -6.154 -2.338 10.809 1.00 98.56 147 GLU A O 1
ATOM 1195 N N . ALA A 1 148 ? -4.090 -1.625 11.299 1.00 98.75 148 ALA A N 1
ATOM 1196 C CA . ALA A 1 148 ? -4.400 -1.309 12.690 1.00 98.75 148 ALA A CA 1
ATOM 1197 C C . ALA A 1 148 ? -5.419 -0.168 12.819 1.00 98.75 148 ALA A C 1
ATOM 1199 O O . ALA A 1 148 ? -6.226 -0.183 13.749 1.00 98.75 148 ALA A O 1
ATOM 1200 N N . GLY A 1 149 ? -5.434 0.778 11.877 1.00 98.69 149 GLY A N 1
ATOM 1201 C CA . GLY A 1 149 ? -6.464 1.806 11.777 1.00 98.69 149 GLY A CA 1
ATOM 1202 C C . GLY A 1 149 ? -7.846 1.210 11.534 1.00 98.69 149 GLY A C 1
ATOM 1203 O O . GLY A 1 149 ? -8.766 1.487 12.304 1.00 98.69 149 GLY A O 1
ATOM 1204 N N . HIS A 1 150 ? -7.993 0.320 10.551 1.00 98.69 150 HIS A N 1
ATOM 1205 C CA . HIS A 1 150 ? -9.247 -0.418 10.358 1.00 98.69 150 HIS A CA 1
ATOM 1206 C C . HIS A 1 150 ? -9.632 -1.216 11.605 1.00 98.69 150 HIS A C 1
ATOM 1208 O O . HIS A 1 150 ? -10.754 -1.099 12.102 1.00 98.69 150 HIS A O 1
ATOM 1214 N N . ALA A 1 151 ? -8.689 -1.971 12.173 1.00 98.69 151 ALA A N 1
ATOM 1215 C CA . ALA A 1 151 ? -8.960 -2.783 13.352 1.00 98.69 151 ALA A CA 1
ATOM 1216 C C . ALA A 1 151 ? -9.421 -1.929 14.545 1.00 98.69 151 ALA A C 1
ATOM 1218 O O . ALA A 1 151 ? -10.377 -2.294 15.227 1.00 98.69 151 ALA A O 1
ATOM 1219 N N . PHE A 1 152 ? -8.811 -0.762 14.770 1.00 98.69 152 PHE A N 1
ATOM 1220 C CA . PHE A 1 152 ? -9.231 0.183 15.805 1.00 98.69 152 PHE A CA 1
ATOM 1221 C C . PHE A 1 152 ? -10.620 0.772 15.514 1.00 98.69 152 PHE A C 1
ATOM 1223 O O . PHE A 1 152 ? -11.463 0.841 16.414 1.00 98.69 152 PHE A O 1
ATOM 1230 N N . ASN A 1 153 ? -10.895 1.144 14.257 1.00 98.69 153 ASN A N 1
ATOM 1231 C CA . ASN A 1 153 ? -12.214 1.617 13.827 1.00 98.69 153 ASN A CA 1
ATOM 1232 C C . ASN A 1 153 ? -13.309 0.597 14.182 1.00 98.69 153 ASN A C 1
ATOM 1234 O O . ASN A 1 153 ? -14.346 0.945 14.758 1.00 98.69 153 ASN A O 1
ATOM 1238 N N . TYR A 1 154 ? -13.044 -0.677 13.888 1.00 98.50 154 TYR A N 1
ATOM 1239 C CA . TYR A 1 154 ? -13.973 -1.782 14.097 1.00 98.50 154 TYR A CA 1
ATOM 1240 C C . TYR A 1 154 ? -14.125 -2.163 15.564 1.00 98.50 154 TYR A C 1
ATOM 1242 O O . TYR A 1 154 ? -15.252 -2.310 16.042 1.00 98.50 154 TYR A O 1
ATOM 1250 N N . ALA A 1 155 ? -13.016 -2.233 16.301 1.00 98.31 155 ALA A N 1
ATOM 1251 C CA . ALA A 1 155 ? -12.992 -2.573 17.719 1.00 98.31 155 ALA A CA 1
ATOM 1252 C C . ALA A 1 155 ? -13.897 -1.655 18.553 1.00 98.31 155 ALA A C 1
ATOM 1254 O O . ALA A 1 155 ? -14.568 -2.120 19.475 1.00 98.31 155 ALA A O 1
ATOM 1255 N N . TYR A 1 156 ? -13.961 -0.362 18.217 1.00 98.44 156 TYR A N 1
ATOM 1256 C CA . TYR A 1 156 ? -14.740 0.632 18.967 1.00 98.44 156 TYR A CA 1
ATOM 1257 C C . TYR A 1 156 ? -16.004 1.123 18.253 1.00 98.44 156 TYR A C 1
ATOM 1259 O O . TYR A 1 156 ? -16.749 1.929 18.834 1.00 98.44 156 TYR A O 1
ATOM 1267 N N . LYS A 1 157 ? -16.281 0.588 17.054 1.00 98.12 157 LYS A N 1
ATOM 1268 C CA . LYS A 1 157 ? -17.419 0.939 16.190 1.00 98.12 157 LYS A CA 1
ATOM 1269 C C . LYS A 1 157 ? -17.471 2.433 15.858 1.00 98.12 157 LYS A C 1
ATOM 1271 O O . LYS A 1 157 ? -18.535 3.050 15.901 1.00 98.12 157 LYS A O 1
ATOM 1276 N N . LEU A 1 158 ? -16.320 3.048 15.578 1.00 98.50 158 LEU A N 1
ATOM 1277 C CA . LEU A 1 158 ? -16.264 4.495 15.330 1.00 98.50 158 LEU A CA 1
ATOM 1278 C C . LEU A 1 158 ? -16.987 4.863 14.030 1.00 98.50 158 LEU A C 1
ATOM 1280 O O . LEU A 1 158 ? -17.678 5.881 13.999 1.00 98.50 158 LEU A O 1
ATOM 1284 N N . TYR A 1 159 ? -16.921 3.987 13.026 1.00 97.50 159 TYR A N 1
ATOM 1285 C CA . TYR A 1 159 ? -17.645 4.086 11.758 1.00 97.50 159 TYR A CA 1
ATOM 1286 C C . TYR A 1 159 ? -19.173 4.185 11.892 1.00 97.50 159 TYR A C 1
ATOM 1288 O O . TYR A 1 159 ? -19.833 4.613 10.954 1.00 97.50 159 TYR A O 1
ATOM 1296 N N . GLU A 1 160 ? -19.759 3.827 13.041 1.00 97.50 160 GLU A N 1
ATOM 1297 C CA . GLU A 1 160 ? -21.198 3.992 13.298 1.00 97.50 160 GLU A CA 1
ATOM 1298 C C . GLU A 1 160 ? -21.540 5.401 13.829 1.00 97.50 160 GLU A C 1
ATOM 1300 O O . GLU A 1 160 ? -22.706 5.798 13.862 1.00 97.50 160 GLU A O 1
ATOM 1305 N N . THR A 1 161 ? -20.543 6.175 14.270 1.00 98.12 161 THR A N 1
ATOM 1306 C CA . THR A 1 161 ? -20.763 7.447 14.972 1.00 98.12 161 THR A CA 1
ATOM 1307 C C . THR A 1 161 ? -21.056 8.597 14.006 1.00 98.12 161 THR A C 1
ATOM 1309 O O . THR A 1 161 ? -20.466 8.716 12.931 1.00 98.12 161 THR A O 1
ATOM 1312 N N . GLU A 1 162 ? -21.937 9.520 14.408 1.00 97.81 162 GLU A N 1
ATOM 1313 C CA . GLU A 1 162 ? -22.236 10.709 13.596 1.00 97.81 162 GLU A CA 1
ATOM 1314 C C . GLU A 1 162 ? -21.016 11.603 13.359 1.00 97.81 162 GLU A C 1
ATOM 1316 O O . GLU A 1 162 ? -20.899 12.230 12.308 1.00 97.81 162 GLU A O 1
ATOM 1321 N N . GLU A 1 163 ? -20.133 11.715 14.353 1.00 97.94 163 GLU A N 1
ATOM 1322 C CA . GLU A 1 163 ? -18.932 12.541 14.248 1.00 97.94 163 GLU A CA 1
ATOM 1323 C C . GLU A 1 163 ? -17.980 11.983 13.187 1.00 97.94 163 GLU A C 1
ATOM 1325 O O . GLU A 1 163 ? -17.522 12.738 12.332 1.00 97.94 163 GLU A O 1
ATOM 1330 N N . TRP A 1 164 ? -17.770 10.662 13.173 1.00 98.44 164 TRP A N 1
ATOM 1331 C CA . TRP A 1 164 ? -16.973 9.996 12.144 1.00 98.44 164 TRP A CA 1
ATOM 1332 C C . TRP A 1 164 ? -17.541 10.269 10.747 1.00 98.44 164 TRP A C 1
ATOM 1334 O O . TRP A 1 164 ? -16.819 10.719 9.857 1.00 98.44 164 TRP A O 1
ATOM 1344 N N . HIS A 1 165 ? -18.859 10.117 10.575 1.00 98.12 165 HIS A N 1
ATOM 1345 C CA . HIS A 1 165 ? -19.529 10.388 9.302 1.00 98.12 165 HIS A CA 1
ATOM 1346 C C . HIS A 1 165 ? -19.405 11.843 8.837 1.00 98.12 165 HIS A C 1
ATOM 1348 O O . HIS A 1 165 ? -19.278 12.093 7.638 1.00 98.12 165 HIS A O 1
ATOM 1354 N N . LYS A 1 166 ? -19.428 12.813 9.759 1.00 98.06 166 LYS A N 1
ATOM 1355 C CA . LYS A 1 166 ? -19.233 14.237 9.435 1.00 98.06 166 LYS A CA 1
ATOM 1356 C C . LYS A 1 166 ? -17.808 14.529 8.953 1.00 98.06 166 LYS A C 1
ATOM 1358 O O . LYS A 1 166 ? -17.625 15.445 8.156 1.00 98.06 166 LYS A O 1
ATOM 1363 N N . ILE A 1 167 ? -16.820 13.766 9.422 1.00 98.25 167 ILE A N 1
ATOM 1364 C CA . ILE A 1 167 ? -15.393 14.013 9.174 1.00 98.25 167 ILE A CA 1
ATOM 1365 C C . ILE A 1 167 ? -14.870 13.248 7.952 1.00 98.25 167 ILE A C 1
ATOM 1367 O O . ILE A 1 167 ? -14.188 13.839 7.113 1.00 98.25 167 ILE A O 1
ATOM 1371 N N . PHE A 1 168 ? -15.197 11.960 7.826 1.00 98.19 168 PHE A N 1
ATOM 1372 C CA . PHE A 1 168 ? -14.703 11.086 6.750 1.00 98.19 168 PHE A CA 1
ATOM 1373 C C . PHE A 1 168 ? -15.733 10.868 5.633 1.00 98.19 168 PHE A C 1
ATOM 1375 O O . PHE A 1 168 ? -15.381 10.591 4.484 1.00 98.19 168 PHE A O 1
ATOM 1382 N N . GLY A 1 169 ? -17.019 11.051 5.934 1.00 96.81 169 GLY A N 1
ATOM 1383 C CA . GLY A 1 169 ? -18.129 10.728 5.040 1.00 96.81 169 GLY A CA 1
ATOM 1384 C C . GLY A 1 169 ? -18.804 9.399 5.396 1.00 96.81 169 GLY A C 1
ATOM 1385 O O . GLY A 1 169 ? -18.457 8.775 6.390 1.00 96.81 169 GLY A O 1
ATOM 1386 N N . PRO A 1 170 ? -19.810 8.960 4.620 1.00 95.50 170 PRO A N 1
ATOM 1387 C CA . PRO A 1 170 ? -20.616 7.786 4.956 1.00 95.50 170 PRO A CA 1
ATOM 1388 C C . PRO A 1 170 ? -19.830 6.479 4.794 1.00 95.50 170 PRO A C 1
ATOM 1390 O O . PRO A 1 170 ? -19.319 6.215 3.704 1.00 95.50 170 PRO A O 1
ATOM 1393 N N . TYR A 1 171 ? -19.811 5.637 5.835 1.00 94.50 171 TYR A N 1
ATOM 1394 C CA . TYR A 1 171 ? -19.153 4.322 5.800 1.00 94.50 171 TYR A CA 1
ATOM 1395 C C . TYR A 1 171 ? -19.789 3.370 4.776 1.00 94.50 171 TYR A C 1
ATOM 1397 O O . TYR A 1 171 ? -19.102 2.598 4.127 1.00 94.50 171 TYR A O 1
ATOM 1405 N N . SER A 1 172 ? -21.102 3.479 4.554 1.00 93.12 172 SER A N 1
ATOM 1406 C CA . SER A 1 172 ? -21.855 2.654 3.596 1.00 93.12 172 SER A CA 1
ATOM 1407 C C . SER A 1 172 ? -21.589 2.978 2.120 1.00 93.12 172 SER A C 1
ATOM 1409 O O . SER A 1 172 ? -22.274 2.461 1.231 1.00 93.12 172 SER A O 1
ATOM 1411 N N . ARG A 1 173 ? -20.642 3.877 1.824 1.00 93.06 173 ARG A N 1
ATOM 1412 C CA . ARG A 1 173 ? -20.292 4.211 0.446 1.00 93.06 173 ARG A CA 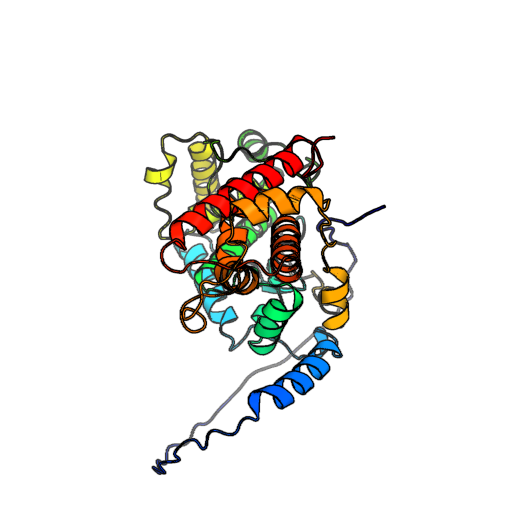1
ATOM 1413 C C . ARG A 1 173 ? -19.754 2.949 -0.247 1.00 93.06 173 ARG A C 1
ATOM 1415 O O . ARG A 1 173 ? -18.898 2.271 0.296 1.00 93.06 173 ARG A O 1
ATOM 1422 N N . PRO A 1 174 ? -20.187 2.633 -1.478 1.00 90.56 174 PRO A N 1
ATOM 1423 C CA . PRO A 1 174 ? -19.608 1.506 -2.197 1.00 90.56 174 PRO A CA 1
ATOM 1424 C C . PRO A 1 174 ? -18.108 1.708 -2.423 1.00 90.56 174 PRO A C 1
ATOM 1426 O O . PRO A 1 174 ? -17.691 2.768 -2.911 1.00 90.56 174 PRO A O 1
ATOM 1429 N N . TYR A 1 175 ? -17.317 0.679 -2.123 1.00 86.88 175 TYR A N 1
ATOM 1430 C CA . TYR A 1 175 ? -15.908 0.633 -2.492 1.00 86.88 175 TYR A CA 1
ATOM 1431 C C . TYR A 1 175 ? -15.758 0.732 -4.009 1.00 86.88 175 TYR A C 1
ATOM 1433 O O . TYR A 1 175 ? -16.454 0.066 -4.777 1.00 86.88 175 TYR A O 1
ATOM 1441 N N . ARG A 1 176 ? -14.844 1.597 -4.449 1.00 84.81 176 ARG A N 1
ATOM 1442 C CA . ARG A 1 176 ? -14.541 1.797 -5.865 1.00 84.81 176 ARG A CA 1
ATOM 1443 C C . ARG A 1 176 ? -13.216 1.127 -6.180 1.00 84.81 176 ARG A C 1
ATOM 1445 O O . ARG A 1 176 ? -12.179 1.589 -5.719 1.00 84.81 176 ARG A O 1
ATOM 1452 N N . GLU A 1 177 ? -13.255 0.097 -7.018 1.00 72.31 177 GLU A N 1
ATOM 1453 C CA . GLU A 1 177 ? -12.048 -0.509 -7.603 1.00 72.31 177 GLU A CA 1
ATOM 1454 C C . GLU A 1 177 ? -11.192 0.526 -8.325 1.00 72.31 177 GLU A C 1
ATOM 1456 O O . GLU A 1 177 ? -9.983 0.597 -8.154 1.00 72.31 177 GLU A O 1
ATOM 1461 N N . ARG A 1 178 ? -11.849 1.358 -9.136 1.00 75.69 178 ARG A N 1
ATOM 1462 C CA . ARG A 1 178 ? -11.207 2.413 -9.913 1.00 75.69 178 ARG A CA 1
ATOM 1463 C C . ARG A 1 178 ? -11.655 3.752 -9.358 1.00 75.69 178 ARG A C 1
ATOM 1465 O O . ARG A 1 178 ? -12.798 4.167 -9.559 1.00 75.69 178 ARG A O 1
ATOM 1472 N N . TYR A 1 179 ? -10.750 4.434 -8.671 1.00 85.19 179 TYR A N 1
ATOM 1473 C CA . TYR A 1 179 ? -10.930 5.814 -8.237 1.00 85.19 179 TYR A CA 1
ATOM 1474 C C . TYR A 1 179 ? -9.942 6.719 -8.973 1.00 85.19 179 TYR A C 1
ATOM 1476 O O . TYR A 1 179 ? -8.938 6.263 -9.510 1.00 85.19 179 TYR A O 1
ATOM 1484 N N . LYS A 1 180 ? -10.272 8.008 -9.062 1.00 88.44 180 LYS A N 1
ATOM 1485 C CA . LYS A 1 180 ? -9.432 9.025 -9.703 1.00 88.44 180 LYS A CA 1
ATOM 1486 C C . LYS A 1 180 ? -8.945 9.961 -8.603 1.00 88.44 180 LYS A C 1
ATOM 1488 O O . LYS A 1 180 ? -9.686 10.885 -8.257 1.00 88.44 180 LYS A O 1
ATOM 1493 N N . PRO A 1 181 ? -7.790 9.686 -7.983 1.00 90.69 181 PRO A N 1
ATOM 1494 C CA . PRO A 1 181 ? -7.320 10.533 -6.905 1.00 90.69 181 PRO A CA 1
ATOM 1495 C C . PRO A 1 181 ? -6.920 11.915 -7.412 1.00 90.69 181 PRO A C 1
ATOM 1497 O O . PRO A 1 181 ? -6.563 12.102 -8.576 1.00 90.69 181 PRO A O 1
ATOM 1500 N N . ASN A 1 182 ? -6.953 12.882 -6.500 1.00 91.31 182 ASN A N 1
ATOM 1501 C CA . ASN A 1 182 ? -6.349 14.194 -6.656 1.00 91.31 182 ASN A CA 1
ATOM 1502 C C . ASN A 1 182 ? -5.053 14.256 -5.820 1.00 91.31 182 ASN A C 1
ATOM 1504 O O . ASN A 1 182 ? -5.129 14.528 -4.615 1.00 91.31 182 ASN A O 1
ATOM 1508 N N . PRO A 1 183 ? -3.871 14.051 -6.435 1.00 88.62 183 PRO A N 1
ATOM 1509 C CA . PRO A 1 183 ? -2.561 14.104 -5.773 1.00 88.62 183 PRO A CA 1
ATOM 1510 C C . PRO A 1 183 ? -2.287 15.375 -4.959 1.00 88.62 183 PRO A C 1
ATOM 1512 O O . PRO A 1 183 ? -1.518 15.388 -3.994 1.00 88.62 183 PRO A O 1
ATOM 1515 N N . PHE A 1 184 ? -2.916 16.481 -5.351 1.00 90.75 184 PHE A N 1
ATOM 1516 C CA . PHE A 1 184 ? -2.675 17.803 -4.781 1.00 90.75 184 PHE A CA 1
ATOM 1517 C C . PHE A 1 184 ? -3.723 18.208 -3.742 1.00 90.75 184 PHE A C 1
ATOM 1519 O O . PHE A 1 184 ? -3.672 19.320 -3.217 1.00 90.75 184 PHE A O 1
ATOM 1526 N N . SER A 1 185 ? -4.665 17.317 -3.418 1.00 94.62 185 SER A N 1
ATOM 1527 C CA . SER A 1 185 ? -5.633 17.560 -2.354 1.00 94.62 185 SER A CA 1
ATOM 1528 C C . SER A 1 185 ? -4.937 17.664 -0.997 1.00 94.62 185 SER A C 1
ATOM 1530 O O . SER A 1 185 ? -4.186 16.774 -0.606 1.00 94.62 185 SER A O 1
ATOM 1532 N N . ARG A 1 186 ? -5.243 18.734 -0.256 1.00 96.31 186 ARG A N 1
ATOM 1533 C CA . ARG A 1 186 ? -4.839 18.906 1.149 1.00 96.31 186 ARG A CA 1
ATOM 1534 C C . ARG A 1 186 ? -5.865 18.348 2.137 1.00 96.31 186 ARG A C 1
ATOM 1536 O O . ARG A 1 186 ? -5.713 18.508 3.340 1.00 96.31 186 ARG A O 1
ATOM 1543 N N . ASN A 1 187 ? -6.931 17.715 1.649 1.00 97.50 187 ASN A N 1
ATOM 1544 C CA . ASN A 1 187 ? -7.969 17.140 2.506 1.00 97.50 187 ASN A CA 1
ATOM 1545 C C . ASN A 1 187 ? -7.634 15.724 2.980 1.00 97.50 187 ASN A C 1
ATOM 1547 O O . ASN A 1 187 ? -8.420 15.155 3.728 1.00 97.50 187 ASN A O 1
ATOM 1551 N N . TYR A 1 188 ? -6.499 15.156 2.569 1.00 97.88 188 TYR A N 1
ATOM 1552 C CA . TYR A 1 188 ? -6.101 13.787 2.887 1.00 97.88 188 TYR A CA 1
ATOM 1553 C C . TYR A 1 188 ? -4.645 13.749 3.332 1.00 97.88 188 TYR A C 1
ATOM 1555 O O . TYR A 1 188 ? -3.815 14.499 2.808 1.00 97.88 188 TYR A O 1
ATOM 1563 N N . VAL A 1 189 ? -4.344 12.854 4.269 1.00 97.19 189 VAL A N 1
ATOM 1564 C CA . VAL A 1 189 ? -2.961 12.532 4.616 1.00 97.19 189 VAL A CA 1
ATOM 1565 C C . VAL A 1 189 ? -2.292 11.752 3.480 1.00 97.19 189 VAL A C 1
ATOM 1567 O O . VAL A 1 189 ? -2.952 11.240 2.572 1.00 97.19 189 VAL A O 1
ATOM 1570 N N . ARG A 1 190 ? -0.963 11.675 3.512 1.00 94.06 190 ARG A N 1
ATOM 1571 C CA . ARG A 1 190 ? -0.153 10.938 2.538 1.00 94.06 190 ARG A CA 1
ATOM 1572 C C . ARG A 1 190 ? 0.629 9.849 3.260 1.00 94.06 190 ARG A C 1
ATOM 1574 O O . ARG A 1 190 ? 1.574 10.172 3.974 1.00 94.06 190 ARG A O 1
ATOM 1581 N N . HIS A 1 191 ? 0.248 8.591 3.056 1.00 93.38 191 HIS A N 1
ATOM 1582 C CA . HIS A 1 191 ? 0.847 7.457 3.754 1.00 93.38 191 HIS A CA 1
ATOM 1583 C C . HIS A 1 191 ? 1.162 6.293 2.796 1.00 93.38 191 HIS A C 1
ATOM 1585 O O . HIS A 1 191 ? 2.318 6.165 2.367 1.00 93.38 191 HIS A O 1
ATOM 1591 N N . ILE A 1 192 ? 0.171 5.498 2.387 1.00 91.25 192 ILE A N 1
ATOM 1592 C CA . ILE A 1 192 ? 0.331 4.460 1.360 1.00 91.25 192 ILE A CA 1
ATOM 1593 C C . ILE A 1 192 ? 0.354 5.111 -0.043 1.00 91.25 192 ILE A C 1
ATOM 1595 O O . ILE A 1 192 ? -0.367 6.087 -0.298 1.00 91.25 192 ILE A O 1
ATOM 1599 N N . PRO A 1 193 ? 1.222 4.639 -0.968 1.00 86.44 193 PRO A N 1
ATOM 1600 C CA . PRO A 1 193 ? 1.236 5.099 -2.358 1.00 86.44 193 PRO A CA 1
ATOM 1601 C C . PRO A 1 193 ? -0.128 5.000 -3.062 1.00 86.44 193 PRO A C 1
ATOM 1603 O O . PRO A 1 193 ? -1.034 4.298 -2.632 1.00 86.44 193 PRO A O 1
ATOM 1606 N N . GLY A 1 194 ? -0.297 5.759 -4.146 1.00 84.25 194 GLY A N 1
ATOM 1607 C CA . GLY A 1 194 ? -1.538 5.737 -4.926 1.00 84.25 194 GLY A CA 1
ATOM 1608 C C . GLY A 1 194 ? -2.686 6.559 -4.328 1.00 84.25 194 GLY A C 1
ATOM 1609 O O . GLY A 1 194 ? -3.808 6.491 -4.825 1.00 84.25 194 GLY A O 1
ATOM 1610 N N . TRP A 1 195 ? -2.421 7.391 -3.312 1.00 91.12 195 TRP A N 1
ATOM 1611 C CA . TRP A 1 195 ? -3.415 8.281 -2.685 1.00 91.12 195 TRP A CA 1
ATOM 1612 C C . TRP A 1 195 ? -4.571 7.516 -2.037 1.00 91.12 195 TRP A C 1
ATOM 1614 O O . TRP A 1 195 ? -5.737 7.894 -2.181 1.00 91.12 195 TRP A O 1
ATOM 1624 N N . TYR A 1 196 ? -4.230 6.430 -1.346 1.00 91.00 196 TYR A N 1
ATOM 1625 C CA . TYR A 1 196 ? -5.171 5.417 -0.877 1.00 91.00 196 TYR A CA 1
ATOM 1626 C C . TYR A 1 196 ? -6.270 5.970 0.045 1.00 91.00 196 TYR A C 1
ATOM 1628 O O . TYR A 1 196 ? -7.436 5.610 -0.098 1.00 91.00 196 TYR A O 1
ATOM 1636 N N . ALA A 1 197 ? -5.949 6.992 0.847 1.00 95.62 197 ALA A N 1
ATOM 1637 C CA . ALA A 1 197 ? -6.909 7.741 1.668 1.00 95.62 197 ALA A CA 1
ATOM 1638 C C . ALA A 1 197 ? -8.108 8.324 0.881 1.00 95.62 197 ALA A C 1
ATOM 1640 O O . ALA A 1 197 ? -9.124 8.687 1.463 1.00 95.62 197 ALA A O 1
ATOM 1641 N N . GLN A 1 198 ? -8.016 8.454 -0.448 1.00 95.69 198 GLN A N 1
ATOM 1642 C CA . GLN A 1 198 ? -9.096 8.976 -1.297 1.00 95.69 198 GLN A CA 1
ATOM 1643 C C . GLN A 1 198 ? -10.037 7.886 -1.835 1.00 95.69 198 GLN A C 1
ATOM 1645 O O . GLN A 1 198 ? -11.036 8.212 -2.484 1.00 95.69 198 GLN A O 1
ATOM 1650 N N . LYS A 1 199 ? -9.730 6.604 -1.598 1.00 93.62 199 LYS A N 1
ATOM 1651 C CA . LYS A 1 199 ? -10.470 5.458 -2.143 1.00 93.62 199 LYS A CA 1
ATOM 1652 C C . LYS A 1 199 ? -11.837 5.286 -1.479 1.00 93.62 199 LYS A C 1
ATOM 1654 O O . LYS A 1 199 ? -12.844 5.135 -2.175 1.00 93.62 199 LYS A O 1
ATOM 1659 N N . HIS A 1 200 ? -11.884 5.346 -0.150 1.00 96.50 200 HIS A N 1
ATOM 1660 C CA . HIS A 1 200 ? -13.095 5.149 0.649 1.00 96.50 200 HIS A CA 1
ATOM 1661 C C . HIS A 1 200 ? -12.969 5.872 2.011 1.00 96.50 200 HIS A C 1
ATOM 1663 O O . HIS A 1 200 ? -11.851 6.018 2.494 1.00 96.50 200 HIS A O 1
ATOM 1669 N N . PRO A 1 201 ? -14.066 6.337 2.650 1.00 97.50 201 PRO A N 1
ATOM 1670 C CA . PRO A 1 201 ? -14.010 6.966 3.978 1.00 97.50 201 PRO A CA 1
ATOM 1671 C C . PRO A 1 201 ? -13.306 6.136 5.057 1.00 97.50 201 PRO A C 1
ATOM 1673 O O . PRO A 1 201 ? -12.661 6.688 5.940 1.00 97.50 201 PRO A O 1
ATOM 1676 N N . ASP A 1 202 ? -13.408 4.813 4.976 1.00 97.94 202 ASP A N 1
ATOM 1677 C CA . ASP A 1 202 ? -12.711 3.919 5.902 1.00 97.94 202 ASP A CA 1
ATOM 1678 C C . ASP A 1 202 ? -11.193 3.889 5.662 1.00 97.94 202 ASP A C 1
ATOM 1680 O O . ASP A 1 202 ? -10.416 3.937 6.608 1.00 97.94 202 ASP A O 1
ATOM 1684 N N . GLU A 1 203 ? -10.771 3.935 4.397 1.00 97.56 203 GLU A N 1
ATOM 1685 C CA . GLU A 1 203 ? -9.358 4.032 3.996 1.00 97.56 203 GLU A CA 1
ATOM 1686 C C . GLU A 1 203 ? -8.756 5.371 4.438 1.00 97.56 203 GLU A C 1
ATOM 1688 O O . GLU A 1 203 ? -7.624 5.454 4.901 1.00 97.56 203 GLU A O 1
ATOM 1693 N N . ASP A 1 204 ? -9.542 6.444 4.338 1.00 98.38 204 ASP A N 1
ATOM 1694 C CA . ASP A 1 204 ? -9.186 7.775 4.825 1.00 98.38 204 ASP A CA 1
ATOM 1695 C C . ASP A 1 204 ? -8.944 7.774 6.342 1.00 98.38 204 ASP A C 1
ATOM 1697 O O . ASP A 1 204 ? -7.969 8.361 6.821 1.00 98.38 204 ASP A O 1
ATOM 1701 N N . PHE A 1 205 ? -9.794 7.074 7.103 1.00 98.81 205 PHE A N 1
ATOM 1702 C CA . PHE A 1 205 ? -9.597 6.886 8.537 1.00 98.81 205 PHE A CA 1
ATOM 1703 C C . PHE A 1 205 ? -8.340 6.063 8.827 1.00 98.81 205 PHE A C 1
ATOM 1705 O O . PHE A 1 205 ? -7.511 6.508 9.620 1.00 98.81 205 PHE A O 1
ATOM 1712 N N . ALA A 1 206 ? -8.175 4.910 8.176 1.00 98.75 206 ALA A N 1
ATOM 1713 C CA . ALA A 1 206 ? -7.038 4.016 8.380 1.00 98.75 206 ALA A CA 1
ATOM 1714 C C . ALA A 1 206 ? -5.692 4.700 8.086 1.00 98.75 206 ALA A C 1
ATOM 1716 O O . ALA A 1 206 ? -4.775 4.660 8.906 1.00 98.75 206 ALA A O 1
ATOM 1717 N N . GLU A 1 207 ? -5.601 5.436 6.978 1.00 98.62 207 GLU A N 1
ATOM 1718 C CA . GLU A 1 207 ? -4.418 6.221 6.616 1.00 98.62 207 GLU A CA 1
ATOM 1719 C C . GLU A 1 207 ? -4.151 7.359 7.612 1.00 98.62 207 GLU A C 1
ATOM 1721 O O . GLU A 1 207 ? -3.005 7.606 7.996 1.00 98.62 207 GLU A O 1
ATOM 1726 N N . THR A 1 208 ? -5.204 8.052 8.063 1.00 98.81 208 THR A N 1
ATOM 1727 C CA . THR A 1 208 ? -5.089 9.115 9.077 1.00 98.81 208 THR A CA 1
ATOM 1728 C C . THR A 1 208 ? -4.606 8.551 10.414 1.00 98.81 208 THR A C 1
ATOM 1730 O O . THR A 1 208 ? -3.741 9.145 11.058 1.00 98.81 208 THR A O 1
ATOM 1733 N N . PHE A 1 209 ? -5.131 7.395 10.820 1.00 98.88 209 PHE A N 1
ATOM 1734 C CA . PHE A 1 209 ? -4.728 6.695 12.033 1.00 98.88 209 PHE A CA 1
ATOM 1735 C C . PHE A 1 209 ? -3.268 6.251 11.969 1.00 98.88 209 PHE A C 1
ATOM 1737 O O . PHE A 1 209 ? -2.514 6.492 12.910 1.00 98.88 209 PHE A O 1
ATOM 1744 N N . ALA A 1 210 ? -2.846 5.677 10.844 1.00 98.62 210 ALA A N 1
ATOM 1745 C CA . ALA A 1 210 ? -1.476 5.226 10.658 1.00 98.62 210 ALA A CA 1
ATOM 1746 C C . ALA A 1 210 ? -0.456 6.368 10.783 1.00 98.62 210 ALA A C 1
ATOM 1748 O O . ALA A 1 210 ? 0.580 6.210 11.430 1.00 98.62 210 ALA A O 1
ATOM 1749 N N . ILE A 1 211 ? -0.777 7.542 10.226 1.00 98.38 211 ILE A N 1
ATOM 1750 C CA . ILE A 1 211 ? 0.030 8.758 10.390 1.00 98.38 211 ILE A CA 1
ATOM 1751 C C . ILE A 1 211 ? 0.045 9.231 11.843 1.00 98.38 211 ILE A C 1
ATOM 1753 O O . ILE A 1 211 ? 1.094 9.643 12.325 1.00 98.38 211 ILE A O 1
ATOM 1757 N N . PHE A 1 212 ? -1.086 9.167 12.547 1.00 98.62 212 PHE A N 1
ATOM 1758 C CA . PHE A 1 212 ? -1.168 9.583 13.946 1.00 98.62 212 PHE A CA 1
ATOM 1759 C C . PHE A 1 212 ? -0.284 8.733 14.874 1.00 98.62 212 PHE A C 1
ATOM 1761 O O . PHE A 1 212 ? 0.389 9.301 15.733 1.00 98.62 212 PHE A O 1
ATOM 1768 N N . ILE A 1 213 ? -0.267 7.403 14.707 1.00 98.31 213 ILE A N 1
ATOM 1769 C CA . ILE A 1 213 ? 0.497 6.501 15.591 1.00 98.31 213 ILE A CA 1
ATOM 1770 C C . ILE A 1 213 ? 1.981 6.383 15.225 1.00 98.31 213 ILE A C 1
ATOM 1772 O O . ILE A 1 213 ? 2.771 5.915 16.039 1.00 98.31 213 ILE A O 1
ATOM 1776 N N . ALA A 1 214 ? 2.374 6.785 14.014 1.00 96.88 214 ALA A N 1
ATOM 1777 C CA . ALA A 1 214 ? 3.766 6.724 13.590 1.00 96.88 214 ALA A CA 1
ATOM 1778 C C . ALA A 1 214 ? 4.625 7.745 14.376 1.00 96.88 214 ALA A C 1
ATOM 1780 O O . ALA A 1 214 ? 4.337 8.950 14.320 1.00 96.88 214 ALA A O 1
ATOM 1781 N N . PRO A 1 215 ? 5.691 7.302 15.075 1.00 91.44 215 PRO A N 1
ATOM 1782 C CA . PRO A 1 215 ? 6.448 8.125 16.026 1.00 91.44 215 PRO A CA 1
ATOM 1783 C C . PRO A 1 215 ? 7.210 9.287 15.374 1.00 91.44 215 PRO A C 1
ATOM 1785 O O . PRO A 1 215 ? 7.484 10.297 16.018 1.00 91.44 215 PRO A O 1
ATOM 1788 N N . ASP A 1 216 ? 7.542 9.166 14.093 1.00 90.31 216 ASP A N 1
ATOM 1789 C CA . ASP A 1 216 ? 8.331 10.111 13.302 1.00 90.31 216 ASP A CA 1
ATOM 1790 C C . ASP A 1 216 ? 7.485 10.943 12.323 1.00 90.31 216 ASP A C 1
ATOM 1792 O O . ASP A 1 216 ? 8.020 11.726 11.538 1.00 90.31 216 ASP A O 1
ATOM 1796 N N . SER A 1 217 ? 6.156 10.817 12.376 1.00 92.88 217 SER A N 1
ATOM 1797 C CA . SER A 1 217 ? 5.246 11.460 11.419 1.00 92.88 217 SER A CA 1
ATOM 1798 C C . SER A 1 217 ? 5.273 12.990 11.451 1.00 92.88 217 SER A C 1
ATOM 1800 O O . SER A 1 217 ? 4.962 13.622 10.438 1.00 92.88 217 SER A O 1
ATOM 1802 N N . ASN A 1 218 ? 5.598 13.588 12.607 1.00 94.94 218 ASN A N 1
ATOM 1803 C 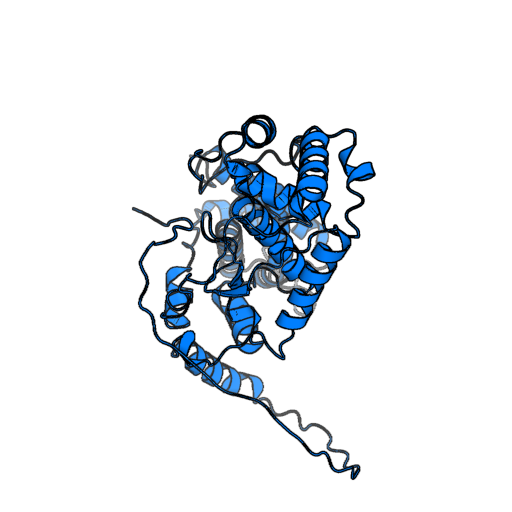CA . ASN A 1 218 ? 5.545 15.035 12.859 1.00 94.94 218 ASN A CA 1
ATOM 1804 C C . ASN A 1 218 ? 4.258 15.684 12.304 1.00 94.94 218 ASN A C 1
ATOM 1806 O O . ASN A 1 218 ? 4.272 16.772 11.713 1.00 94.94 218 ASN A O 1
ATOM 1810 N N . TRP A 1 219 ? 3.136 14.967 12.421 1.00 97.38 219 TRP A N 1
ATOM 1811 C CA . TRP A 1 219 ? 1.914 15.289 11.692 1.00 97.38 219 TRP A CA 1
ATOM 1812 C C . TRP A 1 219 ? 1.341 16.648 12.095 1.00 97.38 219 TRP A C 1
ATOM 1814 O O . TRP A 1 219 ? 0.729 17.315 11.258 1.00 97.38 219 TRP A O 1
ATOM 1824 N N . GLN A 1 220 ? 1.568 17.075 13.344 1.00 97.00 220 GLN A N 1
ATOM 1825 C CA . GLN A 1 220 ? 1.096 18.359 13.849 1.00 97.00 220 GLN A CA 1
ATOM 1826 C C . GLN A 1 220 ? 1.655 19.511 13.017 1.00 97.00 220 GLN A C 1
ATOM 1828 O O . GLN A 1 220 ? 0.902 20.375 12.587 1.00 97.00 220 GLN A O 1
ATOM 1833 N N . GLU A 1 221 ? 2.959 19.505 12.742 1.00 97.06 221 GLU A N 1
ATOM 1834 C CA . GLU A 1 221 ? 3.596 20.558 11.950 1.00 97.06 221 GLU A CA 1
ATOM 1835 C C . GLU A 1 221 ? 3.358 20.357 10.449 1.00 97.06 221 GLU A C 1
ATOM 1837 O O . GLU A 1 221 ? 3.079 21.320 9.734 1.00 97.06 221 GLU A O 1
ATOM 1842 N N . LEU A 1 222 ? 3.420 19.109 9.969 1.00 96.25 222 LEU A N 1
ATOM 1843 C CA . LEU A 1 222 ? 3.300 18.794 8.544 1.00 96.25 222 LEU A CA 1
ATOM 1844 C C . LEU A 1 222 ? 1.915 19.140 7.973 1.00 96.25 222 LEU A C 1
ATOM 1846 O O . LEU A 1 222 ? 1.817 19.606 6.835 1.00 96.25 222 LEU A O 1
ATOM 1850 N N . TYR A 1 223 ? 0.851 18.919 8.752 1.00 97.56 223 TYR A N 1
ATOM 1851 C CA . TYR A 1 223 ? -0.531 19.044 8.288 1.00 97.56 223 TYR A CA 1
ATOM 1852 C C . TYR A 1 223 ? -1.309 20.218 8.898 1.00 97.56 223 TYR A C 1
ATOM 1854 O O . TYR A 1 223 ? -2.477 20.363 8.553 1.00 97.56 223 TYR A O 1
ATOM 1862 N N . LYS A 1 224 ? -0.725 21.084 9.743 1.00 97.00 224 LYS A N 1
ATOM 1863 C CA . LYS A 1 224 ? -1.470 22.177 10.422 1.00 97.00 224 LYS A CA 1
ATOM 1864 C C . LYS A 1 224 ? -2.312 23.069 9.500 1.00 97.00 224 LYS A C 1
ATOM 1866 O O . LYS A 1 224 ? -3.416 23.451 9.864 1.00 97.00 224 LYS A O 1
ATOM 1871 N N . GLU A 1 225 ? -1.824 23.351 8.289 1.00 97.19 225 GLU A N 1
ATOM 1872 C CA . GLU A 1 225 ? -2.517 24.193 7.294 1.00 97.19 225 GLU A CA 1
ATOM 1873 C C . GLU A 1 225 ? -3.330 23.377 6.265 1.00 97.19 225 GLU A C 1
ATOM 1875 O O . GLU A 1 225 ? -3.687 23.873 5.190 1.00 97.19 225 GLU A O 1
ATOM 1880 N N . TRP A 1 226 ? -3.543 22.084 6.517 1.00 98.12 226 TRP A N 1
ATOM 1881 C CA . TRP A 1 226 ? -4.226 21.168 5.604 1.00 98.12 226 TRP A CA 1
ATOM 1882 C C . TRP A 1 226 ? -5.636 20.852 6.096 1.00 98.12 226 TRP A C 1
ATOM 1884 O O . TRP A 1 226 ? -5.901 20.757 7.290 1.00 98.12 226 TRP A O 1
ATOM 1894 N N . GLY A 1 227 ? -6.558 20.613 5.160 1.00 96.88 227 GLY A N 1
ATOM 1895 C CA . GLY A 1 227 ? -7.934 20.239 5.491 1.00 96.88 227 GLY A CA 1
ATOM 1896 C C . GLY A 1 227 ? -8.037 18.910 6.251 1.00 96.88 227 GLY A C 1
ATOM 1897 O O . GLY A 1 227 ? -8.955 18.734 7.049 1.00 96.88 227 GLY A O 1
ATOM 1898 N N . CYS A 1 228 ? -7.080 17.990 6.067 1.00 97.94 228 CYS A N 1
ATOM 1899 C CA . CYS A 1 228 ? -7.019 16.743 6.837 1.00 97.94 228 CYS A CA 1
ATOM 1900 C C . CYS A 1 228 ? -6.636 16.931 8.309 1.00 97.94 228 CYS A C 1
ATOM 1902 O O . CYS A 1 228 ? -6.780 15.982 9.074 1.00 97.94 228 CYS A O 1
ATOM 1904 N N . TYR A 1 229 ? -6.184 18.115 8.737 1.00 98.44 229 TYR A N 1
ATOM 1905 C CA . TYR A 1 229 ? -5.785 18.343 10.127 1.00 98.44 229 TYR A CA 1
ATOM 1906 C C . TYR A 1 229 ? -6.907 18.013 11.118 1.00 98.44 229 TYR A C 1
ATOM 1908 O O . TYR A 1 229 ? -6.685 17.340 12.119 1.00 98.44 229 TYR A O 1
ATOM 1916 N N . ASN A 1 230 ? -8.150 18.375 10.781 1.00 98.12 230 ASN A N 1
ATOM 1917 C CA . ASN A 1 230 ? -9.322 18.053 11.600 1.00 98.12 230 ASN A CA 1
ATOM 1918 C C . ASN A 1 230 ? -9.550 16.538 11.760 1.00 98.12 230 ASN A C 1
ATOM 1920 O O . ASN A 1 230 ? -10.086 16.107 12.778 1.00 98.12 230 ASN A O 1
ATOM 1924 N N . LYS A 1 231 ? -9.121 15.723 10.789 1.00 98.69 231 LYS A N 1
ATOM 1925 C CA . LYS A 1 231 ? -9.189 14.257 10.873 1.00 98.69 231 LYS A CA 1
ATOM 1926 C C . LYS A 1 231 ? -8.158 13.717 11.861 1.00 98.69 231 LYS A C 1
ATOM 1928 O O . LYS A 1 231 ? -8.486 12.845 12.656 1.00 98.69 231 LYS A O 1
ATOM 1933 N N . LEU A 1 232 ? -6.945 14.273 11.855 1.00 98.75 232 LEU A N 1
ATOM 1934 C CA . LEU A 1 232 ? -5.892 13.922 12.815 1.00 98.75 232 LEU A CA 1
ATOM 1935 C C . LEU A 1 232 ? -6.296 14.304 14.246 1.00 98.75 232 LEU A C 1
ATOM 1937 O O . LEU A 1 232 ? -6.159 13.489 15.154 1.00 98.75 232 LEU A O 1
ATOM 1941 N N . LEU A 1 233 ? -6.898 15.484 14.435 1.00 98.62 233 LEU A N 1
ATOM 1942 C CA . LEU A 1 233 ? -7.470 15.888 15.728 1.00 98.62 233 LEU A CA 1
ATOM 1943 C C . LEU A 1 233 ? -8.598 14.955 16.186 1.00 98.62 233 LEU A C 1
ATOM 1945 O O . LEU A 1 233 ? -8.716 14.651 17.373 1.00 98.62 233 LEU A O 1
ATOM 1949 N N . TYR A 1 234 ? -9.428 14.481 15.255 1.00 98.81 234 TYR A N 1
ATOM 1950 C CA . TYR A 1 234 ? -10.444 13.484 15.571 1.00 98.81 234 TYR A CA 1
ATOM 1951 C C . TYR A 1 234 ? -9.827 12.157 16.010 1.00 98.81 234 TYR A C 1
ATOM 1953 O O . TYR A 1 234 ? -10.247 11.627 17.037 1.00 98.81 234 TYR A O 1
ATOM 1961 N N . VAL A 1 235 ? -8.819 11.648 15.288 1.00 98.81 235 VAL A N 1
ATOM 1962 C CA . VAL A 1 235 ? -8.097 10.428 15.679 1.00 98.81 235 VAL A CA 1
ATOM 1963 C C . VAL A 1 235 ? -7.501 10.586 17.079 1.00 98.81 235 VAL A C 1
ATOM 1965 O O . VAL A 1 235 ? -7.725 9.733 17.935 1.00 98.81 235 VAL A O 1
ATOM 1968 N N . GLU A 1 236 ? -6.830 11.705 17.358 1.00 98.69 236 GLU A N 1
ATOM 1969 C CA . GLU A 1 236 ? -6.288 11.991 18.688 1.00 98.69 236 GLU A CA 1
ATOM 1970 C C . GLU A 1 236 ? -7.380 11.954 19.771 1.00 98.69 236 GLU A C 1
ATOM 1972 O O . GLU A 1 236 ? -7.212 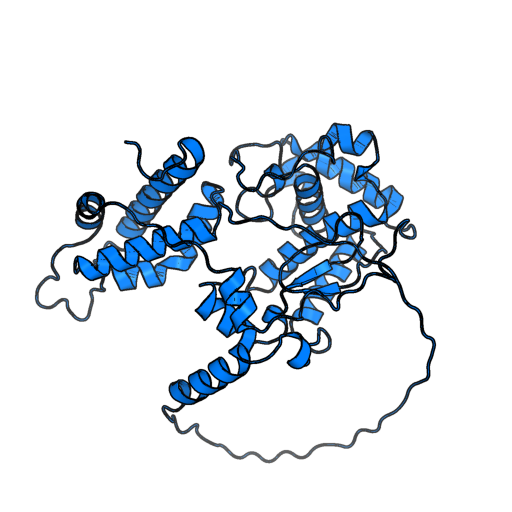11.320 20.817 1.00 98.69 236 GLU A O 1
ATOM 1977 N N . LYS A 1 237 ? -8.527 12.597 19.521 1.00 98.75 237 LYS A N 1
ATOM 1978 C CA . LYS A 1 237 ? -9.670 12.610 20.443 1.00 98.75 237 LYS A CA 1
ATOM 1979 C C . LYS A 1 237 ? -10.189 11.199 20.725 1.00 98.75 237 LYS A C 1
ATOM 1981 O O . LYS A 1 237 ? -10.386 10.853 21.892 1.00 98.75 237 LYS A O 1
ATOM 1986 N N . VAL A 1 238 ? -10.428 10.386 19.692 1.00 98.56 238 VAL A N 1
ATOM 1987 C CA . VAL A 1 238 ? -10.975 9.031 19.883 1.00 98.56 238 VAL A CA 1
ATOM 1988 C C . VAL A 1 238 ? -9.963 8.096 20.531 1.00 98.56 238 VAL A C 1
ATOM 1990 O O . VAL A 1 238 ? -10.360 7.279 21.355 1.00 98.56 238 VAL A O 1
ATOM 1993 N N . VAL A 1 239 ? -8.667 8.252 20.251 1.00 98.62 239 VAL A N 1
ATOM 1994 C CA . VAL A 1 239 ? -7.610 7.496 20.934 1.00 98.62 239 VAL A CA 1
ATOM 1995 C C . VAL A 1 239 ? -7.556 7.857 22.416 1.00 98.62 239 VAL A C 1
ATOM 1997 O O . VAL A 1 239 ? -7.536 6.960 23.252 1.00 98.62 239 VAL A O 1
ATOM 2000 N N . ARG A 1 240 ? -7.653 9.140 22.784 1.00 98.44 240 ARG A N 1
ATOM 2001 C CA . ARG A 1 240 ? -7.744 9.538 24.203 1.00 98.44 240 ARG A CA 1
ATOM 2002 C C . ARG A 1 240 ? -8.989 8.979 24.897 1.00 98.44 240 ARG A C 1
ATOM 2004 O O . ARG A 1 240 ? -8.933 8.654 26.079 1.00 98.44 240 ARG A O 1
ATOM 2011 N N . GLN A 1 241 ? -10.108 8.877 24.182 1.00 98.19 241 GLN A N 1
ATOM 2012 C CA . GLN A 1 241 ? -11.366 8.371 24.732 1.00 98.19 241 GLN A CA 1
ATOM 2013 C C . GLN A 1 241 ? -11.379 6.841 24.887 1.00 98.19 241 GLN A C 1
ATOM 2015 O O . GLN A 1 241 ? -11.864 6.332 25.898 1.00 98.19 241 GLN A O 1
ATOM 2020 N N . TRP A 1 242 ? -10.885 6.115 23.883 1.00 98.19 242 TRP A N 1
ATOM 2021 C CA . TRP A 1 242 ? -11.062 4.666 23.756 1.00 98.19 242 TRP A CA 1
ATOM 2022 C C . TRP A 1 242 ? -9.778 3.861 23.933 1.00 98.19 242 TRP A C 1
ATOM 2024 O O . TRP A 1 242 ? -9.862 2.683 24.255 1.00 98.19 242 TRP A O 1
ATOM 2034 N N . GLY A 1 243 ? -8.600 4.468 23.785 1.00 97.25 243 GLY A N 1
ATOM 2035 C CA . GLY A 1 243 ? -7.316 3.763 23.744 1.00 97.25 243 GLY A CA 1
ATOM 2036 C C . GLY A 1 243 ? -7.026 2.919 24.985 1.00 97.25 243 GLY A C 1
ATOM 2037 O O . GLY A 1 243 ? -6.428 1.856 24.866 1.00 97.25 243 GLY A O 1
ATOM 2038 N N . GLN A 1 244 ? -7.498 3.331 26.165 1.00 98.12 244 GLN A N 1
ATOM 2039 C CA . GLN A 1 244 ? -7.341 2.573 27.417 1.00 98.12 244 GLN A CA 1
ATOM 2040 C C . GLN A 1 244 ? -8.550 1.686 27.768 1.00 98.12 244 GLN A C 1
ATOM 2042 O O . GLN A 1 244 ? -8.517 0.972 28.769 1.00 98.12 244 GLN A O 1
ATOM 2047 N N . GLN A 1 245 ? -9.617 1.732 26.968 1.00 97.50 245 GLN A N 1
ATOM 2048 C CA . GLN A 1 245 ? -10.836 0.949 27.172 1.00 97.50 245 GLN A CA 1
ATOM 2049 C C . GLN A 1 245 ? -10.722 -0.419 26.495 1.00 97.50 245 GLN A C 1
ATOM 2051 O O . GLN A 1 245 ? -10.056 -0.562 25.468 1.00 97.50 245 GLN A O 1
ATOM 2056 N N . GLU A 1 246 ? -11.427 -1.415 27.031 1.00 96.75 246 GLU A N 1
ATOM 2057 C CA . GLU A 1 246 ? -11.580 -2.707 26.354 1.00 96.75 246 GLU A CA 1
ATOM 2058 C C . GLU A 1 246 ? -12.350 -2.535 25.027 1.00 96.75 246 GLU A C 1
ATOM 2060 O O . GLU A 1 246 ? -13.267 -1.702 24.949 1.00 96.75 246 GLU A O 1
ATOM 2065 N N . PRO A 1 247 ? -11.994 -3.286 23.969 1.00 97.00 247 PRO A N 1
ATOM 2066 C CA . PRO A 1 247 ? -12.675 -3.198 22.684 1.00 97.00 247 PRO A CA 1
ATOM 2067 C C . PRO A 1 247 ? -14.127 -3.690 22.799 1.00 97.00 247 PRO A C 1
ATOM 2069 O O . PRO A 1 247 ? -14.433 -4.638 23.519 1.00 97.00 247 PRO A O 1
ATOM 2072 N N . LYS A 1 248 ? -15.045 -3.053 22.065 1.00 96.94 248 LYS A N 1
ATOM 2073 C CA . LYS A 1 248 ? -16.470 -3.439 22.027 1.00 96.94 248 LYS A CA 1
ATOM 2074 C C . LYS A 1 248 ? -16.722 -4.668 21.158 1.00 96.94 248 LYS A C 1
ATOM 2076 O O . LYS A 1 248 ? -17.746 -5.328 21.313 1.00 96.94 248 LYS A O 1
ATOM 2081 N N . VAL A 1 249 ? -15.833 -4.921 20.204 1.00 95.81 249 VAL A N 1
ATOM 2082 C CA . VAL A 1 249 ? -15.873 -6.059 19.286 1.00 95.81 249 VAL A CA 1
ATOM 2083 C C . VAL A 1 249 ? -14.558 -6.815 19.425 1.00 95.81 249 VAL A C 1
ATOM 2085 O O . VAL A 1 249 ? -13.501 -6.193 19.492 1.00 95.81 249 VAL A O 1
ATOM 2088 N N . THR A 1 250 ? -14.611 -8.145 19.461 1.00 92.69 250 THR A N 1
ATOM 2089 C CA . THR A 1 250 ? -13.427 -9.014 19.488 1.00 92.69 250 THR A CA 1
ATOM 2090 C C . THR A 1 250 ? -13.451 -9.980 18.305 1.00 92.69 250 THR A C 1
ATOM 2092 O O . THR A 1 250 ? -14.509 -10.266 17.741 1.00 92.69 250 THR A O 1
ATOM 2095 N N . ALA A 1 251 ? -12.277 -10.484 17.922 1.00 89.94 251 ALA A N 1
ATOM 2096 C CA . ALA A 1 251 ? -12.109 -11.416 16.805 1.00 89.94 251 ALA A CA 1
ATOM 2097 C C . ALA A 1 251 ? -11.996 -12.890 17.243 1.00 89.94 251 ALA A C 1
ATOM 2099 O O . ALA A 1 251 ? -11.705 -13.749 16.422 1.00 89.94 251 ALA A O 1
ATOM 2100 N N . GLU A 1 252 ? -12.273 -13.211 18.514 1.00 82.31 252 GLU A N 1
ATOM 2101 C CA . GLU A 1 252 ? -12.009 -14.534 19.120 1.00 82.31 252 GLU A CA 1
ATOM 2102 C C . GLU A 1 252 ? -12.643 -15.728 18.391 1.00 82.31 252 GLU A C 1
ATOM 2104 O O . GLU A 1 252 ? -12.207 -16.859 18.565 1.00 82.31 252 GLU A O 1
ATOM 2109 N N . ASN A 1 253 ? -13.697 -15.496 17.604 1.00 79.19 253 ASN A N 1
ATOM 2110 C CA . ASN A 1 253 ? -14.420 -16.545 16.884 1.00 79.19 253 ASN A CA 1
ATOM 2111 C C . ASN A 1 253 ? -14.278 -16.442 15.360 1.00 79.19 253 ASN A C 1
ATOM 2113 O O . ASN A 1 253 ? -15.084 -17.035 14.642 1.00 79.19 253 ASN A O 1
ATOM 2117 N N . PHE A 1 254 ? -13.343 -15.633 14.866 1.00 84.44 254 PHE A N 1
ATOM 2118 C CA . PHE A 1 254 ? -13.106 -15.512 13.436 1.00 84.44 254 PHE A CA 1
ATOM 2119 C C . PHE A 1 254 ? -12.272 -16.700 12.947 1.00 84.44 254 PHE A C 1
ATOM 2121 O O . PHE A 1 254 ? -11.210 -16.984 13.498 1.00 84.44 254 PHE A O 1
ATOM 2128 N N . ASP A 1 255 ? -12.774 -17.407 11.936 1.00 82.12 255 ASP A N 1
ATOM 2129 C CA . ASP A 1 255 ? -12.059 -18.519 11.315 1.00 82.12 255 ASP A CA 1
ATOM 2130 C C . ASP A 1 255 ? -11.105 -17.983 10.245 1.00 82.12 255 ASP A C 1
ATOM 2132 O O . ASP A 1 255 ? -11.535 -17.463 9.219 1.00 82.12 255 ASP A O 1
ATOM 2136 N N . THR A 1 256 ? -9.805 -18.116 10.490 1.00 82.06 256 THR A N 1
ATOM 2137 C CA . THR A 1 256 ? -8.739 -17.708 9.565 1.00 82.06 256 THR A CA 1
ATOM 2138 C C . THR A 1 256 ? -8.301 -18.839 8.628 1.00 82.06 256 THR A C 1
ATOM 2140 O O . THR A 1 256 ? -7.437 -18.642 7.777 1.00 82.06 256 THR A O 1
ATOM 2143 N N . SER A 1 257 ? -8.881 -20.039 8.754 1.00 70.81 257 SER A N 1
ATOM 2144 C CA . SER A 1 257 ? -8.466 -21.235 8.007 1.00 70.81 257 SER A CA 1
ATOM 2145 C C . SER A 1 257 ? -8.861 -21.230 6.528 1.00 70.81 257 SER A C 1
ATOM 2147 O O . SER A 1 257 ? -8.427 -22.107 5.774 1.00 70.81 257 SER A O 1
ATOM 2149 N N . GLU A 1 258 ? -9.715 -20.298 6.099 1.00 72.62 258 GLU A N 1
ATOM 2150 C CA . GLU A 1 258 ? -10.138 -20.184 4.700 1.00 72.62 258 GLU A CA 1
ATOM 2151 C C . GLU A 1 258 ? -9.068 -19.534 3.814 1.00 72.62 258 GLU A C 1
ATOM 2153 O O . GLU A 1 258 ? -8.898 -19.965 2.670 1.00 72.62 258 GLU A O 1
ATOM 2158 N N . ASP A 1 259 ? -8.292 -18.591 4.358 1.00 70.31 259 ASP A N 1
ATOM 2159 C CA . ASP A 1 259 ? -7.429 -17.692 3.576 1.00 70.31 259 ASP A CA 1
ATOM 2160 C C . ASP A 1 259 ? -6.226 -18.410 2.922 1.00 70.31 259 ASP A C 1
ATOM 2162 O O . ASP A 1 259 ? -5.653 -17.910 1.959 1.00 70.31 259 ASP A O 1
ATOM 2166 N N . LEU A 1 260 ? -5.868 -19.626 3.368 1.00 84.50 260 LEU A N 1
ATOM 2167 C CA . LEU A 1 260 ? -4.650 -20.340 2.936 1.00 84.50 260 LEU A CA 1
ATOM 2168 C C . LEU A 1 260 ? -4.904 -21.730 2.311 1.00 84.50 260 LEU A C 1
ATOM 2170 O O . LEU A 1 260 ? -4.003 -22.572 2.261 1.00 84.50 260 LEU A O 1
ATOM 2174 N N . ARG A 1 261 ? -6.128 -22.009 1.837 1.00 86.19 261 ARG A N 1
ATOM 2175 C CA . ARG A 1 261 ? -6.501 -23.342 1.303 1.00 86.19 261 ARG A CA 1
ATOM 2176 C C . ARG A 1 261 ? -5.985 -23.637 -0.108 1.00 86.19 261 ARG A C 1
ATOM 2178 O O . ARG A 1 261 ? -5.897 -24.809 -0.485 1.00 86.19 261 ARG A O 1
ATOM 2185 N N . SER A 1 262 ? -5.696 -22.604 -0.898 1.00 88.06 262 SER A N 1
ATOM 2186 C CA . SER A 1 262 ? -5.201 -22.749 -2.270 1.00 88.06 262 SER A CA 1
ATOM 2187 C C . SER A 1 262 ? -3.743 -23.203 -2.306 1.00 88.06 262 SER A C 1
ATOM 2189 O O . SER A 1 262 ? -2.975 -22.960 -1.373 1.00 88.06 262 SER A O 1
ATOM 2191 N N . SER A 1 263 ? -3.333 -23.814 -3.416 1.00 92.06 263 SER A N 1
ATOM 2192 C CA . SER A 1 263 ? -1.900 -23.951 -3.706 1.00 92.06 263 SER A CA 1
ATOM 2193 C C . SER A 1 263 ? -1.247 -22.602 -3.984 1.00 92.06 263 SER A C 1
ATOM 2195 O O . SER A 1 263 ? -1.903 -21.658 -4.432 1.00 92.06 263 SER A O 1
ATOM 2197 N N . VAL A 1 264 ? 0.064 -22.516 -3.770 1.00 91.38 264 VAL A N 1
ATOM 2198 C CA . VAL A 1 264 ? 0.838 -21.311 -4.100 1.00 91.38 264 VAL A CA 1
ATOM 2199 C C . VAL A 1 264 ? 0.706 -20.980 -5.598 1.00 91.38 264 VAL A C 1
ATOM 2201 O O . VAL A 1 264 ? 0.512 -19.826 -5.978 1.00 91.38 264 VAL A O 1
ATOM 2204 N N . ALA A 1 265 ? 0.702 -21.987 -6.480 1.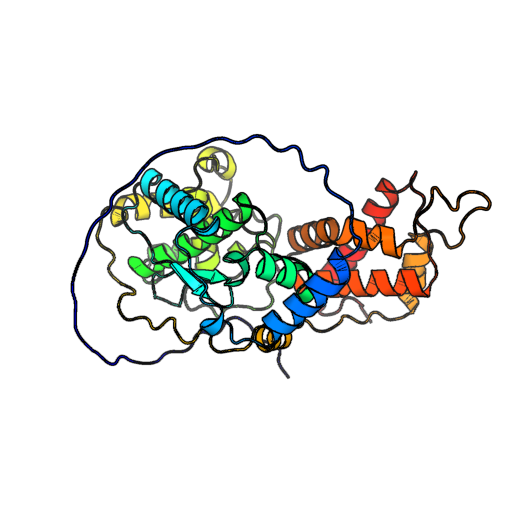00 90.56 265 ALA A N 1
ATOM 2205 C CA . ALA A 1 265 ? 0.448 -21.777 -7.907 1.00 90.56 265 ALA A CA 1
ATOM 2206 C C . ALA A 1 265 ? -0.981 -21.301 -8.223 1.00 90.56 265 ALA A C 1
ATOM 2208 O O . ALA A 1 265 ? -1.187 -20.574 -9.194 1.00 90.56 265 ALA A O 1
ATOM 2209 N N . GLU A 1 266 ? -1.996 -21.740 -7.476 1.00 89.75 266 GLU A N 1
ATOM 2210 C CA . GLU A 1 266 ? -3.370 -21.238 -7.628 1.00 89.75 266 GLU A CA 1
ATOM 2211 C C . GLU A 1 266 ? -3.489 -19.785 -7.202 1.00 89.75 266 GLU A C 1
ATOM 2213 O O . GLU A 1 266 ? -4.108 -19.012 -7.932 1.00 89.75 266 GLU A O 1
ATOM 2218 N N . HIS A 1 267 ? -2.850 -19.414 -6.093 1.00 88.31 267 HIS A N 1
ATOM 2219 C CA . HIS A 1 267 ? -2.756 -18.033 -5.641 1.00 88.31 267 HIS A CA 1
ATOM 2220 C C . HIS A 1 267 ? -2.212 -17.143 -6.773 1.00 88.31 267 HIS A C 1
ATOM 2222 O O . HIS A 1 267 ? -2.930 -16.282 -7.280 1.00 88.31 267 HIS A O 1
ATOM 2228 N N . TYR A 1 268 ? -1.033 -17.442 -7.327 1.00 85.00 268 TYR A N 1
ATOM 2229 C CA . TYR A 1 268 ? -0.480 -16.631 -8.423 1.00 85.00 268 TYR A CA 1
ATOM 2230 C C . TYR A 1 268 ? -1.300 -16.649 -9.718 1.00 85.00 268 TYR A C 1
ATOM 2232 O O . TYR A 1 268 ? -1.264 -15.694 -10.492 1.00 85.00 268 TYR A O 1
ATOM 2240 N N . ARG A 1 269 ? -2.059 -17.718 -9.986 1.00 84.12 269 ARG A N 1
ATOM 2241 C CA . ARG A 1 269 ? -2.985 -17.744 -11.128 1.00 84.12 269 ARG A CA 1
ATOM 2242 C C . ARG A 1 269 ? -4.201 -16.850 -10.902 1.00 84.12 269 ARG A C 1
ATOM 2244 O O . ARG A 1 269 ? -4.629 -16.203 -11.854 1.00 84.12 269 ARG A O 1
ATOM 2251 N N . LYS A 1 270 ? -4.738 -16.814 -9.678 1.00 76.56 270 LYS A N 1
ATOM 2252 C CA . LYS A 1 270 ? -5.868 -15.959 -9.274 1.00 76.56 270 LYS A CA 1
ATOM 2253 C C . LYS A 1 270 ? -5.508 -14.477 -9.406 1.00 76.56 270 LYS A C 1
ATOM 2255 O O . LYS A 1 270 ? -6.328 -13.708 -9.893 1.00 76.56 270 LYS A O 1
ATOM 2260 N N . TYR A 1 271 ? -4.279 -14.112 -9.046 1.00 68.00 271 TYR A N 1
ATOM 2261 C CA . TYR A 1 271 ? -3.798 -12.725 -9.026 1.00 68.00 271 TYR A CA 1
ATOM 2262 C C . TYR A 1 271 ? -3.014 -12.305 -10.280 1.00 68.00 271 TYR A C 1
ATOM 2264 O O . TYR A 1 271 ? -2.369 -11.259 -10.309 1.00 68.00 271 TYR A O 1
ATOM 2272 N N . ARG A 1 272 ? -3.077 -13.091 -11.363 1.00 71.56 272 ARG A N 1
ATOM 2273 C CA . ARG A 1 272 ? -2.407 -12.736 -12.617 1.00 71.56 272 ARG A CA 1
ATOM 2274 C C . ARG A 1 272 ? -3.096 -11.534 -13.267 1.00 71.56 272 ARG A C 1
ATOM 2276 O O . ARG A 1 272 ? -4.245 -11.630 -13.691 1.00 71.56 272 ARG A O 1
ATOM 2283 N N . PHE A 1 273 ? -2.373 -10.426 -13.413 1.00 68.56 273 PHE A N 1
ATOM 2284 C CA . PHE A 1 273 ? -2.887 -9.244 -14.103 1.00 68.56 273 PHE A CA 1
ATOM 2285 C C . PHE A 1 273 ? -3.015 -9.463 -15.618 1.00 68.56 273 PHE A C 1
ATOM 2287 O O . PHE A 1 273 ? -2.256 -10.217 -16.239 1.00 68.56 273 PHE A O 1
ATOM 2294 N N . GLU A 1 274 ? -3.980 -8.774 -16.230 1.00 74.88 274 GLU A N 1
ATOM 2295 C CA . GLU A 1 274 ? -4.174 -8.810 -17.678 1.00 74.88 274 GLU A CA 1
ATOM 2296 C C . GLU A 1 274 ? -3.019 -8.082 -18.396 1.00 74.88 274 GLU A C 1
ATOM 2298 O O . GLU A 1 274 ? -2.708 -6.926 -18.070 1.00 74.88 274 GLU A O 1
ATOM 2303 N N . PRO A 1 275 ? -2.367 -8.720 -19.388 1.00 82.25 275 PRO A N 1
ATOM 2304 C CA . PRO A 1 275 ? -1.319 -8.071 -20.164 1.00 82.25 275 PRO A CA 1
ATOM 2305 C C . PRO A 1 275 ? -1.861 -6.872 -20.946 1.00 82.25 275 PRO A C 1
ATOM 2307 O O . PRO A 1 275 ? -2.777 -7.004 -21.760 1.00 82.25 275 PRO A O 1
ATOM 2310 N N . VAL A 1 276 ? -1.252 -5.706 -20.750 1.00 85.75 276 VAL A N 1
ATOM 2311 C CA . VAL A 1 276 ? -1.510 -4.523 -21.567 1.00 85.75 276 VAL A CA 1
ATOM 2312 C C . VAL A 1 276 ? -0.947 -4.770 -22.961 1.00 85.75 276 VAL A C 1
ATOM 2314 O O . VAL A 1 276 ? 0.181 -5.237 -23.128 1.00 85.75 276 VAL A O 1
ATOM 2317 N N . GLN A 1 277 ? -1.736 -4.432 -23.978 1.00 83.62 277 GLN A N 1
ATOM 2318 C CA . GLN A 1 277 ? -1.299 -4.443 -25.368 1.00 83.62 277 GLN A CA 1
ATOM 2319 C C . GLN A 1 277 ? -1.488 -3.053 -25.960 1.00 83.62 277 GLN A C 1
ATOM 2321 O O . GLN A 1 277 ? -2.618 -2.602 -26.146 1.00 83.62 277 GLN A O 1
ATOM 2326 N N . MET A 1 278 ? -0.376 -2.378 -26.254 1.00 83.12 278 MET A N 1
ATOM 2327 C CA . MET A 1 278 ? -0.396 -1.112 -26.976 1.00 83.12 278 MET A CA 1
ATOM 2328 C C . MET A 1 278 ? -0.269 -1.364 -28.487 1.00 83.12 278 MET A C 1
ATOM 2330 O O . MET A 1 278 ? 0.452 -2.273 -28.909 1.00 83.12 278 MET A O 1
ATOM 2334 N N . PRO A 1 279 ? -0.946 -0.567 -29.330 1.00 81.62 279 PRO A N 1
ATOM 2335 C CA . PRO A 1 279 ? -0.761 -0.612 -30.777 1.00 81.62 279 PRO A CA 1
ATOM 2336 C C . PRO A 1 279 ? 0.690 -0.362 -31.222 1.00 81.62 279 PRO A C 1
ATOM 2338 O O . PRO A 1 279 ? 1.413 0.431 -30.625 1.00 81.62 279 PRO A O 1
ATOM 2341 N N . ALA A 1 280 ? 1.097 -0.955 -32.347 1.00 77.19 280 ALA A N 1
ATOM 2342 C CA . ALA A 1 280 ? 2.474 -0.862 -32.848 1.00 77.19 280 ALA A CA 1
ATOM 2343 C C . ALA A 1 280 ? 2.924 0.554 -33.265 1.00 77.19 280 ALA A C 1
ATOM 2345 O O . ALA A 1 280 ? 4.119 0.795 -33.394 1.00 77.19 280 ALA A O 1
ATOM 2346 N N . TYR A 1 281 ? 2.016 1.514 -33.479 1.00 77.62 281 TYR A N 1
ATOM 2347 C CA . TYR A 1 281 ? 2.427 2.869 -33.873 1.00 77.62 281 TYR A CA 1
ATOM 2348 C C . TYR A 1 281 ? 3.162 3.633 -32.754 1.00 77.62 281 TYR A C 1
ATOM 2350 O O . TYR A 1 281 ? 3.906 4.560 -33.059 1.00 77.62 281 TYR A O 1
ATOM 2358 N N . PHE A 1 282 ? 3.052 3.196 -31.494 1.00 80.19 282 PHE A N 1
ATOM 2359 C CA . PHE A 1 282 ? 3.851 3.714 -30.371 1.00 80.19 282 PHE A CA 1
ATOM 2360 C C . PHE A 1 282 ? 5.324 3.279 -30.413 1.00 80.19 282 PHE A C 1
ATOM 2362 O O . PHE A 1 282 ? 6.155 3.779 -29.655 1.00 80.19 282 PHE A O 1
ATOM 2369 N N . ASP A 1 283 ? 5.689 2.374 -31.327 1.00 90.81 283 ASP A N 1
ATOM 2370 C CA . ASP A 1 283 ? 7.092 2.054 -31.589 1.00 90.81 283 ASP A CA 1
ATOM 2371 C C . ASP A 1 283 ? 7.880 3.289 -32.048 1.00 90.81 283 ASP A C 1
ATOM 2373 O O . ASP A 1 283 ? 9.096 3.329 -31.872 1.00 90.81 283 ASP A O 1
ATOM 2377 N N . GLY A 1 284 ? 7.207 4.271 -32.666 1.00 91.44 284 GLY A N 1
ATOM 2378 C CA . GLY A 1 284 ? 7.800 5.555 -33.040 1.00 91.44 284 GLY A CA 1
ATOM 2379 C C . GLY A 1 284 ? 8.312 6.317 -31.821 1.00 91.44 284 GLY A C 1
ATOM 2380 O O . GLY A 1 284 ? 9.483 6.678 -31.786 1.00 91.44 284 GLY A O 1
ATOM 2381 N N . ASP A 1 285 ? 7.484 6.439 -30.784 1.00 92.88 285 ASP A N 1
ATOM 2382 C CA . ASP A 1 285 ? 7.848 7.148 -29.554 1.00 92.88 285 ASP A CA 1
ATOM 2383 C C . ASP A 1 285 ? 9.027 6.466 -28.844 1.00 92.88 285 ASP A C 1
ATOM 2385 O O . ASP A 1 285 ? 9.992 7.118 -28.446 1.00 92.88 285 ASP A O 1
ATOM 2389 N N . LEU A 1 286 ? 9.023 5.129 -28.761 1.00 95.44 286 LEU A N 1
ATOM 2390 C CA . LEU A 1 286 ? 10.156 4.379 -28.199 1.00 95.44 286 LEU A CA 1
ATOM 2391 C C . LEU A 1 286 ? 11.446 4.581 -29.003 1.00 95.44 286 LEU A C 1
ATOM 2393 O O . LEU A 1 286 ? 12.525 4.660 -28.424 1.00 95.44 286 LEU A O 1
ATOM 2397 N N . LYS A 1 287 ? 11.341 4.684 -30.329 1.00 95.12 287 LYS A N 1
ATOM 2398 C CA . LYS A 1 287 ? 12.458 4.947 -31.248 1.00 95.12 287 LYS A CA 1
ATOM 2399 C C . LYS A 1 287 ? 12.984 6.382 -31.206 1.00 95.12 287 LYS A C 1
ATOM 2401 O O . LYS A 1 287 ? 14.040 6.625 -31.794 1.00 95.12 287 LYS A O 1
ATOM 2406 N N . ASP A 1 288 ? 12.239 7.298 -30.600 1.00 94.25 288 ASP A N 1
ATOM 2407 C CA . ASP A 1 288 ? 12.640 8.688 -30.387 1.00 94.25 288 ASP A CA 1
ATOM 2408 C C . ASP A 1 288 ? 13.250 8.863 -28.983 1.00 94.25 288 ASP A C 1
ATOM 2410 O O . ASP A 1 288 ? 14.206 9.623 -28.798 1.00 94.25 288 ASP A O 1
ATOM 2414 N N . ILE A 1 289 ? 12.766 8.085 -28.006 1.00 95.88 289 ILE A N 1
ATOM 2415 C CA . ILE A 1 289 ? 13.340 7.994 -26.656 1.00 95.88 289 ILE A CA 1
ATOM 2416 C C . ILE A 1 289 ? 14.642 7.179 -26.651 1.00 95.88 289 ILE A C 1
ATOM 2418 O O . ILE A 1 289 ? 15.581 7.528 -25.949 1.00 95.88 289 ILE A O 1
ATOM 2422 N N . PHE A 1 290 ? 14.750 6.091 -27.409 1.00 97.19 290 PHE A N 1
ATOM 2423 C CA . PHE A 1 290 ? 15.930 5.219 -27.397 1.00 97.19 290 PHE A CA 1
ATOM 2424 C C . PHE A 1 290 ? 16.678 5.215 -28.726 1.00 97.19 290 PHE A C 1
ATOM 2426 O O . PHE A 1 290 ? 16.170 5.607 -29.774 1.00 97.19 290 PHE A O 1
ATOM 2433 N N . GLU A 1 291 ? 17.923 4.752 -28.686 1.00 96.25 291 GLU A N 1
ATOM 2434 C CA . GLU A 1 291 ? 18.811 4.763 -29.839 1.00 96.25 291 GLU A CA 1
ATOM 2435 C C . GLU A 1 291 ? 18.559 3.522 -30.711 1.00 96.25 291 GLU A C 1
ATOM 2437 O O . GLU A 1 291 ? 18.521 2.389 -30.232 1.00 96.25 291 GLU A O 1
ATOM 2442 N N . ARG A 1 292 ? 18.399 3.722 -32.023 1.00 95.44 292 ARG A N 1
ATOM 2443 C CA . ARG A 1 292 ? 18.065 2.640 -32.974 1.00 95.44 292 ARG A CA 1
ATOM 2444 C C . ARG A 1 292 ? 19.267 1.791 -33.386 1.00 95.44 292 ARG A C 1
ATOM 2446 O O . ARG A 1 292 ? 19.105 0.794 -34.082 1.00 95.44 292 ARG A O 1
ATOM 2453 N N . LYS A 1 293 ? 20.477 2.242 -33.057 1.00 93.56 293 LYS A N 1
ATOM 2454 C CA . LYS A 1 293 ? 21.733 1.603 -33.444 1.00 93.56 293 LYS A CA 1
ATOM 2455 C C . LYS A 1 293 ? 22.737 1.725 -32.312 1.00 93.56 293 LYS A C 1
ATOM 2457 O O . LYS A 1 293 ? 22.906 2.806 -31.753 1.00 93.56 293 LYS A O 1
ATOM 2462 N N . LEU A 1 294 ? 23.436 0.630 -32.056 1.00 93.88 294 LEU A N 1
ATOM 2463 C CA . LEU A 1 294 ? 24.649 0.629 -31.259 1.00 93.88 294 LEU A CA 1
ATOM 2464 C C . LEU A 1 294 ? 25.791 1.260 -32.079 1.00 93.88 294 LEU A C 1
ATOM 2466 O O . LEU A 1 294 ? 26.024 0.823 -33.211 1.00 93.88 294 LEU A O 1
ATOM 2470 N N . PRO A 1 295 ? 26.499 2.281 -31.564 1.00 92.50 295 PRO A N 1
ATOM 2471 C CA . PRO A 1 295 ? 27.716 2.768 -32.204 1.00 92.50 295 PRO A CA 1
ATOM 2472 C C . PRO A 1 295 ? 28.805 1.687 -32.208 1.00 92.50 295 PRO A C 1
ATOM 2474 O O . PRO A 1 295 ? 28.976 0.983 -31.216 1.00 92.50 295 PRO A O 1
ATOM 2477 N N . ALA A 1 296 ? 29.563 1.577 -33.301 1.00 91.06 296 ALA A N 1
ATOM 2478 C CA . ALA A 1 296 ? 30.651 0.602 -33.403 1.00 91.06 296 ALA A CA 1
ATOM 2479 C C . ALA A 1 296 ? 31.709 0.822 -32.305 1.00 91.06 296 ALA A C 1
ATOM 2481 O O . ALA A 1 296 ? 32.125 1.962 -32.074 1.00 91.06 296 ALA A O 1
ATOM 2482 N N . GLY A 1 297 ? 32.157 -0.255 -31.653 1.00 90.50 297 GLY A N 1
ATOM 2483 C CA . GLY A 1 297 ? 33.175 -0.191 -30.597 1.00 90.50 297 GLY A CA 1
ATOM 2484 C C . GLY A 1 297 ? 32.640 0.264 -29.233 1.00 90.50 297 GLY A C 1
ATOM 2485 O O . GLY A 1 297 ? 33.414 0.732 -28.395 1.00 90.50 297 GLY A O 1
ATOM 2486 N N . LYS A 1 298 ? 31.320 0.212 -29.019 1.00 91.44 298 LYS A N 1
ATOM 2487 C CA . LYS A 1 298 ? 30.656 0.570 -27.752 1.00 91.44 298 LYS A CA 1
ATOM 2488 C C . LYS A 1 298 ? 29.915 -0.596 -27.094 1.00 91.44 298 LYS A C 1
ATOM 2490 O O . LYS A 1 298 ? 29.219 -0.365 -26.104 1.00 91.44 298 LYS A O 1
ATOM 2495 N N . GLU A 1 299 ? 30.105 -1.812 -27.596 1.00 88.94 299 GLU A N 1
ATOM 2496 C CA . GLU A 1 299 ? 29.452 -3.056 -27.172 1.00 88.94 299 GLU A CA 1
ATOM 2497 C C . GLU A 1 299 ? 29.537 -3.274 -25.654 1.00 88.94 299 GLU A C 1
ATOM 2499 O O . GLU A 1 299 ? 28.538 -3.635 -25.041 1.00 88.94 299 GLU A O 1
ATOM 2504 N N . ASP A 1 300 ? 30.679 -2.955 -25.038 1.00 89.00 300 ASP A N 1
ATOM 2505 C CA . ASP A 1 300 ? 30.918 -3.183 -23.602 1.00 89.00 300 ASP A CA 1
ATOM 2506 C C . ASP A 1 300 ? 30.365 -2.081 -22.683 1.00 89.00 300 ASP A C 1
ATOM 2508 O O . ASP A 1 300 ? 30.338 -2.228 -21.463 1.00 89.00 300 ASP A O 1
ATOM 2512 N N . SER A 1 301 ? 29.967 -0.938 -23.246 1.00 90.31 301 SER A N 1
ATOM 2513 C CA . SER A 1 301 ? 29.584 0.253 -22.467 1.00 90.31 301 SER A CA 1
ATOM 2514 C C . SER A 1 301 ? 28.106 0.607 -22.584 1.00 90.31 301 SER A C 1
ATOM 2516 O O . SER A 1 301 ? 27.568 1.310 -21.731 1.00 90.31 301 SER A O 1
ATOM 2518 N N . TRP A 1 302 ? 27.443 0.143 -23.639 1.00 95.81 302 TRP A N 1
ATOM 2519 C CA . TRP A 1 302 ? 26.030 0.399 -23.879 1.00 95.81 302 TRP A CA 1
ATOM 2520 C C . TRP A 1 302 ? 25.186 -0.772 -23.401 1.00 95.81 302 TRP A C 1
ATOM 2522 O O . TRP A 1 302 ? 25.633 -1.911 -23.338 1.00 95.81 302 TRP A O 1
ATOM 2532 N N . THR A 1 303 ? 23.930 -0.485 -23.086 1.00 95.75 303 THR A N 1
ATOM 2533 C CA . THR A 1 303 ? 22.965 -1.510 -22.693 1.00 95.75 303 THR A CA 1
ATOM 2534 C C . THR A 1 303 ? 21.769 -1.480 -23.630 1.00 95.75 303 THR A C 1
ATOM 2536 O O . THR A 1 303 ? 21.479 -0.455 -24.263 1.00 95.75 303 THR A O 1
ATOM 2539 N N . THR A 1 304 ? 21.060 -2.598 -23.742 1.00 97.44 304 THR A N 1
ATOM 2540 C CA . THR A 1 304 ? 19.806 -2.614 -24.491 1.00 97.44 304 THR A CA 1
ATOM 2541 C C . THR A 1 304 ? 18.780 -1.732 -23.774 1.00 97.44 304 THR A C 1
ATOM 2543 O O . THR A 1 304 ? 18.779 -1.605 -22.547 1.00 97.44 304 THR A O 1
ATOM 2546 N N . ALA A 1 305 ? 17.868 -1.108 -24.518 1.00 97.25 305 ALA A N 1
ATOM 2547 C CA . ALA A 1 305 ? 16.772 -0.354 -23.910 1.00 97.25 305 ALA A CA 1
ATOM 2548 C C . ALA A 1 305 ? 15.877 -1.264 -23.046 1.00 97.25 305 ALA A C 1
ATOM 2550 O O . ALA A 1 305 ? 15.329 -0.816 -22.042 1.00 97.25 305 ALA A O 1
ATOM 2551 N N . HIS A 1 306 ? 15.773 -2.550 -23.403 1.00 96.81 306 HIS A N 1
ATOM 2552 C CA . HIS A 1 306 ? 15.110 -3.568 -22.592 1.00 96.81 306 HIS A CA 1
ATOM 2553 C C . HIS A 1 306 ? 15.759 -3.700 -21.209 1.00 96.81 306 HIS A C 1
ATOM 2555 O O . HIS A 1 306 ? 15.075 -3.532 -20.203 1.00 96.81 306 HIS A O 1
ATOM 2561 N N . ASP A 1 307 ? 17.071 -3.935 -21.150 1.00 95.38 307 ASP A N 1
ATOM 2562 C CA . ASP A 1 307 ? 17.796 -4.124 -19.888 1.00 95.38 307 ASP A CA 1
ATOM 2563 C C . ASP A 1 307 ? 17.847 -2.838 -19.059 1.00 95.38 307 ASP A C 1
ATOM 2565 O O . ASP A 1 307 ? 17.701 -2.877 -17.834 1.00 95.38 307 ASP A O 1
ATOM 2569 N N . PHE A 1 308 ? 17.963 -1.682 -19.722 1.00 96.50 308 PHE A N 1
ATOM 2570 C CA . PHE A 1 308 ? 17.830 -0.380 -19.074 1.00 96.50 308 PHE A CA 1
ATOM 2571 C C . PHE A 1 308 ? 16.476 -0.249 -18.364 1.00 96.50 308 PHE A C 1
ATOM 2573 O O . PHE A 1 308 ? 16.428 0.038 -17.168 1.00 96.50 308 PHE A O 1
ATOM 2580 N N . LEU A 1 309 ? 15.369 -0.500 -19.072 1.00 95.56 309 LEU A N 1
ATOM 2581 C CA . LEU A 1 309 ? 14.026 -0.417 -18.496 1.00 95.56 309 LEU A CA 1
ATOM 2582 C C . LEU A 1 309 ? 13.781 -1.485 -17.433 1.00 95.56 309 LEU A C 1
ATOM 2584 O O . LEU A 1 309 ? 13.169 -1.177 -16.415 1.00 95.56 309 LEU A O 1
ATOM 2588 N N . LYS A 1 310 ? 14.290 -2.704 -17.626 1.00 92.94 310 LYS A N 1
ATOM 2589 C CA . LYS A 1 310 ? 14.228 -3.783 -16.635 1.00 92.94 310 LYS A CA 1
ATOM 2590 C C . LYS A 1 310 ? 14.916 -3.373 -15.332 1.00 92.94 310 LYS A C 1
ATOM 2592 O O . LYS A 1 310 ? 14.350 -3.557 -14.260 1.00 92.94 310 LYS A O 1
ATOM 2597 N N . THR A 1 311 ? 16.085 -2.740 -15.424 1.00 92.19 311 THR A N 1
ATOM 2598 C CA . THR A 1 311 ? 16.829 -2.230 -14.259 1.00 92.19 311 THR A CA 1
ATOM 2599 C C . THR A 1 311 ? 16.075 -1.103 -13.546 1.00 92.19 311 THR A C 1
ATOM 2601 O O . THR A 1 311 ? 16.088 -1.021 -12.322 1.00 92.19 311 THR A O 1
ATOM 2604 N N . GLN A 1 312 ? 15.394 -0.231 -14.297 1.00 93.56 312 GLN A N 1
ATOM 2605 C CA . GLN A 1 312 ? 14.632 0.895 -13.741 1.00 93.56 312 GLN A CA 1
ATOM 2606 C C . GLN A 1 312 ? 13.173 0.549 -13.400 1.00 93.56 312 GLN A C 1
ATOM 2608 O O . GLN A 1 312 ? 12.462 1.411 -12.880 1.00 93.56 312 GLN A O 1
ATOM 2613 N N . HIS A 1 313 ? 12.728 -0.683 -13.676 1.00 90.94 313 HIS A N 1
ATOM 2614 C CA . HIS A 1 313 ? 11.324 -1.104 -13.648 1.00 90.94 313 HIS A CA 1
ATOM 2615 C C . HIS A 1 313 ? 10.652 -0.685 -12.345 1.00 90.94 313 HIS A C 1
ATOM 2617 O O . HIS A 1 313 ? 9.703 0.099 -12.363 1.00 90.94 313 HIS A O 1
ATOM 2623 N N . ARG A 1 314 ? 11.192 -1.149 -11.218 1.00 85.94 314 ARG A N 1
ATOM 2624 C CA . ARG A 1 314 ? 10.641 -0.893 -9.887 1.00 85.94 314 ARG A CA 1
ATOM 2625 C C . ARG A 1 314 ? 10.469 0.587 -9.588 1.00 85.94 314 ARG A C 1
ATOM 2627 O O . ARG A 1 314 ? 9.417 1.038 -9.137 1.00 85.94 314 ARG A O 1
ATOM 2634 N N . LYS A 1 315 ? 11.508 1.374 -9.872 1.00 89.44 315 LYS A N 1
ATOM 2635 C CA . LYS A 1 315 ? 11.495 2.819 -9.633 1.00 89.44 315 LYS A CA 1
ATOM 2636 C C . LYS A 1 315 ? 10.446 3.513 -10.499 1.00 89.44 315 LYS A C 1
ATOM 2638 O O . LYS A 1 315 ? 9.743 4.389 -9.995 1.00 89.44 315 LYS A O 1
ATOM 2643 N N . LEU A 1 316 ? 10.338 3.125 -11.770 1.00 92.81 316 LEU A N 1
ATOM 2644 C CA . LEU A 1 316 ? 9.345 3.661 -12.697 1.00 92.81 316 LEU A CA 1
ATOM 2645 C C . LEU A 1 316 ? 7.929 3.356 -12.221 1.00 92.81 316 LEU A C 1
ATOM 2647 O O . LEU A 1 316 ? 7.156 4.287 -12.011 1.00 92.81 316 LEU A O 1
ATOM 2651 N N . VAL A 1 317 ? 7.623 2.080 -11.991 1.00 91.31 317 VAL A N 1
ATOM 2652 C CA . VAL A 1 317 ? 6.301 1.622 -11.558 1.00 91.31 317 VAL A CA 1
ATOM 2653 C C . VAL A 1 317 ? 5.874 2.338 -10.282 1.00 91.31 317 VAL A C 1
ATOM 2655 O O . VAL A 1 317 ? 4.858 3.029 -10.296 1.00 91.31 317 VAL A O 1
ATOM 2658 N N . ARG A 1 318 ? 6.704 2.311 -9.232 1.00 88.50 318 ARG A N 1
ATOM 2659 C CA . ARG A 1 318 ? 6.401 2.975 -7.956 1.00 88.50 318 ARG A CA 1
ATOM 2660 C C . ARG A 1 318 ? 6.168 4.476 -8.116 1.00 88.50 318 ARG A C 1
ATOM 2662 O O . ARG A 1 318 ? 5.242 5.022 -7.521 1.00 88.50 318 ARG A O 1
ATOM 2669 N N . THR A 1 319 ? 7.002 5.155 -8.904 1.00 91.75 319 THR A N 1
ATOM 2670 C CA . THR A 1 319 ? 6.889 6.608 -9.110 1.00 91.75 319 THR A CA 1
ATOM 2671 C C . THR A 1 319 ? 5.612 6.956 -9.870 1.00 91.75 319 THR A C 1
ATOM 2673 O O . THR A 1 319 ? 4.903 7.892 -9.503 1.00 91.75 319 THR A O 1
ATOM 2676 N N . ILE A 1 320 ? 5.295 6.197 -10.916 1.00 94.19 320 ILE A N 1
ATOM 2677 C CA . ILE A 1 320 ? 4.127 6.433 -11.766 1.00 94.19 320 ILE A CA 1
ATOM 2678 C C . ILE A 1 320 ? 2.842 6.075 -11.019 1.00 94.19 320 ILE A C 1
ATOM 2680 O O . ILE A 1 320 ? 1.906 6.874 -11.024 1.00 94.19 320 ILE A O 1
ATOM 2684 N N . HIS A 1 321 ? 2.802 4.936 -10.324 1.00 91.50 321 HIS A N 1
ATOM 2685 C CA . HIS A 1 321 ? 1.699 4.558 -9.442 1.00 91.50 321 HIS A CA 1
ATOM 2686 C C . HIS A 1 321 ? 1.459 5.640 -8.381 1.00 91.50 321 HIS A C 1
ATOM 2688 O O . HIS A 1 321 ? 0.337 6.129 -8.241 1.00 91.50 321 HIS A O 1
ATOM 2694 N N . TYR A 1 322 ? 2.523 6.106 -7.714 1.00 90.50 322 TYR A N 1
ATOM 2695 C CA . TYR A 1 322 ? 2.422 7.183 -6.733 1.00 90.50 322 TYR A CA 1
ATOM 2696 C C . TYR A 1 322 ? 1.787 8.441 -7.327 1.00 90.50 322 TYR A C 1
ATOM 2698 O O . TYR A 1 322 ? 0.840 8.956 -6.753 1.00 90.50 322 TYR A O 1
ATOM 2706 N N . TRP A 1 323 ? 2.261 8.949 -8.467 1.00 91.56 323 TRP A N 1
ATOM 2707 C CA . TRP A 1 323 ? 1.774 10.232 -8.990 1.00 91.56 323 TRP A CA 1
ATOM 2708 C C . TRP A 1 323 ? 0.428 10.153 -9.701 1.00 91.56 323 TRP A C 1
ATOM 2710 O O . TRP A 1 323 ? -0.353 11.101 -9.626 1.00 91.56 323 TRP A O 1
ATOM 2720 N N . THR A 1 324 ? 0.144 9.050 -10.386 1.00 91.56 324 THR A N 1
ATOM 2721 C CA . THR A 1 324 ? -1.093 8.904 -11.165 1.00 91.56 324 THR A CA 1
ATOM 2722 C C . THR A 1 324 ? -2.237 8.330 -10.338 1.00 91.56 324 THR A C 1
ATOM 2724 O O . THR A 1 324 ? -3.395 8.621 -10.625 1.00 91.56 324 THR A O 1
ATOM 2727 N N . GLY A 1 325 ? -1.932 7.519 -9.319 1.00 88.75 325 GLY A N 1
ATOM 2728 C CA . GLY A 1 325 ? -2.920 6.714 -8.604 1.00 88.75 325 GLY A CA 1
ATOM 2729 C C . GLY A 1 325 ? -3.569 5.624 -9.457 1.00 88.75 325 GLY A C 1
ATOM 2730 O O . GLY A 1 325 ? -4.588 5.068 -9.059 1.00 88.75 325 GLY A O 1
ATOM 2731 N N . LEU A 1 326 ? -3.018 5.337 -10.643 1.00 89.62 326 LEU A N 1
ATOM 2732 C CA . LEU A 1 326 ? -3.418 4.172 -11.418 1.00 89.62 326 LEU A CA 1
ATOM 2733 C C . LEU A 1 326 ? -2.930 2.907 -10.705 1.00 89.62 326 LEU A C 1
ATOM 2735 O O . LEU A 1 326 ? -1.840 2.903 -10.135 1.00 89.62 326 LEU A O 1
ATOM 2739 N N . ASP A 1 327 ? -3.737 1.852 -10.766 1.00 86.00 327 ASP A N 1
ATOM 2740 C CA . ASP A 1 327 ? -3.429 0.545 -10.189 1.00 86.00 327 ASP A CA 1
ATOM 2741 C C . ASP A 1 327 ? -2.015 0.057 -10.556 1.00 86.00 327 ASP A C 1
ATOM 2743 O O . ASP A 1 327 ? -1.614 0.109 -11.723 1.00 86.00 327 ASP A O 1
ATOM 2747 N N . ASP A 1 328 ? -1.264 -0.394 -9.549 1.00 85.69 328 ASP A N 1
ATOM 2748 C CA . ASP A 1 328 ? 0.146 -0.772 -9.679 1.00 85.69 328 ASP A CA 1
ATOM 2749 C C . ASP A 1 328 ? 0.338 -1.916 -10.684 1.00 85.69 328 ASP A C 1
ATOM 2751 O O . ASP A 1 328 ? 1.203 -1.839 -11.561 1.00 85.69 328 ASP A O 1
ATOM 2755 N N . THR A 1 329 ? -0.544 -2.921 -10.659 1.00 85.00 329 THR A N 1
ATOM 2756 C CA . THR A 1 329 ? -0.488 -4.062 -11.587 1.00 85.00 329 THR A CA 1
ATOM 2757 C C . THR A 1 329 ? -0.669 -3.613 -13.037 1.00 85.00 329 THR A C 1
ATOM 2759 O O . THR A 1 329 ? 0.006 -4.100 -13.949 1.00 85.00 329 THR A O 1
ATOM 2762 N N . LEU A 1 330 ? -1.518 -2.608 -13.264 1.00 88.38 330 LEU A N 1
ATOM 2763 C CA . LEU A 1 330 ? -1.749 -2.045 -14.587 1.00 88.38 330 LEU A CA 1
ATOM 2764 C C . LEU A 1 330 ? -0.547 -1.225 -15.084 1.00 88.38 330 LEU A C 1
ATOM 2766 O O . LEU A 1 330 ? -0.207 -1.294 -16.269 1.00 88.38 330 LEU A O 1
ATOM 2770 N N . VAL A 1 331 ? 0.123 -0.483 -14.195 1.00 91.50 331 VAL A N 1
ATOM 2771 C CA . VAL A 1 331 ? 1.369 0.234 -14.515 1.00 91.50 331 VAL A CA 1
ATOM 2772 C C . VAL A 1 331 ? 2.496 -0.759 -14.828 1.00 91.50 331 VAL A C 1
ATOM 2774 O O . VAL A 1 331 ? 3.178 -0.598 -15.842 1.00 91.50 331 VAL A O 1
ATOM 2777 N N . ARG A 1 332 ? 2.657 -1.823 -14.027 1.00 90.12 332 ARG A N 1
ATOM 2778 C CA . ARG A 1 332 ? 3.614 -2.920 -14.281 1.00 90.12 332 ARG A CA 1
ATOM 2779 C C . ARG A 1 332 ? 3.397 -3.549 -15.643 1.00 90.12 332 ARG A C 1
ATOM 2781 O O . ARG A 1 332 ? 4.334 -3.665 -16.429 1.00 90.12 332 ARG A O 1
ATOM 2788 N N . SER A 1 333 ? 2.152 -3.910 -15.936 1.00 90.12 333 SER A N 1
ATOM 2789 C CA . SER A 1 333 ? 1.758 -4.531 -17.198 1.00 90.12 333 SER A CA 1
ATOM 2790 C C . SER A 1 333 ? 2.127 -3.658 -18.403 1.00 90.12 333 SER A C 1
ATOM 2792 O O . SER A 1 333 ? 2.700 -4.148 -19.379 1.00 90.12 333 SER A O 1
ATOM 2794 N N . LEU A 1 334 ? 1.904 -2.341 -18.311 1.00 92.88 334 LEU A N 1
ATOM 2795 C CA . LEU A 1 334 ? 2.339 -1.387 -19.333 1.00 92.88 334 LEU A CA 1
ATOM 2796 C C . LEU A 1 334 ? 3.872 -1.316 -19.448 1.00 92.88 334 LEU A C 1
ATOM 2798 O O . LEU A 1 334 ? 4.406 -1.383 -20.554 1.00 92.88 334 LEU A O 1
ATOM 2802 N N . CYS A 1 335 ? 4.598 -1.213 -18.333 1.00 93.31 335 CYS A N 1
ATOM 2803 C CA . CYS A 1 335 ? 6.063 -1.171 -18.332 1.00 93.31 335 CYS A CA 1
ATOM 2804 C C . CYS A 1 335 ? 6.687 -2.441 -18.935 1.00 93.31 335 CYS A C 1
ATOM 2806 O O . CYS A 1 335 ? 7.632 -2.343 -19.719 1.00 93.31 335 CYS A O 1
ATOM 2808 N N . LEU A 1 336 ? 6.147 -3.621 -18.615 1.00 91.94 336 LEU A N 1
ATOM 2809 C CA . LEU A 1 336 ? 6.560 -4.902 -19.195 1.00 91.94 336 LEU A CA 1
ATOM 2810 C C . LEU A 1 336 ? 6.282 -4.956 -20.696 1.00 91.94 336 LEU A C 1
ATOM 2812 O O . LEU A 1 336 ? 7.137 -5.391 -21.468 1.00 91.94 336 LEU A O 1
ATOM 2816 N N . HIS A 1 337 ? 5.122 -4.459 -21.127 1.00 92.88 337 HIS A N 1
ATOM 2817 C CA . HIS A 1 337 ? 4.812 -4.350 -22.546 1.00 92.88 337 HIS A CA 1
ATOM 2818 C C . HIS A 1 337 ? 5.856 -3.492 -23.280 1.00 92.88 337 HIS A C 1
ATOM 2820 O O . HIS A 1 337 ? 6.400 -3.921 -24.297 1.00 92.88 337 HIS A O 1
ATOM 2826 N N . LEU A 1 338 ? 6.201 -2.315 -22.746 1.00 94.81 338 LEU A N 1
ATOM 2827 C CA . LEU A 1 338 ? 7.204 -1.428 -23.348 1.00 94.81 338 LEU A CA 1
ATOM 2828 C C . LEU A 1 338 ? 8.615 -2.040 -23.349 1.00 94.81 338 LEU A C 1
ATOM 2830 O O . LEU A 1 338 ? 9.339 -1.884 -24.331 1.00 94.81 338 LEU A O 1
ATOM 2834 N N . GLN A 1 339 ? 8.992 -2.783 -22.304 1.00 94.81 339 GLN A N 1
ATOM 2835 C CA . GLN A 1 339 ? 10.247 -3.548 -22.271 1.00 94.81 339 GLN A CA 1
ATOM 2836 C C . GLN A 1 339 ? 10.326 -4.559 -23.419 1.00 94.81 339 GLN A C 1
ATOM 2838 O O . GLN A 1 339 ? 11.370 -4.668 -24.069 1.00 94.81 339 GLN A O 1
ATOM 2843 N N . GLU A 1 340 ? 9.239 -5.282 -23.689 1.00 94.38 340 GLU A N 1
ATOM 2844 C CA . GLU A 1 340 ? 9.196 -6.250 -24.786 1.00 94.38 340 GLU A CA 1
ATOM 2845 C C . GLU A 1 340 ? 9.207 -5.553 -26.154 1.00 94.38 340 GLU A C 1
ATOM 2847 O O . GLU A 1 340 ? 9.923 -5.980 -27.059 1.00 94.38 340 GLU A O 1
ATOM 2852 N N . ARG A 1 341 ? 8.510 -4.416 -26.306 1.00 95.50 341 ARG A N 1
ATOM 2853 C CA . ARG A 1 341 ? 8.603 -3.599 -27.530 1.00 95.50 341 ARG A CA 1
ATOM 2854 C C . ARG A 1 341 ? 10.035 -3.129 -27.790 1.00 95.50 341 ARG A C 1
ATOM 2856 O O . ARG A 1 341 ? 10.527 -3.301 -28.902 1.00 95.50 341 ARG A O 1
ATOM 2863 N N . CYS A 1 342 ? 10.736 -2.608 -26.780 1.00 96.31 342 CYS A N 1
ATOM 2864 C CA . CYS A 1 342 ? 12.139 -2.195 -26.902 1.00 96.31 342 CYS A CA 1
ATOM 2865 C C . CYS A 1 342 ? 13.055 -3.340 -27.358 1.00 96.31 342 CYS A C 1
ATOM 2867 O O . CYS A 1 342 ? 13.945 -3.121 -28.182 1.00 96.31 342 CYS A O 1
ATOM 2869 N N . LYS A 1 343 ? 12.817 -4.559 -26.856 1.00 96.00 343 LYS A N 1
ATOM 2870 C CA . LYS A 1 343 ? 13.552 -5.766 -27.249 1.00 96.00 343 LYS A CA 1
ATOM 2871 C C . LYS A 1 343 ? 13.296 -6.140 -28.710 1.00 96.00 343 LYS A C 1
ATOM 2873 O O . LYS A 1 343 ? 14.248 -6.322 -29.464 1.00 96.00 343 LYS A O 1
ATOM 2878 N N . LEU A 1 344 ? 12.028 -6.198 -29.125 1.00 95.12 344 LEU A N 1
ATOM 2879 C CA . LEU A 1 344 ? 11.636 -6.513 -30.505 1.00 95.12 344 LEU A CA 1
ATOM 2880 C C . LEU A 1 344 ? 12.169 -5.488 -31.514 1.00 95.12 344 LEU A C 1
ATOM 2882 O O . LEU A 1 344 ? 12.542 -5.846 -32.628 1.00 95.12 344 LEU A O 1
ATOM 2886 N N . LEU A 1 345 ? 12.225 -4.217 -31.118 1.00 95.81 345 LEU A N 1
ATOM 2887 C CA . LEU A 1 345 ? 12.758 -3.121 -31.926 1.00 95.81 345 LEU A CA 1
ATOM 2888 C C . LEU A 1 345 ? 14.292 -3.018 -31.896 1.00 95.81 345 LEU A C 1
ATOM 2890 O O . LEU A 1 345 ? 14.837 -2.180 -32.613 1.00 95.81 345 LEU A O 1
ATOM 2894 N N . GLN A 1 346 ? 14.970 -3.840 -31.083 1.00 96.75 346 GLN A N 1
ATOM 2895 C CA . GLN A 1 346 ? 16.426 -3.838 -30.894 1.00 96.75 346 GLN A CA 1
ATOM 2896 C C . GLN A 1 346 ? 16.983 -2.450 -30.537 1.00 96.75 346 GLN A C 1
ATOM 2898 O O . GLN A 1 346 ? 17.986 -1.996 -31.091 1.00 96.75 346 GLN A O 1
ATOM 2903 N N . LEU A 1 347 ? 16.303 -1.758 -29.620 1.00 97.38 347 LEU A N 1
ATOM 2904 C CA . LEU A 1 347 ? 16.688 -0.418 -29.179 1.00 97.38 347 LEU A CA 1
ATOM 2905 C C . LEU A 1 347 ? 17.784 -0.467 -28.110 1.00 97.38 347 LEU A C 1
ATOM 2907 O O . LEU A 1 347 ? 17.880 -1.415 -27.328 1.00 97.38 347 LEU A O 1
ATOM 2911 N N . TRP A 1 348 ? 18.571 0.603 -28.044 1.00 97.62 348 TRP A N 1
ATOM 2912 C CA . TRP A 1 348 ? 19.727 0.751 -27.166 1.00 97.62 348 TRP A CA 1
ATOM 2913 C C . TRP A 1 348 ? 19.617 2.000 -26.291 1.00 97.62 348 TRP A C 1
ATOM 2915 O O . TRP A 1 348 ? 18.986 2.991 -26.664 1.00 97.62 348 TRP A O 1
ATOM 2925 N N . SER A 1 349 ? 20.260 1.968 -25.127 1.00 96.56 349 SER A N 1
ATOM 2926 C CA . SER A 1 349 ? 20.357 3.104 -24.214 1.00 96.56 349 SER A CA 1
ATOM 2927 C C . SER A 1 349 ? 21.814 3.534 -24.058 1.00 96.56 349 SER A C 1
ATOM 2929 O O . SER A 1 349 ? 22.678 2.727 -23.708 1.00 96.56 349 SER A O 1
ATOM 2931 N N . ASN A 1 350 ? 22.081 4.818 -24.314 1.00 94.25 350 ASN A N 1
ATOM 2932 C CA . ASN A 1 350 ? 23.387 5.419 -24.067 1.00 94.25 350 ASN A CA 1
ATOM 2933 C C . ASN A 1 350 ? 23.545 5.685 -22.557 1.00 94.25 350 ASN A C 1
ATOM 2935 O O . ASN A 1 350 ? 22.770 6.490 -22.024 1.00 94.25 350 ASN A O 1
ATOM 2939 N N . PRO A 1 351 ? 24.553 5.105 -21.877 1.00 93.06 351 PRO A N 1
ATOM 2940 C CA . PRO A 1 351 ? 24.779 5.330 -20.449 1.00 93.06 351 PRO A CA 1
ATOM 2941 C C . PRO A 1 351 ? 24.934 6.816 -20.091 1.00 93.06 351 PRO A C 1
ATOM 2943 O O . PRO A 1 351 ? 24.408 7.250 -19.066 1.00 93.06 351 PRO A O 1
ATOM 2946 N N . GLU A 1 352 ? 25.559 7.621 -20.956 1.00 93.56 352 GLU A N 1
ATOM 2947 C CA . GLU A 1 352 ? 25.770 9.062 -20.745 1.00 93.56 352 GLU A CA 1
ATOM 2948 C C . GLU A 1 352 ? 24.454 9.856 -20.747 1.00 93.56 352 GLU A C 1
ATOM 2950 O O . GLU A 1 352 ? 24.368 10.930 -20.154 1.00 93.56 352 GLU A O 1
ATOM 2955 N N . LYS A 1 353 ? 23.402 9.316 -21.376 1.00 94.12 353 LYS A N 1
ATOM 2956 C CA . LYS A 1 353 ? 22.059 9.911 -21.424 1.00 94.12 353 LYS A CA 1
ATOM 2957 C C . LYS A 1 353 ? 21.066 9.222 -20.484 1.00 94.12 353 LYS A C 1
ATOM 2959 O O . LYS A 1 353 ? 19.879 9.532 -20.547 1.00 94.12 353 LYS A O 1
ATOM 2964 N N . SER A 1 354 ? 21.510 8.317 -19.607 1.00 92.94 354 SER A N 1
ATOM 2965 C CA . SER A 1 354 ? 20.623 7.499 -18.758 1.00 92.94 354 SER A CA 1
ATOM 2966 C C . SER A 1 354 ? 19.581 8.326 -18.002 1.00 92.94 354 SER A C 1
ATOM 2968 O O . SER A 1 354 ? 18.398 7.996 -18.019 1.00 92.94 354 SER A O 1
ATOM 2970 N N . THR A 1 355 ? 19.997 9.435 -17.383 1.00 95.06 355 THR A N 1
ATOM 2971 C CA . THR A 1 355 ? 19.089 10.332 -16.653 1.00 95.06 355 THR A CA 1
ATOM 2972 C C . THR A 1 355 ? 18.049 10.959 -17.576 1.00 95.06 355 THR A C 1
ATOM 2974 O O . THR A 1 355 ? 16.870 10.990 -17.234 1.00 95.06 355 THR A O 1
ATOM 2977 N N . GLN A 1 356 ? 18.463 11.417 -18.761 1.00 96.31 356 GLN A N 1
ATOM 2978 C CA . GLN A 1 356 ? 17.547 11.976 -19.752 1.00 96.31 356 GLN A CA 1
ATOM 2979 C C . GLN A 1 356 ? 16.528 10.924 -20.208 1.00 96.31 356 GLN A C 1
ATOM 2981 O O . GLN A 1 356 ? 15.331 11.198 -20.196 1.00 96.31 356 GLN A O 1
ATOM 2986 N N . ARG A 1 357 ? 16.977 9.701 -20.524 1.00 95.69 357 ARG A N 1
ATOM 2987 C CA . ARG A 1 357 ? 16.083 8.617 -20.962 1.00 95.69 357 ARG A CA 1
ATOM 2988 C C . ARG A 1 357 ? 15.111 8.201 -19.866 1.00 95.69 357 ARG A C 1
ATOM 2990 O O . ARG A 1 357 ? 13.948 7.929 -20.150 1.00 95.69 357 ARG A O 1
ATOM 2997 N N . LEU A 1 358 ? 15.555 8.216 -18.607 1.00 95.44 358 LEU A N 1
ATOM 2998 C CA . LEU A 1 358 ? 14.684 7.969 -17.463 1.00 95.44 358 LEU A CA 1
ATOM 2999 C C . LEU A 1 358 ? 13.599 9.050 -17.326 1.00 95.44 358 LEU A C 1
ATOM 3001 O O . LEU A 1 358 ? 12.449 8.712 -17.054 1.00 95.44 358 LEU A O 1
ATOM 3005 N N . ILE A 1 359 ? 13.934 10.328 -17.528 1.00 96.62 359 ILE A N 1
ATOM 3006 C CA . ILE A 1 359 ? 12.959 11.433 -17.508 1.00 96.62 359 ILE A CA 1
ATOM 3007 C C . ILE A 1 359 ? 11.945 11.272 -18.644 1.00 96.62 359 ILE A C 1
ATOM 3009 O O . ILE A 1 359 ? 10.741 11.315 -18.395 1.00 96.62 359 ILE A O 1
ATOM 3013 N N . GLU A 1 360 ? 12.423 11.051 -19.870 1.00 97.00 360 GLU A N 1
ATOM 3014 C CA . GLU A 1 360 ? 11.586 10.906 -21.065 1.00 97.00 360 GLU A CA 1
ATOM 3015 C C . GLU A 1 360 ? 10.609 9.735 -20.925 1.00 97.00 360 GLU A C 1
ATOM 3017 O O . GLU A 1 360 ? 9.404 9.919 -21.103 1.00 97.00 360 GLU A O 1
ATOM 3022 N N . ILE A 1 361 ? 11.091 8.552 -20.518 1.00 96.50 361 ILE A N 1
ATOM 3023 C CA . ILE A 1 361 ? 10.210 7.394 -20.337 1.00 96.50 361 ILE A CA 1
ATOM 3024 C C . ILE A 1 361 ? 9.245 7.586 -19.161 1.00 96.50 361 ILE A C 1
ATOM 3026 O O . ILE A 1 361 ? 8.075 7.226 -19.273 1.00 96.50 361 ILE A O 1
ATOM 3030 N N . SER A 1 362 ? 9.679 8.206 -18.058 1.00 96.62 362 SER A N 1
ATOM 3031 C CA . SER A 1 362 ? 8.791 8.496 -16.922 1.00 96.62 362 SER A CA 1
ATOM 3032 C C . SER A 1 362 ? 7.650 9.423 -17.339 1.00 96.62 362 SER A C 1
ATOM 3034 O O . SER A 1 362 ? 6.492 9.159 -17.011 1.00 96.62 362 SER A O 1
ATOM 3036 N N . ALA A 1 363 ? 7.959 10.487 -18.088 1.00 96.62 363 ALA A N 1
ATOM 3037 C CA . ALA A 1 363 ? 6.969 11.430 -18.599 1.00 96.62 363 ALA A CA 1
ATOM 3038 C C . ALA A 1 363 ? 6.003 10.755 -19.583 1.00 96.62 363 ALA A C 1
ATOM 3040 O O . ALA A 1 363 ? 4.787 10.904 -19.452 1.00 96.62 363 ALA A O 1
ATOM 3041 N N . TYR A 1 364 ? 6.537 9.965 -20.517 1.00 95.94 364 TYR A N 1
ATOM 3042 C CA . TYR A 1 364 ? 5.755 9.234 -21.509 1.00 95.94 364 TYR A CA 1
ATOM 3043 C C . TYR A 1 364 ? 4.770 8.248 -20.864 1.00 95.94 364 TYR A C 1
ATOM 3045 O O . TYR A 1 364 ? 3.567 8.314 -21.117 1.00 95.94 364 TYR A O 1
ATOM 3053 N N . VAL A 1 365 ? 5.246 7.381 -19.965 1.00 95.56 365 VAL A N 1
ATOM 3054 C CA . VAL A 1 365 ? 4.386 6.387 -19.302 1.00 95.56 365 VAL A CA 1
ATOM 3055 C C . VAL A 1 365 ? 3.371 7.065 -18.380 1.00 95.56 365 VAL A C 1
ATOM 3057 O O . VAL A 1 365 ? 2.204 6.681 -18.375 1.00 95.56 365 VAL A O 1
ATOM 3060 N N . THR A 1 366 ? 3.760 8.132 -17.675 1.00 95.94 366 THR A N 1
ATOM 3061 C CA . THR A 1 366 ? 2.820 8.934 -16.873 1.00 95.94 366 THR A CA 1
ATOM 3062 C C . THR A 1 366 ? 1.687 9.487 -17.740 1.00 95.94 366 THR A C 1
ATOM 3064 O O . THR A 1 366 ? 0.523 9.375 -17.361 1.00 95.94 366 THR A O 1
ATOM 3067 N N . ALA A 1 367 ? 1.991 10.033 -18.923 1.00 94.81 367 ALA A N 1
ATOM 3068 C CA . ALA A 1 367 ? 0.975 10.550 -19.839 1.00 94.81 367 ALA A CA 1
ATOM 3069 C C . ALA A 1 367 ? -0.008 9.454 -20.296 1.00 94.81 367 ALA A C 1
ATOM 3071 O O . ALA A 1 367 ? -1.223 9.666 -20.267 1.00 94.81 367 ALA A O 1
ATOM 3072 N N . LEU A 1 368 ? 0.494 8.260 -20.635 1.00 93.88 368 LEU A N 1
ATOM 3073 C CA . LEU A 1 368 ? -0.345 7.104 -20.971 1.00 93.88 368 LEU A CA 1
ATOM 3074 C C . LEU A 1 368 ? -1.241 6.690 -19.794 1.00 93.88 368 LEU A C 1
ATOM 3076 O O . LEU A 1 368 ? -2.445 6.491 -19.968 1.00 93.88 368 LEU A O 1
ATOM 3080 N N . CYS A 1 369 ? -0.685 6.596 -18.586 1.00 93.19 369 CYS A N 1
ATOM 3081 C CA . CYS A 1 369 ? -1.441 6.253 -17.382 1.00 93.19 369 CYS A CA 1
ATOM 3082 C C . CYS A 1 369 ? -2.547 7.277 -17.087 1.00 93.19 369 CYS A C 1
ATOM 3084 O O . CYS A 1 369 ? -3.666 6.896 -16.740 1.00 93.19 369 CYS A O 1
ATOM 3086 N N . MET A 1 370 ? -2.279 8.568 -17.292 1.00 92.81 370 MET A N 1
ATOM 3087 C CA . MET A 1 370 ? -3.283 9.621 -17.126 1.00 92.81 370 MET A CA 1
ATOM 3088 C C . MET A 1 370 ? -4.383 9.544 -18.193 1.00 92.81 370 MET A C 1
ATOM 3090 O O . MET A 1 370 ? -5.558 9.721 -17.861 1.00 92.81 370 MET A O 1
ATOM 3094 N N . ASN A 1 371 ? -4.059 9.191 -19.442 1.00 91.88 371 ASN A N 1
ATOM 3095 C CA . ASN A 1 371 ? -5.079 8.880 -20.449 1.00 91.88 371 ASN A CA 1
ATOM 3096 C C . ASN A 1 371 ? -5.956 7.711 -19.993 1.00 91.88 371 ASN A C 1
ATOM 3098 O O . ASN A 1 371 ? -7.181 7.841 -19.974 1.00 91.88 371 ASN A O 1
ATOM 3102 N N . LYS A 1 372 ? -5.346 6.615 -19.524 1.00 90.94 372 LYS A N 1
ATOM 3103 C CA . LYS A 1 372 ? -6.081 5.440 -19.044 1.00 90.94 372 LYS A CA 1
ATOM 3104 C C . LYS A 1 372 ? -7.030 5.781 -17.905 1.00 90.94 372 LYS A C 1
ATOM 3106 O O . LYS A 1 372 ? -8.195 5.385 -17.938 1.00 90.94 372 LYS A O 1
ATOM 3111 N N . LEU A 1 373 ? -6.552 6.545 -16.928 1.00 88.75 373 LEU A N 1
ATOM 3112 C CA . LEU A 1 373 ? -7.325 6.920 -15.752 1.00 88.75 373 LEU A CA 1
ATOM 3113 C C . LEU A 1 373 ? -8.499 7.847 -16.096 1.00 88.75 373 LEU A C 1
ATOM 3115 O O . LEU A 1 373 ? -9.618 7.656 -15.613 1.00 88.75 373 LEU A O 1
ATOM 3119 N N . TYR A 1 374 ? -8.273 8.859 -16.936 1.00 88.75 374 TYR A N 1
ATOM 3120 C CA . TYR A 1 374 ? -9.284 9.885 -17.197 1.00 88.75 374 TYR A CA 1
ATOM 3121 C C . TYR A 1 374 ? -10.196 9.568 -18.378 1.00 88.75 374 TYR A C 1
ATOM 3123 O O . TYR A 1 374 ? -11.369 9.940 -18.328 1.00 88.75 374 TYR A O 1
ATOM 3131 N N . ARG A 1 375 ? -9.694 8.850 -19.385 1.00 88.19 375 ARG A N 1
ATOM 3132 C CA . ARG A 1 375 ? -10.377 8.576 -20.658 1.00 88.19 375 ARG A CA 1
ATOM 3133 C C . ARG A 1 375 ? -10.706 7.095 -20.877 1.00 88.19 375 ARG A C 1
ATOM 3135 O O . ARG A 1 375 ? -11.403 6.776 -21.830 1.00 88.19 375 ARG A O 1
ATOM 3142 N N . GLY A 1 376 ? -10.267 6.203 -19.985 1.00 87.19 376 GLY A N 1
ATOM 3143 C CA . GLY A 1 376 ? -10.612 4.774 -19.992 1.00 87.19 376 GLY A CA 1
ATOM 3144 C C . GLY A 1 376 ? -9.675 3.890 -20.818 1.00 87.19 376 GLY A C 1
ATOM 3145 O O . GLY A 1 376 ? -9.697 2.663 -20.677 1.00 87.19 376 GLY A O 1
ATOM 3146 N N . ASP A 1 377 ? -8.792 4.491 -21.609 1.00 86.00 377 ASP A N 1
ATOM 3147 C CA . ASP A 1 377 ? -7.822 3.806 -22.457 1.00 86.00 377 ASP A CA 1
ATOM 3148 C C . ASP A 1 377 ? -6.496 4.588 -22.458 1.00 86.00 377 ASP A C 1
ATOM 3150 O O . ASP A 1 377 ? -6.493 5.813 -22.328 1.00 86.00 377 ASP A O 1
ATOM 3154 N N . PHE A 1 378 ? -5.367 3.881 -22.544 1.00 84.56 378 PHE A N 1
ATOM 3155 C CA . PHE A 1 378 ? -4.046 4.504 -22.704 1.00 84.56 378 PHE A CA 1
ATOM 3156 C C . PHE A 1 378 ? -3.990 5.307 -24.009 1.00 84.56 378 PHE A C 1
ATOM 3158 O O . PHE A 1 378 ? -3.274 6.307 -24.114 1.00 84.56 378 PHE A O 1
ATOM 3165 N N . VAL A 1 379 ? -4.795 4.867 -24.981 1.00 78.19 379 VAL A N 1
ATOM 3166 C CA . VAL A 1 379 ? -4.942 5.433 -26.311 1.00 78.19 379 VAL A CA 1
ATOM 3167 C C . VAL A 1 379 ? -6.264 6.168 -26.441 1.00 78.19 379 VAL A C 1
ATOM 3169 O O . VAL A 1 379 ? -7.329 5.622 -26.182 1.00 78.19 379 VAL A O 1
ATOM 3172 N N . ILE A 1 380 ? -6.208 7.389 -26.951 1.00 68.50 380 ILE A N 1
ATOM 3173 C CA . ILE A 1 380 ? -7.403 8.120 -27.360 1.00 68.50 380 ILE A CA 1
ATOM 3174 C C . ILE A 1 380 ? -7.563 7.874 -28.857 1.00 68.50 380 ILE A C 1
ATOM 3176 O O . ILE A 1 380 ? -6.661 8.219 -29.619 1.00 68.50 380 ILE A O 1
ATOM 3180 N N . LYS A 1 381 ? -8.659 7.220 -29.249 1.00 60.06 381 LYS A N 1
ATOM 3181 C CA . LYS A 1 381 ? -9.030 7.058 -30.660 1.00 60.06 381 LYS A CA 1
ATOM 3182 C C . LYS A 1 381 ? -9.565 8.353 -31.250 1.00 60.06 381 LYS A C 1
ATOM 3184 O O . LYS A 1 381 ? -10.242 9.093 -30.498 1.00 60.06 381 LYS A O 1
#

Radius of gyration: 24.5 Å; chains: 1; bounding box: 61×52×65 Å

Sequence (381 aa):
MTPFPFRRMYCRKGEFSTGFVLSPLPAILEHRVKDSIQPVFVEAVGEDWARERESLLSQKISDLGLKLEGTRLEQIVNRLYEDLNAAGIRFRPQIYLADEWGCPEAIPIIGVPFYLADVRLSRLETEMAGEIEAESDEEIVRYLRHEAGHAFNYAYKLYETEEWHKIFGPYSRPYRERYKPNPFSRNYVRHIPGWYAQKHPDEDFAETFAIFIAPDSNWQELYKEWGCYNKLLYVEKVVRQWGQQEPKVTAENFDTSEDLRSSVAEHYRKYRFEPVQMPAYFDGDLKDIFERKLPAGKEDSWTTAHDFLKTQHRKLVRTIHYWTGLDDTLVRSLCLHLQERCKLLQLWSNPEKSTQRLIEISAYVTALCMNKLYRGDFVIK

pLDDT: mean 84.31, std 21.67, range [22.84, 98.88]